Protein AF-0000000081607657 (afdb_homodimer)

Nearest PDB structures (foldseek):
  5c6m-assembly2_C  TM=9.507E-01  e=3.561E-16  Shewanella halifaxensis
  8for-assembly5_E  TM=9.257E-01  e=7.499E-15  Escherichia coli
  3npv-assembly1_B  TM=9.294E-01  e=2.111E-14  Escherichia coli
 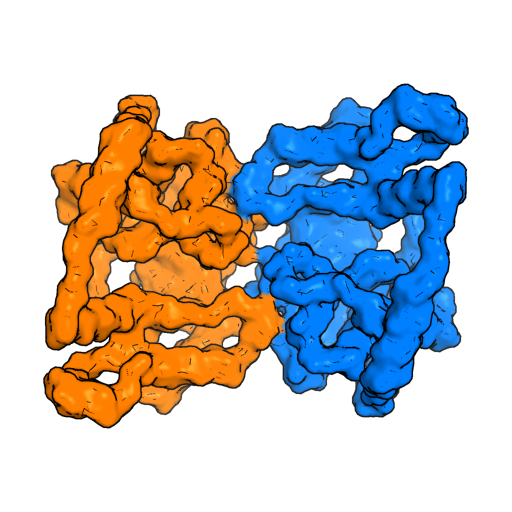 6d33-assembly1_B  TM=7.788E-01  e=5.943E-14  Halalkalibacterium halodurans C-125
  8qps-assembly1_B  TM=7.898E-01  e=3.742E-13  Geobacillus sp.

Solvent-accessible surface area (backbone atoms only — not comparable to full-atom values): 26395 Å² total; per-residue (Å²): 127,81,73,76,39,84,44,51,82,83,54,65,69,63,53,69,66,60,77,60,61,62,66,60,40,48,52,51,31,52,55,62,69,67,52,84,74,69,61,68,71,55,33,52,53,51,52,53,52,50,46,40,66,32,60,46,67,56,84,56,45,58,57,41,64,63,58,41,36,52,48,47,54,38,30,60,48,65,60,60,62,69,59,25,48,75,66,74,43,63,84,67,74,65,26,32,48,21,39,31,28,36,41,60,40,34,51,45,41,51,50,45,30,51,74,67,74,43,82,71,43,35,29,23,50,23,28,44,53,77,37,22,46,46,51,67,70,57,22,46,49,42,37,37,50,29,42,73,48,59,27,45,28,37,36,34,38,51,53,34,39,31,58,62,70,65,36,55,67,61,46,30,52,52,44,34,52,46,46,59,49,38,60,90,32,46,39,30,36,23,59,38,47,60,60,34,87,42,67,43,44,41,30,41,52,48,43,42,44,39,28,30,25,28,32,24,44,24,42,42,76,80,80,56,95,46,57,85,43,61,44,56,49,52,42,46,50,49,34,45,50,52,47,21,75,74,68,70,51,79,55,46,76,87,128,80,76,77,42,84,43,51,81,84,55,64,68,63,53,70,67,60,75,61,62,62,68,59,41,48,52,50,30,54,54,60,69,68,50,84,74,69,60,69,72,56,32,52,53,50,51,52,52,50,45,39,67,32,58,46,68,56,85,57,47,56,57,39,65,65,58,41,38,52,50,46,55,37,29,60,48,66,61,59,62,70,61,26,50,76,66,73,42,63,86,67,74,64,28,32,49,21,40,31,29,35,39,61,40,32,51,45,40,50,50,45,29,51,75,67,75,41,84,70,44,36,28,23,49,22,29,44,54,78,37,22,47,47,51,68,70,57,20,46,49,42,36,37,49,29,42,72,48,58,28,44,29,37,37,36,38,51,54,34,38,32,58,63,69,65,37,55,68,61,47,30,52,51,44,33,52,47,46,58,49,38,58,89,30,45,38,29,37,22,59,38,49,61,60,33,86,44,68,43,43,42,30,43,50,48,43,42,44,40,29,31,24,29,32,23,43,24,42,42,77,80,80,57,96,46,56,84,45,61,44,57,49,51,42,45,50,49,33,44,51,51,47,22,75,74,68,71,51,80,54,47,75,87

Structure (mmCIF, N/CA/C/O backbone):
data_AF-0000000081607657-model_v1
#
loop_
_entity.id
_entity.type
_entity.pdbx_description
1 polymer 'deoxyribose-phosphate aldolase'
#
loop_
_atom_site.group_PDB
_atom_site.id
_atom_site.type_symbol
_atom_site.label_atom_id
_atom_site.label_alt_id
_atom_site.label_comp_id
_atom_site.label_asym_id
_atom_site.label_entity_id
_atom_site.label_seq_id
_atom_site.pdbx_PDB_ins_code
_atom_site.Cartn_x
_atom_site.Cartn_y
_atom_site.Cartn_z
_atom_site.occupancy
_atom_site.B_iso_or_equiv
_atom_site.auth_seq_id
_atom_site.auth_comp_id
_atom_site.auth_asym_id
_atom_site.auth_atom_id
_atom_site.pdbx_PDB_model_num
ATOM 1 N N . MET A 1 1 ? -1.485 29.719 4.969 1 51.22 1 MET A N 1
ATOM 2 C CA . MET A 1 1 ? -0.613 28.578 4.672 1 51.22 1 MET A CA 1
ATOM 3 C C . MET A 1 1 ? 0.811 29.047 4.391 1 51.22 1 MET A C 1
ATOM 5 O O . MET A 1 1 ? 1.017 30.156 3.895 1 51.22 1 MET A O 1
ATOM 9 N N . SER A 1 2 ? 1.729 28.422 5.109 1 63.75 2 SER A N 1
ATOM 10 C CA . SER A 1 2 ? 3.127 28.812 4.918 1 63.75 2 SER A CA 1
ATOM 11 C C . SER A 1 2 ? 3.486 28.859 3.439 1 63.75 2 SER A C 1
ATOM 13 O O . SER A 1 2 ? 2.916 28.141 2.625 1 63.75 2 SER A O 1
ATOM 15 N N . PRO A 1 3 ? 4.234 29.844 3.111 1 79.5 3 PRO A N 1
ATOM 16 C CA . PRO A 1 3 ? 4.656 29.938 1.713 1 79.5 3 PRO A CA 1
ATOM 17 C C . PRO A 1 3 ? 5.27 28.625 1.2 1 79.5 3 PRO A C 1
ATOM 19 O O . PRO A 1 3 ? 5.84 27.859 1.979 1 79.5 3 PRO A O 1
ATOM 22 N N . ARG A 1 4 ? 4.988 28.344 -0.014 1 90.69 4 ARG A N 1
ATOM 23 C CA . ARG A 1 4 ? 5.512 27.156 -0.681 1 90.69 4 ARG A CA 1
ATOM 24 C C . ARG A 1 4 ? 7.027 27.25 -0.83 1 90.69 4 ARG A C 1
ATOM 26 O O . ARG A 1 4 ? 7.574 28.312 -1.077 1 90.69 4 ARG A O 1
ATOM 33 N N . ASN A 1 5 ? 7.707 26.156 -0.563 1 95.69 5 ASN A N 1
ATOM 34 C CA . ASN A 1 5 ? 9.141 26.031 -0.778 1 95.69 5 ASN A CA 1
ATOM 35 C C . ASN A 1 5 ? 9.5 26.094 -2.262 1 95.69 5 ASN A C 1
ATOM 37 O O . ASN A 1 5 ? 9.125 25.219 -3.031 1 95.69 5 ASN A O 1
ATOM 41 N N . PRO A 1 6 ? 10.18 27.156 -2.707 1 95.5 6 PRO A N 1
ATOM 42 C CA . PRO A 1 6 ? 10.492 27.281 -4.129 1 95.5 6 PRO A CA 1
ATOM 43 C C . PRO A 1 6 ? 11.508 26.234 -4.602 1 95.5 6 PRO A C 1
ATOM 45 O O . PRO A 1 6 ? 11.664 26.031 -5.809 1 95.5 6 PRO A O 1
ATOM 48 N N . GLY A 1 7 ? 12.195 25.562 -3.666 1 96.44 7 GLY A N 1
ATOM 49 C CA . GLY A 1 7 ? 13.258 24.641 -4.02 1 96.44 7 GLY A CA 1
ATOM 50 C C . GLY A 1 7 ? 14.555 25.344 -4.395 1 96.44 7 GLY A C 1
ATOM 51 O O . GLY A 1 7 ? 14.625 26.578 -4.391 1 96.44 7 GLY A O 1
ATOM 52 N N . THR A 1 8 ? 15.625 24.609 -4.578 1 97.81 8 THR A N 1
ATOM 53 C CA . THR A 1 8 ? 16.938 25.062 -5.023 1 97.81 8 THR A CA 1
ATOM 54 C C . THR A 1 8 ? 17.516 24.109 -6.059 1 97.81 8 THR A C 1
ATOM 56 O O . THR A 1 8 ? 16.969 23.031 -6.289 1 97.81 8 THR A O 1
ATOM 59 N N . THR A 1 9 ? 18.547 24.609 -6.715 1 97.56 9 THR A N 1
ATOM 60 C CA . THR A 1 9 ? 19.297 23.688 -7.57 1 97.56 9 THR A CA 1
ATOM 61 C C . THR A 1 9 ? 19.922 22.562 -6.742 1 97.56 9 THR A C 1
ATOM 63 O O . THR A 1 9 ? 20.328 22.781 -5.602 1 97.56 9 THR A O 1
ATOM 66 N N . LEU A 1 10 ? 19.938 21.422 -7.359 1 98.06 10 LEU A N 1
ATOM 67 C CA . LEU A 1 10 ? 20.531 20.281 -6.68 1 98.06 10 LEU A CA 1
ATOM 68 C C . LEU A 1 10 ? 22.047 20.469 -6.531 1 98.06 10 LEU A C 1
ATOM 70 O O . LEU A 1 10 ? 22.734 20.797 -7.5 1 98.06 10 LEU A O 1
ATOM 74 N N . ASP A 1 11 ? 22.531 20.328 -5.355 1 97.25 11 ASP A N 1
ATOM 75 C CA . ASP A 1 11 ? 23.953 20.391 -5.055 1 97.25 11 ASP A CA 1
ATOM 76 C C . ASP A 1 11 ? 24.516 19 -4.738 1 97.25 11 ASP A C 1
ATOM 78 O O . ASP A 1 11 ? 24.609 18.625 -3.57 1 97.25 11 ASP A O 1
ATOM 82 N N . LEU A 1 12 ? 24.891 18.312 -5.738 1 97.25 12 LEU A N 1
ATOM 83 C CA . LEU A 1 12 ? 25.344 16.938 -5.582 1 97.25 12 LEU A CA 1
ATOM 84 C C . LEU A 1 12 ? 26.625 16.859 -4.754 1 97.25 12 LEU A C 1
ATOM 86 O O . LEU A 1 12 ? 26.844 15.898 -4.023 1 97.25 12 LEU A O 1
ATOM 90 N N . GLU A 1 13 ? 27.438 17.828 -4.887 1 96.12 13 GLU A N 1
ATOM 91 C CA . GLU A 1 13 ? 28.672 17.859 -4.109 1 96.12 13 GLU A CA 1
ATOM 92 C C . GLU A 1 13 ? 28.391 17.922 -2.613 1 96.12 13 GLU A C 1
ATOM 94 O O . GLU A 1 13 ? 28.984 17.188 -1.826 1 96.12 13 GLU A O 1
ATOM 99 N N . ARG A 1 14 ? 27.547 18.781 -2.309 1 95.06 14 ARG A N 1
ATOM 100 C CA . ARG A 1 14 ? 27.141 18.906 -0.912 1 95.06 14 ARG A CA 1
ATOM 101 C C . ARG A 1 14 ? 26.531 17.594 -0.409 1 95.06 14 ARG A C 1
ATOM 103 O O . ARG A 1 14 ? 26.844 17.141 0.695 1 95.06 14 ARG A O 1
ATOM 110 N N . ILE A 1 15 ? 25.656 16.969 -1.205 1 97.44 15 ILE A N 1
ATOM 111 C CA . ILE A 1 15 ? 24.953 15.742 -0.834 1 97.44 15 ILE A CA 1
ATOM 112 C C . ILE A 1 15 ? 25.969 14.625 -0.64 1 97.44 15 ILE A C 1
ATOM 114 O O . ILE A 1 15 ? 25.859 13.836 0.306 1 97.44 15 ILE A O 1
ATOM 118 N N . SER A 1 16 ? 26.969 14.555 -1.471 1 96.5 16 SER A N 1
ATOM 119 C CA . SER A 1 16 ? 27.938 13.469 -1.431 1 96.5 16 SER A CA 1
ATOM 120 C C . SER A 1 16 ? 28.828 13.57 -0.193 1 96.5 16 SER A C 1
ATOM 122 O O . SER A 1 16 ? 29.375 12.562 0.27 1 96.5 16 SER A O 1
ATOM 124 N N . LYS A 1 17 ? 28.969 14.719 0.386 1 96.31 17 LYS A N 1
ATOM 125 C CA . LYS A 1 17 ? 29.875 14.953 1.5 1 96.31 17 LYS A CA 1
ATOM 126 C C . LYS A 1 17 ? 29.172 14.758 2.84 1 96.31 17 LYS A C 1
ATOM 128 O O . LYS A 1 17 ? 29.812 14.773 3.893 1 96.31 17 LYS A O 1
ATOM 133 N N . VAL A 1 18 ? 27.906 14.57 2.754 1 96.25 18 VAL A N 1
ATOM 134 C CA . VAL A 1 18 ? 27.125 14.445 3.979 1 96.25 18 VAL A CA 1
ATOM 135 C C . VAL A 1 18 ? 27.594 13.219 4.762 1 96.25 18 VAL A C 1
ATOM 137 O O . VAL A 1 18 ? 27.781 12.141 4.188 1 96.25 18 VAL A O 1
ATOM 140 N N . ARG A 1 19 ? 27.828 13.406 6.031 1 93.75 19 ARG A N 1
ATOM 141 C CA . ARG A 1 19 ? 28.094 12.344 6.996 1 93.75 19 ARG A CA 1
ATOM 142 C C . ARG A 1 19 ? 27.328 12.57 8.289 1 93.75 19 ARG A C 1
ATOM 144 O O . ARG A 1 19 ? 27.25 13.703 8.781 1 93.75 19 ARG A O 1
ATOM 151 N N . VAL A 1 20 ? 26.656 11.57 8.734 1 97.75 20 VAL A N 1
ATOM 152 C CA . VAL A 1 20 ? 25.938 11.656 10 1 97.75 20 VAL A CA 1
ATOM 153 C C . VAL A 1 20 ? 26.594 10.758 11.039 1 97.75 20 VAL A C 1
ATOM 155 O O . VAL A 1 20 ? 26.828 9.57 10.789 1 97.75 20 VAL A O 1
ATOM 158 N N . ASN A 1 21 ? 26.984 11.344 12.148 1 97.31 21 ASN A N 1
ATOM 159 C CA . ASN A 1 21 ? 27.562 10.586 13.258 1 97.31 21 ASN A CA 1
ATOM 160 C C . ASN A 1 21 ? 26.484 9.805 14.016 1 97.31 21 ASN A C 1
ATOM 162 O O . ASN A 1 21 ? 25.797 10.367 14.867 1 97.31 21 ASN A O 1
ATOM 166 N N . THR A 1 22 ? 26.484 8.539 13.773 1 96.69 22 THR A N 1
ATOM 167 C CA . THR A 1 22 ? 25.453 7.668 14.312 1 96.69 22 THR A CA 1
ATOM 168 C C . THR A 1 22 ? 25.453 7.707 15.844 1 96.69 22 THR A C 1
ATOM 170 O O . THR A 1 22 ? 24.406 7.844 16.469 1 96.69 22 THR A O 1
ATOM 173 N N . GLN A 1 23 ? 26.562 7.633 16.406 1 97.06 23 GLN A N 1
ATOM 174 C CA . GLN A 1 23 ? 26.688 7.582 17.859 1 97.06 23 GLN A CA 1
ATOM 175 C C . GLN A 1 23 ? 26.203 8.883 18.5 1 97.06 23 GLN A C 1
ATOM 177 O O . GLN A 1 23 ? 25.547 8.867 19.531 1 97.06 23 GLN A O 1
ATOM 182 N N . ALA A 1 24 ? 26.562 9.938 17.875 1 97.5 24 ALA A N 1
ATOM 183 C CA . ALA A 1 24 ? 26.125 11.234 18.391 1 97.5 24 ALA A CA 1
ATOM 184 C C . ALA A 1 24 ? 24.594 11.367 18.312 1 97.5 24 ALA A C 1
ATOM 186 O O . ALA A 1 24 ? 23.969 11.891 19.234 1 97.5 24 ALA A O 1
ATOM 187 N N . VAL A 1 25 ? 24.031 10.914 17.219 1 98 25 VAL A N 1
ATOM 188 C CA . VAL A 1 25 ? 22.578 10.953 17.031 1 98 25 VAL A CA 1
ATOM 189 C C . VAL A 1 25 ? 21.906 10.109 18.109 1 98 25 VAL A C 1
ATOM 191 O O . VAL A 1 25 ? 20.938 10.555 18.734 1 98 25 VAL A O 1
ATOM 194 N N . LEU A 1 26 ? 22.406 8.922 18.344 1 97.69 26 LEU A N 1
ATOM 195 C CA . LEU A 1 26 ? 21.828 8.008 19.328 1 97.69 26 LEU A CA 1
ATOM 196 C C . LEU A 1 26 ? 21.922 8.578 20.734 1 97.69 26 LEU A C 1
ATOM 198 O O . LEU A 1 26 ? 20.984 8.469 21.516 1 97.69 26 LEU A O 1
ATOM 202 N N . LYS A 1 27 ? 23.047 9.148 21.016 1 97.5 27 LYS A N 1
ATOM 203 C CA . LYS A 1 27 ? 23.234 9.766 22.328 1 97.5 27 LYS A CA 1
ATOM 204 C C . LYS A 1 27 ? 22.25 10.906 22.547 1 97.5 27 LYS A C 1
ATOM 206 O O . LYS A 1 27 ? 21.656 11.023 23.625 1 97.5 27 LYS A O 1
ATOM 211 N N . ARG A 1 28 ? 22.109 11.695 21.547 1 96.94 28 ARG A N 1
ATOM 212 C CA . ARG A 1 28 ? 21.156 12.797 21.641 1 96.94 28 ARG A CA 1
ATOM 213 C C . ARG A 1 28 ? 19.734 12.289 21.781 1 96.94 28 ARG A C 1
ATOM 215 O O . ARG A 1 28 ? 18.938 12.844 22.547 1 96.94 28 ARG A O 1
ATOM 222 N N . ALA A 1 29 ? 19.391 11.289 21.016 1 97.06 29 ALA A N 1
ATOM 223 C CA . ALA A 1 29 ? 18.062 10.68 21.109 1 97.06 29 ALA A CA 1
ATOM 224 C C . ALA A 1 29 ? 17.797 10.18 22.531 1 97.06 29 ALA A C 1
ATOM 226 O O . ALA A 1 29 ? 16.703 10.391 23.078 1 97.06 29 ALA A O 1
ATOM 227 N N . GLN A 1 30 ? 18.75 9.531 23.141 1 96.56 30 GLN A N 1
ATOM 228 C CA . GLN A 1 30 ? 18.625 9.031 24.5 1 96.56 30 GLN A CA 1
ATOM 229 C C . GLN A 1 30 ? 18.422 10.18 25.5 1 96.56 30 GLN A C 1
ATOM 231 O O . GLN A 1 30 ? 17.609 10.07 26.422 1 96.56 30 GLN A O 1
ATOM 236 N N . PHE A 1 31 ? 19.172 11.18 25.297 1 96.56 31 PHE A N 1
ATOM 237 C CA . PHE A 1 31 ? 19.062 12.352 26.156 1 96.56 31 PHE A CA 1
ATOM 238 C C . PHE A 1 31 ? 17.656 12.938 26.109 1 96.56 31 PHE A C 1
ATOM 240 O O . PHE A 1 31 ? 17.062 13.234 27.141 1 96.56 31 PHE A O 1
ATOM 247 N N . ILE A 1 32 ? 17.109 13.078 24.906 1 94.56 32 ILE A N 1
ATOM 248 C CA . ILE A 1 32 ? 15.789 13.68 24.719 1 94.56 32 ILE A CA 1
ATOM 249 C C . ILE A 1 32 ? 14.727 12.797 25.359 1 94.56 32 ILE A C 1
ATOM 251 O O . ILE A 1 32 ? 13.805 13.297 26.016 1 94.56 32 ILE A O 1
ATOM 255 N N . GLN A 1 33 ? 14.906 11.508 25.203 1 92.62 33 GLN A N 1
ATOM 256 C CA . GLN A 1 33 ? 13.922 10.555 25.703 1 92.62 33 GLN A CA 1
ATOM 257 C C . GLN A 1 33 ? 13.891 10.547 27.219 1 92.62 33 GLN A C 1
ATOM 259 O O . GLN A 1 33 ? 12.883 10.18 27.828 1 92.62 33 GLN A O 1
ATOM 264 N N . ARG A 1 34 ? 14.914 10.945 27.859 1 92.44 34 ARG A N 1
ATOM 265 C CA . ARG A 1 34 ? 15.016 10.922 29.312 1 92.44 34 ARG A CA 1
ATOM 266 C C . ARG A 1 34 ? 14.438 12.195 29.938 1 92.44 34 ARG A C 1
ATOM 268 O O . ARG A 1 34 ? 14.266 12.273 31.141 1 92.44 34 ARG A O 1
ATOM 275 N N . GLN A 1 35 ? 14.133 13.125 29.094 1 90.94 35 GLN A N 1
ATOM 276 C CA . GLN A 1 35 ? 13.617 14.391 29.625 1 90.94 35 GLN A CA 1
ATOM 277 C C . GLN A 1 35 ? 12.227 14.211 30.219 1 90.94 35 GLN A C 1
ATOM 279 O O . GLN A 1 35 ? 11.461 13.352 29.781 1 90.94 35 GLN A O 1
ATOM 284 N N . LYS A 1 36 ? 11.891 14.969 31.188 1 87.25 36 LYS A N 1
ATOM 285 C CA . LYS A 1 36 ? 10.586 14.891 31.844 1 87.25 36 LYS A CA 1
ATOM 286 C C . LYS A 1 36 ? 9.477 15.414 30.938 1 87.25 36 LYS A C 1
ATOM 288 O O . LYS A 1 36 ? 9.672 16.391 30.203 1 87.25 36 LYS A O 1
ATOM 293 N N . ILE A 1 37 ? 8.391 14.797 30.953 1 85.75 37 ILE A N 1
ATOM 294 C CA . ILE A 1 37 ? 7.211 15.211 30.203 1 85.75 37 ILE A CA 1
ATOM 295 C C . ILE A 1 37 ? 6.367 16.156 31.062 1 85.75 37 ILE A C 1
ATOM 297 O O . ILE A 1 37 ? 6.215 15.945 32.281 1 85.75 37 ILE A O 1
ATOM 301 N N . PRO A 1 38 ? 5.859 17.188 30.391 1 88.19 38 PRO A N 1
ATOM 302 C CA . PRO A 1 38 ? 4.98 18.094 31.125 1 88.19 38 PRO A CA 1
ATOM 303 C C . PRO A 1 38 ? 3.807 17.375 31.781 1 88.19 38 PRO A C 1
ATOM 305 O O . PRO A 1 38 ? 3.32 16.375 31.266 1 88.19 38 PRO A O 1
ATOM 308 N N . LYS A 1 39 ? 3.385 17.984 32.938 1 91.31 39 LYS A N 1
ATOM 309 C CA . LYS A 1 39 ? 2.285 17.359 33.688 1 91.31 39 LYS A CA 1
ATOM 310 C C . LYS A 1 39 ? 1.092 18.297 33.781 1 91.31 39 LYS A C 1
ATOM 312 O O . LYS A 1 39 ? 1.215 19.5 33.531 1 91.31 39 LYS A O 1
ATOM 317 N N . LYS A 1 40 ? -0.003 17.781 34.031 1 89.69 40 LYS A N 1
ATOM 318 C CA . LYS A 1 40 ? -1.25 18.484 34.312 1 89.69 40 LYS A CA 1
ATOM 319 C C . LYS A 1 40 ? -1.629 19.438 33.188 1 89.69 40 LYS A C 1
ATOM 321 O O . LYS A 1 40 ? -1.672 19.031 32.031 1 89.69 40 LYS A O 1
ATOM 326 N N . GLN A 1 41 ? -1.862 20.688 33.5 1 87.81 41 GLN A N 1
ATOM 327 C CA . GLN A 1 41 ? -2.369 21.641 32.531 1 87.81 41 GLN A CA 1
ATOM 328 C C . GLN A 1 41 ? -1.399 21.812 31.375 1 87.81 41 GLN A C 1
ATOM 330 O O . GLN A 1 41 ? -1.818 22.047 30.234 1 87.81 41 GLN A O 1
ATOM 335 N N . TRP A 1 42 ? -0.257 21.734 31.578 1 91.06 42 TRP A N 1
ATOM 336 C CA . TRP A 1 42 ? 0.738 21.859 30.516 1 91.06 42 TRP A CA 1
ATOM 337 C C . TRP A 1 42 ? 0.657 20.656 29.578 1 91.06 42 TRP A C 1
ATOM 339 O O . TRP A 1 42 ? 0.825 20.812 28.359 1 91.06 42 TRP A O 1
ATOM 349 N N . GLN A 1 43 ? 0.422 19.562 30.078 1 93.62 43 GLN A N 1
ATOM 350 C CA . GLN A 1 43 ? 0.214 18.375 29.25 1 93.62 43 GLN A CA 1
ATOM 351 C C . GLN A 1 43 ? -1.007 18.547 28.344 1 93.62 43 GLN A C 1
ATOM 353 O O . GLN A 1 43 ? -0.965 18.203 27.172 1 93.62 43 GLN A O 1
ATOM 358 N N . ALA A 1 44 ? -2.018 19.062 28.922 1 93.25 44 ALA A N 1
ATOM 359 C CA . ALA A 1 44 ? -3.236 19.297 28.141 1 93.25 44 ALA A CA 1
ATOM 360 C C . ALA A 1 44 ? -2.979 20.266 26.984 1 93.25 44 ALA A C 1
ATOM 362 O O . ALA A 1 44 ? -3.451 20.031 25.875 1 93.25 44 ALA A O 1
ATOM 363 N N . ALA A 1 45 ? -2.26 21.281 27.281 1 93.44 45 ALA A N 1
ATOM 364 C CA . ALA A 1 45 ? -1.944 22.266 26.25 1 93.44 45 ALA A CA 1
ATOM 365 C C . ALA A 1 45 ? -1.136 21.656 25.125 1 93.44 45 ALA A C 1
ATOM 367 O O . ALA A 1 45 ? -1.395 21.922 23.953 1 93.44 45 ALA A O 1
ATOM 368 N N . TRP A 1 46 ? -0.224 20.797 25.5 1 93.62 46 TRP A N 1
ATOM 369 C CA . TRP A 1 46 ? 0.618 20.156 24.5 1 93.62 46 TRP A CA 1
ATOM 370 C C . TRP A 1 46 ? -0.19 19.156 23.672 1 93.62 46 TRP A C 1
ATOM 372 O O . TRP A 1 46 ? 0.014 19.047 22.453 1 93.62 46 TRP A O 1
ATOM 382 N N . LEU A 1 47 ? -1.059 18.5 24.297 1 94.44 47 LEU A N 1
ATOM 383 C CA . LEU A 1 47 ? -1.901 17.531 23.594 1 94.44 47 LEU A CA 1
ATOM 384 C C . LEU A 1 47 ? -2.846 18.234 22.625 1 94.44 47 LEU A C 1
ATOM 386 O O . LEU A 1 47 ? -3.061 17.766 21.516 1 94.44 47 LEU A O 1
ATOM 390 N N . LEU A 1 48 ? -3.359 19.359 23.047 1 94.88 48 LEU A N 1
ATOM 391 C CA . LEU A 1 48 ? -4.23 20.141 22.188 1 94.88 48 LEU A CA 1
ATOM 392 C C . LEU A 1 48 ? -3.459 20.672 20.984 1 94.88 48 LEU A C 1
ATOM 394 O O . LEU A 1 48 ? -3.951 20.625 19.844 1 94.88 48 LEU A O 1
ATOM 398 N N . LYS A 1 49 ? -2.309 21.141 21.297 1 94.19 49 LYS A N 1
ATOM 399 C CA . LYS A 1 49 ? -1.472 21.609 20.203 1 94.19 49 LYS A CA 1
ATOM 400 C C . LYS A 1 49 ? -1.157 20.484 19.219 1 94.19 49 LYS A C 1
ATOM 402 O O . LYS A 1 49 ? -1.196 20.688 18.016 1 94.19 49 LYS A O 1
ATOM 407 N N . ALA A 1 50 ? -0.826 19.312 19.75 1 94.38 50 ALA A N 1
ATOM 408 C CA . ALA A 1 50 ? -0.546 18.156 18.906 1 94.38 50 ALA A CA 1
ATOM 409 C C . ALA A 1 50 ? -1.735 17.844 18 1 94.38 50 ALA A C 1
ATOM 411 O O . ALA A 1 50 ? -1.562 17.547 16.812 1 94.38 50 ALA A O 1
ATOM 412 N N . ALA A 1 51 ? -2.908 17.938 18.531 1 95.69 51 ALA A N 1
ATOM 413 C CA . ALA A 1 51 ? -4.121 17.656 17.766 1 95.69 51 ALA A CA 1
ATOM 414 C C . ALA A 1 51 ? -4.258 18.594 16.578 1 95.69 51 ALA A C 1
ATOM 416 O O . ALA A 1 51 ? -4.715 18.203 15.508 1 95.69 51 ALA A O 1
ATOM 417 N N . THR A 1 52 ? -3.812 19.812 16.75 1 95.94 52 THR A N 1
ATOM 418 C CA . THR A 1 52 ? -3.973 20.828 15.719 1 95.94 52 THR A CA 1
ATOM 419 C C . THR A 1 52 ? -2.918 20.656 14.625 1 95.94 52 THR A C 1
ATOM 421 O O . THR A 1 52 ? -2.994 21.281 13.57 1 95.94 52 THR A O 1
ATOM 424 N N . LEU A 1 53 ? -1.944 19.75 14.867 1 94.38 53 LEU A N 1
ATOM 425 C CA . LEU A 1 53 ? -0.85 19.562 13.914 1 94.38 53 LEU A CA 1
ATOM 426 C C . LEU A 1 53 ? -1.01 18.266 13.141 1 94.38 53 LEU A C 1
ATOM 428 O O . LEU A 1 53 ? -0.256 18 12.203 1 94.38 53 LEU A O 1
ATOM 432 N N . ILE A 1 54 ? -2.02 17.531 13.477 1 94.69 54 ILE A N 1
ATOM 433 C CA . ILE A 1 54 ? -2.182 16.188 12.922 1 94.69 54 ILE A CA 1
ATOM 434 C C . ILE A 1 54 ? -3.031 16.266 11.656 1 94.69 54 ILE A C 1
ATOM 436 O O . ILE A 1 54 ? -4.02 16.984 11.602 1 94.69 54 ILE A O 1
ATOM 440 N N . ASP A 1 55 ? -2.576 15.562 10.641 1 96.5 55 ASP A N 1
ATOM 441 C CA . ASP A 1 55 ? -3.5 15.172 9.578 1 96.5 55 ASP A CA 1
ATOM 442 C C . ASP A 1 55 ? -4.312 13.945 9.984 1 96.5 55 ASP A C 1
ATOM 444 O O . ASP A 1 55 ? -3.803 12.82 9.977 1 96.5 55 ASP A O 1
ATOM 448 N N . LEU A 1 56 ? -5.543 14.242 10.391 1 98.12 56 LEU A N 1
ATOM 449 C CA . LEU A 1 56 ? -6.348 13.062 10.695 1 98.12 56 LEU A CA 1
ATOM 450 C C . LEU A 1 56 ? -6.547 12.211 9.453 1 98.12 56 LEU A C 1
ATOM 452 O O . LEU A 1 56 ? -6.91 12.719 8.391 1 98.12 56 LEU A O 1
ATOM 456 N N . THR A 1 57 ? -6.258 10.836 9.562 1 98.06 57 THR A N 1
ATOM 457 C CA . THR A 1 57 ? -6.02 10.047 8.359 1 98.06 57 THR A CA 1
ATOM 458 C C . THR A 1 57 ? -6.844 8.758 8.375 1 98.06 57 THR A C 1
ATOM 460 O O . THR A 1 57 ? -6.973 8.117 9.422 1 98.06 57 THR A O 1
ATOM 463 N N . THR A 1 58 ? -7.496 8.461 7.324 1 97.88 58 THR A N 1
ATOM 464 C CA . THR A 1 58 ? -7.902 7.094 7.023 1 97.88 58 THR A CA 1
ATOM 465 C C . THR A 1 58 ? -7.309 6.629 5.695 1 97.88 58 THR A C 1
ATOM 467 O O . THR A 1 58 ? -7.531 7.258 4.66 1 97.88 58 THR A O 1
ATOM 470 N N . LEU A 1 59 ? -6.547 5.652 5.699 1 97.19 59 LEU A N 1
ATOM 471 C CA . LEU A 1 59 ? -5.922 5.035 4.535 1 97.19 59 LEU A CA 1
ATOM 472 C C . LEU A 1 59 ? -6.117 3.525 4.547 1 97.19 59 LEU A C 1
ATOM 474 O O . LEU A 1 59 ? -5.148 2.768 4.445 1 97.19 59 LEU A O 1
ATOM 478 N N . ALA A 1 60 ? -7.344 3.127 4.586 1 95.62 60 ALA A N 1
ATOM 479 C CA . ALA A 1 60 ? -7.715 1.715 4.582 1 95.62 60 ALA A CA 1
ATOM 480 C C . ALA A 1 60 ? -8.258 1.295 3.219 1 95.62 60 ALA A C 1
ATOM 482 O O . ALA A 1 60 ? -8.852 2.104 2.504 1 95.62 60 ALA A O 1
ATOM 483 N N . GLY A 1 61 ? -8.039 0.054 2.9 1 95.12 61 GLY A N 1
ATOM 484 C CA . GLY A 1 61 ? -8.539 -0.486 1.647 1 95.12 61 GLY A CA 1
ATOM 485 C C . GLY A 1 61 ? -10.055 -0.512 1.575 1 95.12 61 GLY A C 1
ATOM 486 O O . GLY A 1 61 ? -10.633 -0.536 0.484 1 95.12 61 GLY A O 1
ATOM 487 N N . ASP A 1 62 ? -10.711 -0.521 2.699 1 95.81 62 ASP A N 1
ATOM 488 C CA . ASP A 1 62 ? -12.164 -0.604 2.734 1 95.81 62 ASP A CA 1
ATOM 489 C C . ASP A 1 62 ? -12.781 0.756 3.047 1 95.81 62 ASP A C 1
ATOM 491 O O . ASP A 1 62 ? -13.93 0.833 3.492 1 95.81 62 ASP A O 1
ATOM 495 N N . ASP A 1 63 ? -12.07 1.824 2.873 1 97.44 63 ASP A N 1
ATOM 496 C CA . ASP A 1 63 ? -12.625 3.158 3.068 1 97.44 63 ASP A CA 1
ATOM 497 C C . ASP A 1 63 ? -13.828 3.393 2.15 1 97.44 63 ASP A C 1
ATOM 499 O O . ASP A 1 63 ? -13.797 3.023 0.975 1 97.44 63 ASP A O 1
ATOM 503 N N . THR A 1 64 ? -14.859 3.93 2.684 1 97.69 64 THR A N 1
ATOM 504 C CA . THR A 1 64 ? -16.078 4.328 1.979 1 97.69 64 THR A CA 1
ATOM 505 C C . THR A 1 64 ? -16.391 5.797 2.242 1 97.69 64 THR A C 1
ATOM 507 O O . THR A 1 64 ? -15.727 6.449 3.041 1 97.69 64 THR A O 1
ATOM 510 N N . ALA A 1 65 ? -17.422 6.297 1.522 1 97.69 65 ALA A N 1
ATOM 511 C CA . ALA A 1 65 ? -17.875 7.668 1.754 1 97.69 65 ALA A CA 1
ATOM 512 C C . ALA A 1 65 ? -18.281 7.875 3.213 1 97.69 65 ALA A C 1
ATOM 514 O O . ALA A 1 65 ? -18.016 8.93 3.789 1 97.69 65 ALA A O 1
ATOM 515 N N . SER A 1 66 ? -18.781 6.832 3.828 1 97.56 66 SER A N 1
ATOM 516 C CA . SER A 1 66 ? -19.266 6.949 5.199 1 97.56 66 SER A CA 1
ATOM 517 C C . SER A 1 66 ? -18.125 7.129 6.18 1 97.56 66 SER A C 1
ATOM 519 O O . SER A 1 66 ? -18.172 8 7.055 1 97.56 66 SER A O 1
ATOM 521 N N . ASN A 1 67 ? -17.125 6.301 6.078 1 96.56 67 ASN A N 1
ATOM 522 C CA . ASN A 1 67 ? -16 6.434 7.012 1 96.56 67 ASN A CA 1
ATOM 523 C C . ASN A 1 67 ? -15.234 7.727 6.781 1 96.56 67 ASN A C 1
ATOM 525 O O . ASN A 1 67 ? -14.727 8.328 7.73 1 96.56 67 ASN A O 1
ATOM 529 N N . VAL A 1 68 ? -15.156 8.141 5.508 1 98.56 68 VAL A N 1
ATOM 530 C CA . VAL A 1 68 ? -14.492 9.406 5.207 1 98.56 68 VAL A CA 1
ATOM 531 C C . VAL A 1 68 ? -15.305 10.562 5.777 1 98.56 68 VAL A C 1
ATOM 533 O O . VAL A 1 68 ? -14.75 11.523 6.312 1 98.56 68 VAL A O 1
ATOM 536 N N . HIS A 1 69 ? -16.641 10.477 5.711 1 98.62 69 HIS A N 1
ATOM 537 C CA . HIS A 1 69 ? -17.516 11.477 6.324 1 98.62 69 HIS A CA 1
ATOM 538 C C . HIS A 1 69 ? -17.266 11.57 7.824 1 98.62 69 HIS A C 1
ATOM 540 O O . HIS A 1 69 ? -17.109 12.672 8.367 1 98.62 69 HIS A O 1
ATOM 546 N N . ARG A 1 70 ? -17.219 10.469 8.445 1 98.5 70 ARG A N 1
ATOM 547 C CA . ARG A 1 70 ? -16.953 10.43 9.883 1 98.5 70 ARG A CA 1
ATOM 548 C C . ARG A 1 70 ? -15.594 11.023 10.211 1 98.5 70 ARG A C 1
ATOM 550 O O . ARG A 1 70 ? -15.453 11.75 11.195 1 98.5 70 ARG A O 1
ATOM 557 N N . LEU A 1 71 ? -14.625 10.664 9.438 1 98.81 71 LEU A N 1
ATOM 558 C CA . LEU A 1 71 ? -13.289 11.219 9.594 1 98.81 71 LEU A CA 1
ATOM 559 C C . LEU A 1 71 ? -13.32 12.742 9.562 1 98.81 71 LEU A C 1
ATOM 561 O O . LEU A 1 71 ? -12.695 13.398 10.391 1 98.81 71 LEU A O 1
ATOM 565 N N . CYS A 1 72 ? -14.008 13.273 8.562 1 98.81 72 CYS A N 1
ATOM 566 C CA . CYS A 1 72 ? -14.07 14.719 8.375 1 98.81 72 CYS A CA 1
ATOM 567 C C . CYS A 1 72 ? -14.734 15.391 9.57 1 98.81 72 CYS A C 1
ATOM 569 O O . CYS A 1 72 ? -14.25 16.406 10.062 1 98.81 72 CYS A O 1
ATOM 571 N N . LEU A 1 73 ? -15.805 14.828 10.07 1 98.56 73 LEU A N 1
ATOM 572 C CA . LEU A 1 73 ? -16.484 15.398 11.227 1 98.56 73 LEU A CA 1
ATOM 573 C C . LEU A 1 73 ? -15.594 15.375 12.461 1 98.56 73 LEU A C 1
ATOM 575 O O . LEU A 1 73 ? -15.562 16.344 13.227 1 98.56 73 LEU A O 1
ATOM 579 N N . LYS A 1 74 ? -14.914 14.312 12.57 1 98.44 74 LYS A N 1
ATOM 580 C CA . LYS A 1 74 ? -13.977 14.211 13.688 1 98.44 74 LYS A CA 1
ATOM 581 C C . LYS A 1 74 ? -12.852 15.227 13.555 1 98.44 74 LYS A C 1
ATOM 583 O O . LYS A 1 74 ? -12.375 15.773 14.555 1 98.44 74 LYS A O 1
ATOM 588 N N . ALA A 1 75 ? -12.398 15.43 12.359 1 98.69 75 ALA A N 1
ATOM 589 C CA . ALA A 1 75 ? -11.32 16.391 12.094 1 98.69 75 ALA A CA 1
ATOM 590 C C . ALA A 1 75 ? -11.75 17.812 12.453 1 98.69 75 ALA A C 1
ATOM 592 O O . ALA A 1 75 ? -10.945 18.609 12.922 1 98.69 75 ALA A O 1
ATOM 593 N N . ILE A 1 76 ? -12.992 18.125 12.219 1 98.06 76 ILE A N 1
ATOM 594 C CA . ILE A 1 76 ? -13.562 19.422 12.516 1 98.06 76 ILE A CA 1
ATOM 595 C C . ILE A 1 76 ? -13.688 19.609 14.023 1 98.06 76 ILE A C 1
ATOM 597 O O . ILE A 1 76 ? -13.469 20.703 14.547 1 98.06 76 ILE A O 1
ATOM 601 N N . GLN A 1 77 ? -14.016 18.547 14.695 1 96.94 77 GLN A N 1
ATOM 602 C CA . GLN A 1 77 ? -14.148 18.531 16.156 1 96.94 77 GLN A CA 1
ATOM 603 C C . GLN A 1 77 ? -13.383 17.359 16.766 1 96.94 77 GLN A C 1
ATOM 605 O O . GLN A 1 77 ? -13.992 16.438 17.297 1 96.94 77 GLN A O 1
ATOM 610 N N . PRO A 1 78 ? -12.102 17.516 16.875 1 97.81 78 PRO A N 1
ATOM 611 C CA . PRO A 1 78 ? -11.281 16.375 17.297 1 97.81 78 PRO A CA 1
ATOM 612 C C . PRO A 1 78 ? -11.328 16.141 18.797 1 97.81 78 PRO A C 1
ATOM 614 O O . PRO A 1 78 ? -10.891 15.102 19.281 1 97.81 78 PRO A O 1
ATOM 617 N N . VAL A 1 79 ? -11.797 17.141 19.594 1 96.88 79 VAL A N 1
ATOM 618 C CA . VAL A 1 79 ? -11.906 17.016 21.047 1 96.88 79 VAL A CA 1
ATOM 619 C C . VAL A 1 79 ? -13.344 17.297 21.484 1 96.88 79 VAL A C 1
ATOM 621 O O . VAL A 1 79 ? -14 18.188 20.953 1 96.88 79 VAL A O 1
ATOM 624 N N . ARG A 1 80 ? -13.766 16.531 22.406 1 95.81 80 ARG A N 1
ATOM 625 C CA . ARG A 1 80 ? -15.125 16.688 22.906 1 95.81 80 ARG A CA 1
ATOM 626 C C . ARG A 1 80 ? -15.367 18.109 23.391 1 95.81 80 ARG A C 1
ATOM 628 O O . ARG A 1 80 ? -14.5 18.703 24.031 1 95.81 80 ARG A O 1
ATOM 635 N N . TYR A 1 81 ? -16.578 18.562 23.172 1 94.62 81 TYR A N 1
ATOM 636 C CA . TYR A 1 81 ? -16.922 19.953 23.453 1 94.62 81 TYR A CA 1
ATOM 637 C C . TYR A 1 81 ? -16.828 20.234 24.953 1 94.62 81 TYR A C 1
ATOM 639 O O . TYR A 1 81 ? -16.328 21.281 25.359 1 94.62 81 TYR A O 1
ATOM 647 N N . ASP A 1 82 ? -17.312 19.344 25.75 1 95.81 82 ASP A N 1
ATOM 648 C CA . ASP A 1 82 ? -17.328 19.578 27.203 1 95.81 82 ASP A CA 1
ATOM 649 C C . ASP A 1 82 ? -15.914 19.641 27.766 1 95.81 82 ASP A C 1
ATOM 651 O O . ASP A 1 82 ? -15.648 20.391 28.703 1 95.81 82 ASP A O 1
ATOM 655 N N . LEU A 1 83 ? -15.086 18.828 27.156 1 94.56 83 LEU A N 1
ATOM 656 C CA . LEU A 1 83 ? -13.688 18.875 27.578 1 94.56 83 LEU A CA 1
ATOM 657 C C . LEU A 1 83 ? -13.047 20.203 27.172 1 94.56 83 LEU A C 1
ATOM 659 O O . LEU A 1 83 ? -12.297 20.797 27.938 1 94.56 83 LEU A O 1
ATOM 663 N N . LEU A 1 84 ? -13.336 20.734 26.031 1 95.19 84 LEU A N 1
ATOM 664 C CA . LEU A 1 84 ? -12.812 22 25.562 1 95.19 84 LEU A CA 1
ATOM 665 C C . LEU A 1 84 ? -13.312 23.156 26.438 1 95.19 84 LEU A C 1
ATOM 667 O O . LEU A 1 84 ? -12.57 24.094 26.719 1 95.19 84 LEU A O 1
ATOM 671 N N . LYS A 1 85 ? -14.531 23 26.859 1 95.06 85 LYS A N 1
ATOM 672 C CA . LYS A 1 85 ? -15.109 24.016 27.734 1 95.06 85 LYS A CA 1
ATOM 673 C C . LYS A 1 85 ? -14.391 24.047 29.078 1 95.06 85 LYS A C 1
ATOM 675 O O . LYS A 1 85 ? -14.094 25.125 29.594 1 95.06 85 LYS A O 1
ATOM 680 N N . LYS A 1 86 ? -14.156 22.875 29.547 1 93.06 86 LYS A N 1
ATOM 681 C CA . LYS A 1 86 ? -13.453 22.766 30.812 1 93.06 86 LYS A CA 1
ATOM 682 C C . LYS A 1 86 ? -12.055 23.375 30.719 1 93.06 86 LYS A C 1
ATOM 684 O O . LYS A 1 86 ? -11.531 23.906 31.703 1 93.06 86 LYS A O 1
ATOM 689 N N . LEU A 1 87 ? -11.5 23.328 29.562 1 92.56 87 LEU A N 1
ATOM 690 C CA . LEU A 1 87 ? -10.148 23.844 29.328 1 92.56 87 LEU A CA 1
ATOM 691 C C . LEU A 1 87 ? -10.195 25.281 28.828 1 92.56 87 LEU A C 1
ATOM 693 O O . LEU A 1 87 ? -9.156 25.859 28.5 1 92.56 87 LEU A O 1
ATOM 697 N N . ASP A 1 88 ? -11.336 25.875 28.688 1 93.44 88 ASP A N 1
ATOM 698 C CA . ASP A 1 88 ? -11.555 27.219 28.156 1 93.44 88 ASP A CA 1
ATOM 699 C C . ASP A 1 88 ? -10.977 27.344 26.734 1 93.44 88 ASP A C 1
ATOM 701 O O . ASP A 1 88 ? -10.281 28.312 26.438 1 93.44 88 ASP A O 1
ATOM 705 N N . MET A 1 89 ? -11.211 26.297 25.906 1 94 89 MET A N 1
ATOM 706 C CA . MET A 1 89 ? -10.672 26.25 24.547 1 94 89 MET A CA 1
ATOM 707 C C . MET A 1 89 ? -11.789 26.031 23.531 1 94 89 MET A C 1
ATOM 709 O O . MET A 1 89 ? -11.523 25.828 22.344 1 94 89 MET A O 1
ATOM 713 N N . HIS A 1 90 ? -13.094 26.078 23.938 1 92.5 90 HIS A N 1
ATOM 714 C CA . HIS A 1 90 ? -14.234 25.688 23.125 1 92.5 90 HIS A CA 1
ATOM 715 C C . HIS A 1 90 ? -14.469 26.672 21.984 1 92.5 90 HIS A C 1
ATOM 717 O O . HIS A 1 90 ? -15.094 26.328 20.984 1 92.5 90 HIS A O 1
ATOM 723 N N . ASP A 1 91 ? -13.977 27.859 22.109 1 92.94 91 ASP A N 1
ATOM 724 C CA . ASP A 1 91 ? -14.234 28.891 21.125 1 92.94 91 ASP A CA 1
ATOM 725 C C . ASP A 1 91 ? -12.961 29.266 20.375 1 92.94 91 ASP A C 1
ATOM 727 O O . ASP A 1 91 ? -12.875 30.328 19.766 1 92.94 91 ASP A O 1
ATOM 731 N N . LYS A 1 92 ? -11.93 28.391 20.422 1 92.69 92 LYS A N 1
ATOM 732 C CA . LYS A 1 92 ? -10.641 28.719 19.828 1 92.69 92 LYS A CA 1
ATOM 733 C C . LYS A 1 92 ? -10.453 28 18.484 1 92.69 92 LYS A C 1
ATOM 735 O O . LYS A 1 92 ? -9.398 28.109 17.859 1 92.69 92 LYS A O 1
ATOM 740 N N . GLY A 1 93 ? -11.438 27.297 17.984 1 91.88 93 GLY A N 1
ATOM 741 C CA . GLY A 1 93 ? -11.383 26.656 16.672 1 91.88 93 GLY A CA 1
ATOM 742 C C . GLY A 1 93 ? -10.375 25.531 16.609 1 91.88 93 GLY A C 1
ATOM 743 O O . GLY A 1 93 ? -9.57 25.453 15.688 1 91.88 93 GLY A O 1
ATOM 744 N N . VAL A 1 94 ? -10.43 24.688 17.625 1 95.38 94 VAL A N 1
ATOM 745 C CA . VAL A 1 94 ? -9.523 23.547 17.672 1 95.38 94 VAL A CA 1
ATOM 746 C C . VAL A 1 94 ? -9.945 22.5 16.641 1 95.38 94 VAL A C 1
ATOM 748 O O . VAL A 1 94 ? -11.016 21.891 16.766 1 95.38 94 VAL A O 1
ATOM 751 N N . THR A 1 95 ? -9.156 22.344 15.555 1 97.25 95 THR A N 1
ATOM 752 C CA . THR A 1 95 ? -9.328 21.328 14.523 1 97.25 95 THR A CA 1
ATOM 753 C C . THR A 1 95 ? -8 20.609 14.242 1 97.25 95 THR A C 1
ATOM 755 O O . THR A 1 95 ? -6.949 21.047 14.703 1 97.25 95 THR A O 1
ATOM 758 N N . THR A 1 96 ? -8.109 19.531 13.594 1 98.12 96 THR A N 1
ATOM 759 C CA . THR A 1 96 ? -6.871 18.969 13.062 1 98.12 96 THR A CA 1
ATOM 760 C C . THR A 1 96 ? -6.324 19.844 11.938 1 98.12 96 THR A C 1
ATOM 762 O O . THR A 1 96 ? -6.988 20.781 11.5 1 98.12 96 THR A O 1
ATOM 765 N N . ALA A 1 97 ? -5.105 19.562 11.531 1 96.75 97 ALA A N 1
ATOM 766 C CA . ALA A 1 97 ? -4.48 20.359 10.477 1 96.75 97 ALA A CA 1
ATOM 767 C C . ALA A 1 97 ? -5.129 20.094 9.125 1 96.75 97 ALA A C 1
ATOM 769 O O . ALA A 1 97 ? -5.312 21.016 8.32 1 96.75 97 ALA A O 1
ATOM 770 N N . ALA A 1 98 ? -5.473 18.859 8.859 1 97.94 98 ALA A N 1
ATOM 771 C CA . ALA A 1 98 ? -6.055 18.391 7.602 1 97.94 98 ALA A CA 1
ATOM 772 C C . ALA A 1 98 ? -6.695 17.016 7.77 1 97.94 98 ALA A C 1
ATOM 774 O O . ALA A 1 98 ? -6.582 16.391 8.828 1 97.94 98 ALA A O 1
ATOM 775 N N . VAL A 1 99 ? -7.449 16.641 6.812 1 98.69 99 VAL A N 1
ATOM 776 C CA . VAL A 1 99 ? -7.809 15.242 6.641 1 98.69 99 VAL A CA 1
ATOM 777 C C . VAL A 1 99 ? -6.988 14.633 5.508 1 98.69 99 VAL A C 1
ATOM 779 O O . VAL A 1 99 ? -6.738 15.281 4.492 1 98.69 99 VAL A O 1
ATOM 782 N N . CYS A 1 100 ? -6.527 13.414 5.738 1 98.69 100 CYS A N 1
ATOM 783 C CA . CYS A 1 100 ? -5.723 12.742 4.727 1 98.69 100 CYS A CA 1
ATOM 784 C C . CYS A 1 100 ? -6.398 11.445 4.27 1 98.69 100 CYS A C 1
ATOM 786 O O . CYS A 1 100 ? -6.727 10.594 5.094 1 98.69 100 CYS A O 1
ATOM 788 N N . VAL A 1 101 ? -6.621 11.367 2.951 1 98.75 101 VAL A N 1
ATOM 789 C CA . VAL A 1 101 ? -7.336 10.219 2.389 1 98.75 101 VAL A CA 1
ATOM 790 C C . VAL A 1 101 ? -6.637 9.75 1.114 1 98.75 101 VAL A C 1
ATOM 792 O O . VAL A 1 101 ? -5.73 10.422 0.611 1 98.75 101 VAL A O 1
ATOM 795 N N . TYR A 1 102 ? -7.059 8.562 0.619 1 98.25 102 TYR A N 1
ATOM 796 C CA . TYR A 1 102 ? -6.621 8.086 -0.688 1 98.25 102 TYR A CA 1
ATOM 797 C C . TYR A 1 102 ? -7.207 8.938 -1.805 1 98.25 102 TYR A C 1
ATOM 799 O O . TYR A 1 102 ? -8.234 9.602 -1.614 1 98.25 102 TYR A O 1
ATOM 807 N N . PRO A 1 103 ? -6.59 8.875 -3.008 1 98 103 PRO A N 1
ATOM 808 C CA . PRO A 1 103 ? -7.07 9.695 -4.121 1 98 103 PRO A CA 1
ATOM 809 C C . PRO A 1 103 ? -8.539 9.445 -4.449 1 98 103 PRO A C 1
ATOM 811 O O . PRO A 1 103 ? -9.289 10.398 -4.703 1 98 103 PRO A O 1
ATOM 814 N N . SER A 1 104 ? -8.984 8.219 -4.324 1 97.56 104 SER A N 1
ATOM 815 C CA . SER A 1 104 ? -10.352 7.871 -4.691 1 97.56 104 SER A CA 1
ATOM 816 C C . SER A 1 104 ? -11.359 8.438 -3.697 1 97.56 104 SER A C 1
ATOM 818 O O . SER A 1 104 ? -12.562 8.445 -3.955 1 97.56 104 SER A O 1
ATOM 820 N N . ARG A 1 105 ? -10.844 8.977 -2.582 1 98.44 105 ARG A N 1
ATOM 821 C CA . ARG A 1 105 ? -11.727 9.438 -1.521 1 98.44 105 ARG A CA 1
ATOM 822 C C . ARG A 1 105 ? -11.672 10.953 -1.375 1 98.44 105 ARG A C 1
ATOM 824 O O . ARG A 1 105 ? -12.336 11.523 -0.51 1 98.44 105 ARG A O 1
ATOM 831 N N . VAL A 1 106 ? -10.922 11.578 -2.264 1 98.81 106 VAL A N 1
ATOM 832 C CA . VAL A 1 106 ? -10.719 13.016 -2.154 1 98.81 106 VAL A CA 1
ATOM 833 C C . VAL A 1 106 ? -12.055 13.742 -2.334 1 98.81 106 VAL A C 1
ATOM 835 O O . VAL A 1 106 ? -12.406 14.602 -1.53 1 98.81 106 VAL A O 1
ATOM 838 N N . THR A 1 107 ? -12.836 13.359 -3.33 1 98.69 107 THR A N 1
ATOM 839 C CA . THR A 1 107 ? -14.109 14.016 -3.596 1 98.69 107 THR A CA 1
ATOM 840 C C . THR A 1 107 ? -15.062 13.844 -2.418 1 98.69 107 THR A C 1
ATOM 842 O O . THR A 1 107 ? -15.805 14.766 -2.076 1 98.69 107 THR A O 1
ATOM 845 N N . ASP A 1 108 ? -15.023 12.648 -1.78 1 98.69 108 ASP A N 1
ATOM 846 C CA . ASP A 1 108 ? -15.844 12.406 -0.598 1 98.69 108 ASP A CA 1
ATOM 847 C C . ASP A 1 108 ? -15.477 13.367 0.533 1 98.69 108 ASP A C 1
ATOM 849 O O . ASP A 1 108 ? -16.359 13.938 1.181 1 98.69 108 ASP A O 1
ATOM 853 N N . ALA A 1 109 ? -14.18 13.508 0.75 1 98.88 109 ALA A N 1
ATOM 854 C CA . ALA A 1 109 ? -13.695 14.359 1.83 1 98.88 109 ALA A CA 1
ATOM 855 C C . ALA A 1 109 ? -14.047 15.828 1.571 1 98.88 109 ALA A C 1
ATOM 857 O O . ALA A 1 109 ? -14.57 16.516 2.453 1 98.88 109 ALA A O 1
ATOM 858 N N . VAL A 1 110 ? -13.773 16.281 0.343 1 98.88 110 VAL A N 1
ATOM 859 C CA . VAL A 1 110 ? -14.062 17.672 -0.034 1 98.88 110 VAL A CA 1
ATOM 860 C C . VAL A 1 110 ? -15.555 17.938 0.132 1 98.88 110 VAL A C 1
ATOM 862 O O . VAL A 1 110 ? -15.945 18.969 0.708 1 98.88 110 VAL A O 1
ATOM 865 N N . GLY A 1 111 ? -16.344 17.047 -0.35 1 98.75 111 GLY A N 1
ATOM 866 C CA . GLY A 1 111 ? -17.797 17.188 -0.229 1 98.75 111 GLY A CA 1
ATOM 867 C C . GLY A 1 111 ? -18.266 17.234 1.21 1 98.75 111 GLY A C 1
ATOM 868 O O . GLY A 1 111 ? -19.109 18.078 1.565 1 98.75 111 GLY A O 1
ATOM 869 N N . ALA A 1 112 ? -17.781 16.328 2.025 1 98.75 112 ALA A N 1
ATOM 870 C CA . ALA A 1 112 ? -18.172 16.25 3.432 1 98.75 112 ALA A CA 1
ATOM 871 C C . ALA A 1 112 ? -17.797 17.531 4.168 1 98.75 112 ALA A C 1
ATOM 873 O O . ALA A 1 112 ? -18.594 18.062 4.953 1 98.75 112 ALA A O 1
ATOM 874 N N . LEU A 1 113 ? -16.609 18.047 3.93 1 98.81 113 LEU A N 1
ATOM 875 C CA . LEU A 1 113 ? -16.156 19.266 4.59 1 98.81 113 LEU A CA 1
ATOM 876 C C . LEU A 1 113 ? -16.953 20.469 4.129 1 98.81 113 LEU A C 1
ATOM 878 O O . LEU A 1 113 ? -17.328 21.312 4.945 1 98.81 113 LEU A O 1
ATOM 882 N N . LYS A 1 114 ? -17.188 20.531 2.84 1 98.56 114 LYS A N 1
ATOM 883 C CA . LYS A 1 114 ? -18.016 21.625 2.311 1 98.56 114 LYS A CA 1
ATOM 884 C C . LYS A 1 114 ? -19.406 21.609 2.934 1 98.56 114 LYS A C 1
ATOM 886 O O . LYS A 1 114 ? -19.938 22.656 3.322 1 98.56 114 LYS A O 1
ATOM 891 N N . ALA A 1 115 ? -20 20.469 3.008 1 98.44 115 ALA A N 1
ATOM 892 C CA . ALA A 1 115 ? -21.328 20.312 3.588 1 98.44 115 ALA A CA 1
ATOM 893 C C . ALA A 1 115 ? -21.344 20.766 5.047 1 98.44 115 ALA A C 1
ATOM 895 O O . ALA A 1 115 ? -22.359 21.234 5.547 1 98.44 115 ALA A O 1
ATOM 896 N N . ALA A 1 116 ? -20.266 20.625 5.688 1 97.94 116 ALA A N 1
ATOM 897 C CA . ALA A 1 116 ? -20.156 21 7.094 1 97.94 116 ALA A CA 1
ATOM 898 C C . ALA A 1 116 ? -19.656 22.438 7.234 1 97.94 116 ALA A C 1
ATOM 900 O O . ALA A 1 116 ? -19.328 22.891 8.336 1 97.94 116 ALA A O 1
ATOM 901 N N . ASP A 1 117 ? -19.5 23.156 6.16 1 97.62 117 ASP A N 1
ATOM 902 C CA . ASP A 1 117 ? -19.031 24.547 6.117 1 97.62 117 ASP A CA 1
ATOM 903 C C . ASP A 1 117 ? -17.641 24.672 6.723 1 97.62 117 ASP A C 1
ATOM 905 O O . ASP A 1 117 ? -17.391 25.578 7.531 1 97.62 117 ASP A O 1
ATOM 909 N N . SER A 1 118 ? -16.859 23.703 6.422 1 97.81 118 SER A N 1
ATOM 910 C CA . SER A 1 118 ? -15.477 23.719 6.887 1 97.81 118 SER A CA 1
ATOM 911 C C . SER A 1 118 ? -14.508 23.922 5.73 1 97.81 118 SER A C 1
ATOM 913 O O . SER A 1 118 ? -14.727 23.422 4.629 1 97.81 118 SER A O 1
ATOM 915 N N . SER A 1 119 ? -13.414 24.641 6.047 1 96.31 119 SER A N 1
ATOM 916 C CA . SER A 1 119 ? -12.383 24.891 5.051 1 96.31 119 SER A CA 1
ATOM 917 C C . SER A 1 119 ? -11.125 24.078 5.344 1 96.31 119 SER A C 1
ATOM 919 O O . SER A 1 119 ? -10.031 24.422 4.867 1 96.31 119 SER A O 1
ATOM 921 N N . LEU A 1 120 ? -11.297 23.094 6.215 1 97.56 120 LEU A N 1
ATOM 922 C CA . LEU A 1 120 ? -10.164 22.219 6.508 1 97.56 120 LEU A CA 1
ATOM 923 C C . LEU A 1 120 ? -9.555 21.672 5.227 1 97.56 120 LEU A C 1
ATOM 925 O O . LEU A 1 120 ? -10.273 21.25 4.316 1 97.56 120 LEU A O 1
ATOM 929 N N . PRO A 1 121 ? -8.188 21.703 5.109 1 98.19 121 PRO A N 1
ATOM 930 C CA . PRO A 1 121 ? -7.543 21.156 3.914 1 98.19 121 PRO A CA 1
ATOM 931 C C . PRO A 1 121 ? -7.734 19.641 3.773 1 98.19 121 PRO A C 1
ATOM 933 O O . PRO A 1 121 ? -7.824 18.938 4.777 1 98.19 121 PRO A O 1
ATOM 936 N N . VAL A 1 122 ? -7.859 19.234 2.537 1 98.81 122 VAL A N 1
ATOM 937 C CA . VAL A 1 122 ? -7.863 17.812 2.203 1 98.81 122 VAL A CA 1
ATOM 938 C C . VAL A 1 122 ? -6.508 17.422 1.613 1 98.81 122 VAL A C 1
ATOM 940 O O . VAL A 1 122 ? -6.074 18 0.61 1 98.81 122 VAL A O 1
ATOM 943 N N . ALA A 1 123 ? -5.84 16.516 2.299 1 98.62 123 ALA A N 1
ATOM 944 C CA . ALA A 1 123 ? -4.605 15.906 1.811 1 98.62 123 ALA A CA 1
ATOM 945 C C . ALA A 1 123 ? -4.879 14.547 1.176 1 98.62 123 ALA A C 1
ATOM 947 O O . ALA A 1 123 ? -5.789 13.828 1.597 1 98.62 123 ALA A O 1
ATOM 948 N N . SER A 1 124 ? -4.16 14.258 0.172 1 98.75 124 SER A N 1
ATOM 949 C CA . SER A 1 124 ? -4.23 12.945 -0.468 1 98.75 124 SER A CA 1
ATOM 950 C C . SER A 1 124 ? -2.842 12.336 -0.642 1 98.75 124 SER A C 1
ATOM 952 O O . SER A 1 124 ? -1.899 13.031 -1.026 1 98.75 124 SER A O 1
ATOM 954 N N . VAL A 1 125 ? -2.785 11.047 -0.273 1 98.12 125 VAL A N 1
ATOM 955 C CA . VAL A 1 125 ? -1.566 10.336 -0.647 1 98.12 125 VAL A CA 1
ATOM 956 C C . VAL A 1 125 ? -1.553 10.094 -2.154 1 98.12 125 VAL A C 1
ATOM 958 O O . VAL A 1 125 ? -2.607 9.938 -2.773 1 98.12 125 VAL A O 1
ATOM 961 N N . ALA A 1 126 ? -0.354 10.039 -2.711 1 95.38 126 ALA A N 1
ATOM 962 C CA . ALA A 1 126 ? -0.205 9.797 -4.145 1 95.38 126 ALA A CA 1
ATOM 963 C C . ALA A 1 126 ? 1.111 9.094 -4.449 1 95.38 126 ALA A C 1
ATOM 965 O O . ALA A 1 126 ? 1.807 8.641 -3.537 1 95.38 126 ALA A O 1
ATOM 966 N N . THR A 1 127 ? 1.356 8.844 -5.793 1 95.38 127 THR A N 1
ATOM 967 C CA . THR A 1 127 ? 2.588 8.328 -6.375 1 95.38 127 THR A CA 1
ATOM 968 C C . THR A 1 127 ? 2.791 6.863 -6.004 1 95.38 127 THR A C 1
ATOM 970 O O . THR A 1 127 ? 3.875 6.473 -5.57 1 95.38 127 THR A O 1
ATOM 973 N N . GLY A 1 128 ? 1.72 6.086 -6.137 1 95.5 128 GLY A N 1
ATOM 974 C CA . GLY A 1 128 ? 1.824 4.66 -5.867 1 95.5 128 GLY A CA 1
ATOM 975 C C . GLY A 1 128 ? 1.975 4.34 -4.395 1 95.5 128 GLY A C 1
ATOM 976 O O . GLY A 1 128 ? 2.73 3.441 -4.02 1 95.5 128 GLY A O 1
ATOM 977 N N . PHE A 1 129 ? 1.312 5.141 -3.5 1 97 129 PHE A N 1
ATOM 978 C CA . PHE A 1 129 ? 1.361 4.953 -2.055 1 97 129 PHE A CA 1
ATOM 979 C C . PHE A 1 129 ? 0.897 3.553 -1.675 1 97 129 PHE A C 1
ATOM 981 O O . PHE A 1 129 ? -0.114 3.068 -2.188 1 97 129 PHE A O 1
ATOM 988 N N . PRO A 1 130 ? 1.557 2.83 -0.841 1 96 130 PRO A N 1
ATOM 989 C CA . PRO A 1 130 ? 2.686 3.305 -0.035 1 96 130 PRO A CA 1
ATOM 990 C C . PRO A 1 130 ? 4.039 2.924 -0.632 1 96 130 PRO A C 1
ATOM 992 O O . PRO A 1 130 ? 5.074 3.441 -0.204 1 96 130 PRO A O 1
ATOM 995 N N . ALA A 1 131 ? 4.066 2.074 -1.659 1 95.94 131 ALA A N 1
ATOM 996 C CA . ALA A 1 131 ? 5.34 1.474 -2.047 1 95.94 131 ALA A CA 1
ATOM 997 C C . ALA A 1 131 ? 6.121 2.395 -2.98 1 95.94 131 ALA A C 1
ATOM 999 O O . ALA A 1 131 ? 7.352 2.414 -2.959 1 95.94 131 ALA A O 1
ATOM 1000 N N . GLY A 1 132 ? 5.383 3.152 -3.789 1 96 132 GLY A N 1
ATOM 1001 C CA . GLY A 1 132 ? 6.027 3.973 -4.801 1 96 132 GLY A CA 1
ATOM 1002 C C . GLY A 1 132 ? 6.625 3.162 -5.938 1 96 132 GLY A C 1
ATOM 1003 O O . GLY A 1 132 ? 7.48 3.654 -6.676 1 96 132 GLY A O 1
ATOM 1004 N N . GLN A 1 133 ? 6.207 1.921 -6.043 1 96.62 133 GLN A N 1
ATOM 1005 C CA . GLN A 1 133 ? 6.766 0.989 -7.016 1 96.62 133 GLN A CA 1
ATOM 1006 C C . GLN A 1 133 ? 5.867 0.873 -8.242 1 96.62 133 GLN A C 1
ATOM 1008 O O . GLN A 1 133 ? 5.562 -0.233 -8.695 1 96.62 133 GLN A O 1
ATOM 1013 N N . THR A 1 134 ? 5.363 1.983 -8.766 1 96.12 134 THR A N 1
ATOM 1014 C CA . THR A 1 134 ? 4.625 2.115 -10.016 1 96.12 134 THR A CA 1
ATOM 1015 C C . THR A 1 134 ? 5.324 3.1 -10.953 1 96.12 134 THR A C 1
ATOM 1017 O O . THR A 1 134 ? 6.117 3.932 -10.508 1 96.12 134 THR A O 1
ATOM 1020 N N . PRO A 1 135 ? 5.105 2.975 -12.219 1 94.69 135 PRO A N 1
ATOM 1021 C CA . PRO A 1 135 ? 5.789 3.846 -13.172 1 94.69 135 PRO A CA 1
ATOM 1022 C C . PRO A 1 135 ? 5.539 5.328 -12.906 1 94.69 135 PRO A C 1
ATOM 1024 O O . PRO A 1 135 ? 4.457 5.699 -12.438 1 94.69 135 PRO A O 1
ATOM 1027 N N . LEU A 1 136 ? 6.527 6.16 -13.234 1 96.31 136 LEU A N 1
ATOM 1028 C CA . LEU A 1 136 ? 6.492 7.598 -12.969 1 96.31 136 LEU A CA 1
ATOM 1029 C C . LEU A 1 136 ? 5.254 8.234 -13.594 1 96.31 136 LEU A C 1
ATOM 1031 O O . LEU A 1 136 ? 4.594 9.062 -12.961 1 96.31 136 LEU A O 1
ATOM 1035 N N . GLU A 1 137 ? 4.895 7.816 -14.781 1 94.88 137 GLU A N 1
ATOM 1036 C CA . GLU A 1 137 ? 3.76 8.406 -15.484 1 94.88 137 GLU A CA 1
ATOM 1037 C C . GLU A 1 137 ? 2.465 8.203 -14.695 1 94.88 137 GLU A C 1
ATOM 1039 O O . GLU A 1 137 ? 1.664 9.133 -14.562 1 94.88 137 GLU A O 1
ATOM 1044 N N . THR A 1 138 ? 2.264 7.016 -14.195 1 94.56 138 THR A N 1
ATOM 1045 C CA . THR A 1 138 ? 1.071 6.715 -13.414 1 94.56 138 THR A CA 1
ATOM 1046 C C . THR A 1 138 ? 1.062 7.512 -12.109 1 94.56 138 THR A C 1
ATOM 1048 O O . THR A 1 138 ? 0.014 7.996 -11.68 1 94.56 138 THR A O 1
ATOM 1051 N N . ARG A 1 139 ? 2.197 7.676 -11.523 1 96.88 139 ARG A N 1
ATOM 1052 C CA . ARG A 1 139 ? 2.33 8.414 -10.273 1 96.88 139 ARG A CA 1
ATOM 1053 C C . ARG A 1 139 ? 2.008 9.891 -10.469 1 96.88 139 ARG A C 1
ATOM 1055 O O . ARG A 1 139 ? 1.326 10.5 -9.641 1 96.88 139 ARG A O 1
ATOM 1062 N N . LEU A 1 140 ? 2.49 10.43 -11.578 1 97.75 140 LEU A N 1
ATOM 1063 C CA . LEU A 1 140 ? 2.199 11.828 -11.898 1 97.75 140 LEU A CA 1
ATOM 1064 C C . LEU A 1 140 ? 0.707 12.023 -12.141 1 97.75 140 LEU A C 1
ATOM 1066 O O . LEU A 1 140 ? 0.128 13.016 -11.688 1 97.75 140 LEU A O 1
ATOM 1070 N N . GLN A 1 141 ? 0.093 11.078 -12.805 1 96.25 141 GLN A N 1
ATOM 1071 C CA . GLN A 1 141 ? -1.339 11.156 -13.07 1 96.25 141 GLN A CA 1
ATOM 1072 C C . GLN A 1 141 ? -2.146 11.109 -11.773 1 96.25 141 GLN A C 1
ATOM 1074 O O . GLN A 1 141 ? -3.152 11.812 -11.641 1 96.25 141 GLN A O 1
ATOM 1079 N N . GLU A 1 142 ? -1.733 10.297 -10.883 1 96.88 142 GLU A N 1
ATOM 1080 C CA . GLU A 1 142 ? -2.391 10.227 -9.578 1 96.88 142 GLU A CA 1
ATOM 1081 C C . GLU A 1 142 ? -2.391 11.586 -8.891 1 96.88 142 GLU A C 1
ATOM 1083 O O . GLU A 1 142 ? -3.4 11.992 -8.312 1 96.88 142 GLU A O 1
ATOM 1088 N N . VAL A 1 143 ? -1.222 12.281 -8.953 1 98.25 143 VAL A N 1
ATOM 1089 C CA . VAL A 1 143 ? -1.098 13.602 -8.336 1 98.25 143 VAL A CA 1
ATOM 1090 C C . VAL A 1 143 ? -2.072 14.57 -9.008 1 98.25 143 VAL A C 1
ATOM 1092 O O . VAL A 1 143 ? -2.832 15.258 -8.32 1 98.25 143 VAL A O 1
ATOM 1095 N N . ARG A 1 144 ? -2.09 14.586 -10.305 1 98.12 144 ARG A N 1
ATOM 1096 C CA . ARG A 1 144 ? -2.922 15.523 -11.047 1 98.12 144 ARG A CA 1
ATOM 1097 C C . ARG A 1 144 ? -4.402 15.297 -10.758 1 98.12 144 ARG A C 1
ATOM 1099 O O . ARG A 1 144 ? -5.16 16.25 -10.578 1 98.12 144 ARG A O 1
ATOM 1106 N N . ILE A 1 145 ? -4.793 14.055 -10.68 1 97.44 145 ILE A N 1
ATOM 1107 C CA . ILE A 1 145 ? -6.191 13.719 -10.43 1 97.44 145 ILE A CA 1
ATOM 1108 C C . ILE A 1 145 ? -6.582 14.141 -9.016 1 97.44 145 ILE A C 1
ATOM 1110 O O . ILE A 1 145 ? -7.652 14.711 -8.805 1 97.44 145 ILE A O 1
ATOM 1114 N N . ALA A 1 146 ? -5.715 13.844 -8.062 1 98.25 146 ALA A N 1
ATOM 1115 C CA . ALA A 1 146 ? -6 14.227 -6.68 1 98.25 146 ALA A CA 1
ATOM 1116 C C . ALA A 1 146 ? -6.191 15.734 -6.555 1 98.25 146 ALA A C 1
ATOM 1118 O O . ALA A 1 146 ? -7.113 16.188 -5.875 1 98.25 146 ALA A O 1
ATOM 1119 N N . VAL A 1 147 ? -5.324 16.5 -7.215 1 98.62 147 VAL A N 1
ATOM 1120 C CA . VAL A 1 147 ? -5.418 17.953 -7.191 1 98.62 147 VAL A CA 1
ATOM 1121 C C . VAL A 1 147 ? -6.715 18.406 -7.855 1 98.62 147 VAL A C 1
ATOM 1123 O O . VAL A 1 147 ? -7.441 19.25 -7.32 1 98.62 147 VAL A O 1
ATOM 1126 N N . SER A 1 148 ? -7.016 17.844 -8.969 1 98.38 148 SER A N 1
ATOM 1127 C CA . SER A 1 148 ? -8.227 18.188 -9.711 1 98.38 148 SER A CA 1
ATOM 1128 C C . SER A 1 148 ? -9.477 17.875 -8.898 1 98.38 148 SER A C 1
ATOM 1130 O O . SER A 1 148 ? -10.477 18.594 -8.992 1 98.38 148 SER A O 1
ATOM 1132 N N . ASP A 1 149 ? -9.398 16.875 -8.078 1 98.19 149 ASP A N 1
ATOM 1133 C CA . ASP A 1 149 ? -10.539 16.438 -7.281 1 98.19 149 ASP A CA 1
ATOM 1134 C C . ASP A 1 149 ? -10.719 17.312 -6.051 1 98.19 149 ASP A C 1
ATOM 1136 O O . ASP A 1 149 ? -11.711 17.188 -5.328 1 98.19 149 ASP A O 1
ATOM 1140 N N . GLY A 1 150 ? -9.719 18.156 -5.758 1 98.5 150 GLY A N 1
ATOM 1141 C CA . GLY A 1 150 ? -9.922 19.156 -4.723 1 98.5 150 GLY A CA 1
ATOM 1142 C C . GLY A 1 150 ? -8.898 19.078 -3.605 1 98.5 150 GLY A C 1
ATOM 1143 O O . GLY A 1 150 ? -8.938 19.875 -2.662 1 98.5 150 GLY A O 1
ATOM 1144 N N . ALA A 1 151 ? -7.969 18.125 -3.703 1 98.75 151 ALA A N 1
ATOM 1145 C CA . ALA A 1 151 ? -6.918 18.078 -2.691 1 98.75 151 ALA A CA 1
ATOM 1146 C C . ALA A 1 151 ? -6.047 19.328 -2.74 1 98.75 151 ALA A C 1
ATOM 1148 O O . ALA A 1 151 ? -5.625 19.75 -3.816 1 98.75 151 ALA A O 1
ATOM 1149 N N . THR A 1 152 ? -5.762 19.844 -1.553 1 98.38 152 THR A N 1
ATOM 1150 C CA . THR A 1 152 ? -4.926 21.047 -1.485 1 98.38 152 THR A CA 1
ATOM 1151 C C . THR A 1 152 ? -3.537 20.703 -0.949 1 98.38 152 THR A C 1
ATOM 1153 O O . THR A 1 152 ? -2.646 21.547 -0.929 1 98.38 152 THR A O 1
ATOM 1156 N N . GLU A 1 153 ? -3.361 19.531 -0.487 1 98.12 153 GLU A N 1
ATOM 1157 C CA . GLU A 1 153 ? -2.076 18.969 -0.08 1 98.12 153 GLU A CA 1
ATOM 1158 C C . GLU A 1 153 ? -1.873 17.578 -0.667 1 98.12 153 GLU A C 1
ATOM 1160 O O . GLU A 1 153 ? -2.811 16.781 -0.722 1 98.12 153 GLU A O 1
ATOM 1165 N N . ILE A 1 154 ? -0.686 17.344 -1.14 1 98.62 154 ILE A N 1
ATOM 1166 C CA . ILE A 1 154 ? -0.36 16.047 -1.722 1 98.62 154 ILE A CA 1
ATOM 1167 C C . ILE A 1 154 ? 0.804 15.414 -0.96 1 98.62 154 ILE A C 1
ATOM 1169 O O . ILE A 1 154 ? 1.861 16.031 -0.809 1 98.62 154 ILE A O 1
ATOM 1173 N N . ASP A 1 155 ? 0.59 14.242 -0.413 1 98.44 155 ASP A N 1
ATOM 1174 C CA . ASP A 1 155 ? 1.652 13.438 0.184 1 98.44 155 ASP A CA 1
ATOM 1175 C C . ASP A 1 155 ? 2.24 12.461 -0.833 1 98.44 155 ASP A C 1
ATOM 1177 O O . ASP A 1 155 ? 1.628 11.438 -1.142 1 98.44 155 ASP A O 1
ATOM 1181 N N . ILE A 1 156 ? 3.385 12.766 -1.278 1 98.56 156 ILE A N 1
ATOM 1182 C CA . ILE A 1 156 ? 4.039 11.852 -2.207 1 98.56 156 ILE A CA 1
ATOM 1183 C C . ILE A 1 156 ? 4.996 10.938 -1.443 1 98.56 156 ILE A C 1
ATOM 1185 O O . ILE A 1 156 ? 5.41 11.258 -0.325 1 98.56 156 ILE A O 1
ATOM 1189 N N . VAL A 1 157 ? 5.305 9.797 -2.006 1 97.81 157 VAL A N 1
ATOM 1190 C CA . VAL A 1 157 ? 6.328 8.906 -1.468 1 97.81 157 VAL A CA 1
ATOM 1191 C C . VAL A 1 157 ? 7.504 8.828 -2.436 1 97.81 157 VAL A C 1
ATOM 1193 O O . VAL A 1 157 ? 7.316 8.742 -3.65 1 97.81 157 VAL A O 1
ATOM 1196 N N . ILE A 1 158 ? 8.656 8.898 -1.938 1 98 158 ILE A N 1
ATOM 1197 C CA . ILE A 1 158 ? 9.828 8.867 -2.807 1 98 158 ILE A CA 1
ATOM 1198 C C . ILE A 1 158 ? 10.008 7.461 -3.377 1 98 158 ILE A C 1
ATOM 1200 O O . ILE A 1 158 ? 9.438 6.496 -2.863 1 98 158 ILE A O 1
ATOM 1204 N N . ASN A 1 159 ? 10.75 7.418 -4.469 1 97.25 159 ASN A N 1
ATOM 1205 C CA . ASN A 1 159 ? 11.312 6.164 -4.969 1 97.25 159 ASN A CA 1
ATOM 1206 C C . ASN A 1 159 ? 12.492 5.703 -4.121 1 97.25 159 ASN A C 1
ATOM 1208 O O . ASN A 1 159 ? 13.625 6.141 -4.336 1 97.25 159 ASN A O 1
ATOM 1212 N N . ARG A 1 160 ? 12.273 4.809 -3.227 1 96.75 160 ARG A N 1
ATOM 1213 C CA . ARG A 1 160 ? 13.289 4.414 -2.252 1 96.75 160 ARG A CA 1
ATOM 1214 C C . ARG A 1 160 ? 14.477 3.758 -2.938 1 96.75 160 ARG A C 1
ATOM 1216 O O . ARG A 1 160 ? 15.609 3.861 -2.461 1 96.75 160 ARG A O 1
ATOM 1223 N N . MET A 1 161 ? 14.172 3.066 -4.02 1 96.75 161 MET A N 1
ATOM 1224 C CA . MET A 1 161 ? 15.266 2.449 -4.77 1 96.75 161 MET A CA 1
ATOM 1225 C C . MET A 1 161 ? 16.312 3.484 -5.152 1 96.75 161 MET A C 1
ATOM 1227 O O . MET A 1 161 ? 17.516 3.23 -5.035 1 96.75 161 MET A O 1
ATOM 1231 N N . LEU A 1 162 ? 15.859 4.668 -5.543 1 98 162 LEU A N 1
ATOM 1232 C CA . LEU A 1 162 ? 16.797 5.715 -5.945 1 98 162 LEU A CA 1
ATOM 1233 C C . LEU A 1 162 ? 17.625 6.184 -4.762 1 98 162 LEU A C 1
ATOM 1235 O O . LEU A 1 162 ? 18.828 6.383 -4.887 1 98 162 LEU A O 1
ATOM 1239 N N . ALA A 1 163 ? 17.016 6.293 -3.641 1 97.56 163 ALA A N 1
ATOM 1240 C CA . ALA A 1 163 ? 17.719 6.754 -2.441 1 97.56 163 ALA A CA 1
ATOM 1241 C C . ALA A 1 163 ? 18.734 5.723 -1.963 1 97.56 163 ALA A C 1
ATOM 1243 O O . ALA A 1 163 ? 19.891 6.062 -1.683 1 97.56 163 ALA A O 1
ATOM 1244 N N . ILE A 1 164 ? 18.344 4.461 -1.934 1 96.75 164 ILE A N 1
ATOM 1245 C CA . ILE A 1 164 ? 19.203 3.443 -1.331 1 96.75 164 ILE A CA 1
ATOM 1246 C C . ILE A 1 164 ? 20.344 3.098 -2.285 1 96.75 164 ILE A C 1
ATOM 1248 O O . ILE A 1 164 ? 21.359 2.553 -1.867 1 96.75 164 ILE A O 1
ATOM 1252 N N . THR A 1 165 ? 20.141 3.41 -3.59 1 96.56 165 THR A N 1
ATOM 1253 C CA . THR A 1 165 ? 21.203 3.15 -4.551 1 96.56 165 THR A CA 1
ATOM 1254 C C . THR A 1 165 ? 21.984 4.43 -4.859 1 96.56 165 THR A C 1
ATOM 1256 O O . THR A 1 165 ? 22.828 4.453 -5.762 1 96.56 165 THR A O 1
ATOM 1259 N N . GLY A 1 166 ? 21.672 5.531 -4.219 1 96.88 166 GLY A N 1
ATOM 1260 C CA . GLY A 1 166 ? 22.438 6.766 -4.309 1 96.88 166 GLY A CA 1
ATOM 1261 C C . GLY A 1 166 ? 22.172 7.539 -5.586 1 96.88 166 GLY A C 1
ATOM 1262 O O . GLY A 1 166 ? 23.031 8.305 -6.039 1 96.88 166 GLY A O 1
ATOM 1263 N N . GLN A 1 167 ? 21.047 7.301 -6.191 1 98.06 167 GLN A N 1
ATOM 1264 C CA . GLN A 1 167 ? 20.703 8.016 -7.414 1 98.06 167 GLN A CA 1
ATOM 1265 C C . GLN A 1 167 ? 19.938 9.305 -7.102 1 98.06 167 GLN A C 1
ATOM 1267 O O . GLN A 1 167 ? 18.781 9.461 -7.5 1 98.06 167 GLN A O 1
ATOM 1272 N N . TRP A 1 168 ? 20.656 10.258 -6.555 1 98.62 168 TRP A N 1
ATOM 1273 C CA . TRP A 1 168 ? 20.062 11.453 -5.965 1 98.62 168 TRP A CA 1
ATOM 1274 C C . TRP A 1 168 ? 19.562 12.398 -7.047 1 98.62 168 TRP A C 1
ATOM 1276 O O . TRP A 1 168 ? 18.531 13.055 -6.875 1 98.62 168 TRP A O 1
ATOM 1286 N N . GLU A 1 169 ? 20.25 12.484 -8.148 1 98.69 169 GLU A N 1
ATOM 1287 C CA . GLU A 1 169 ? 19.797 13.336 -9.242 1 98.69 169 GLU A CA 1
ATOM 1288 C C . GLU A 1 169 ? 18.469 12.859 -9.797 1 98.69 169 GLU A C 1
ATOM 1290 O O . GLU A 1 169 ? 17.562 13.664 -10.055 1 98.69 169 GLU A O 1
ATOM 1295 N N . ALA A 1 170 ? 18.375 11.586 -9.992 1 98.62 170 ALA A N 1
ATOM 1296 C CA . ALA A 1 170 ? 17.125 11.016 -10.484 1 98.62 170 ALA A CA 1
ATOM 1297 C C . ALA A 1 170 ? 15.992 11.258 -9.492 1 98.62 170 ALA A C 1
ATOM 1299 O O . ALA A 1 170 ? 14.867 11.578 -9.898 1 98.62 170 ALA A O 1
ATOM 1300 N N . MET A 1 171 ? 16.281 11.055 -8.219 1 98.69 171 MET A N 1
ATOM 1301 C CA . MET A 1 171 ? 15.266 11.305 -7.195 1 98.69 171 MET A CA 1
ATOM 1302 C C . MET A 1 171 ? 14.836 12.766 -7.195 1 98.69 171 MET A C 1
ATOM 1304 O O . MET A 1 171 ? 13.641 13.07 -7.125 1 98.69 171 MET A O 1
ATOM 1308 N N . TYR A 1 172 ? 15.805 13.664 -7.273 1 98.88 172 TYR A N 1
ATOM 1309 C CA . TYR A 1 172 ? 15.547 15.094 -7.355 1 98.88 172 TYR A CA 1
ATOM 1310 C C . TYR A 1 172 ? 14.617 15.414 -8.523 1 98.88 172 TYR A C 1
ATOM 1312 O O . TYR A 1 172 ? 13.609 16.109 -8.352 1 98.88 172 TYR A O 1
ATOM 1320 N N . ASP A 1 173 ? 14.914 14.867 -9.641 1 98.81 173 ASP A N 1
ATOM 1321 C CA . ASP A 1 173 ? 14.156 15.133 -10.859 1 98.81 173 ASP A CA 1
ATOM 1322 C C . ASP A 1 173 ? 12.727 14.609 -10.734 1 98.81 173 ASP A C 1
ATOM 1324 O O . ASP A 1 173 ? 11.773 15.273 -11.156 1 98.81 173 ASP A O 1
ATOM 1328 N N . GLU A 1 174 ? 12.586 13.438 -10.18 1 98.62 174 GLU A N 1
ATOM 1329 C CA . GLU A 1 174 ? 11.25 12.883 -9.969 1 98.62 174 GLU A CA 1
ATOM 1330 C C . GLU A 1 174 ? 10.414 13.781 -9.062 1 98.62 174 GLU A C 1
ATOM 1332 O O . GLU A 1 174 ? 9.258 14.078 -9.367 1 98.62 174 GLU A O 1
ATOM 1337 N N . ILE A 1 175 ? 11.008 14.211 -7.965 1 98.75 175 ILE A N 1
ATOM 1338 C CA . ILE A 1 175 ? 10.273 15.016 -6.996 1 98.75 175 ILE A CA 1
ATOM 1339 C C . ILE A 1 175 ? 9.914 16.359 -7.609 1 98.75 175 ILE A C 1
ATOM 1341 O O . ILE A 1 175 ? 8.836 16.906 -7.367 1 98.75 175 ILE A O 1
ATOM 1345 N N . ARG A 1 176 ? 10.797 16.906 -8.43 1 98.75 176 ARG A N 1
ATOM 1346 C CA . ARG A 1 176 ? 10.508 18.156 -9.125 1 98.75 176 ARG A CA 1
ATOM 1347 C C . ARG A 1 176 ? 9.297 18 -10.031 1 98.75 176 ARG A C 1
ATOM 1349 O O . ARG A 1 176 ? 8.484 18.922 -10.148 1 98.75 176 ARG A O 1
ATOM 1356 N N . GLN A 1 177 ? 9.211 16.906 -10.695 1 98.75 177 GLN A N 1
ATOM 1357 C CA . GLN A 1 177 ? 8.055 16.656 -11.555 1 98.75 177 GLN A CA 1
ATOM 1358 C C . GLN A 1 177 ? 6.77 16.578 -10.742 1 98.75 177 GLN A C 1
ATOM 1360 O O . GLN A 1 177 ? 5.723 17.062 -11.172 1 98.75 177 GLN A O 1
ATOM 1365 N N . PHE A 1 178 ? 6.84 15.906 -9.578 1 98.81 178 PHE A N 1
ATOM 1366 C CA . PHE A 1 178 ? 5.68 15.883 -8.695 1 98.81 178 PHE A CA 1
ATOM 1367 C C . PHE A 1 178 ? 5.305 17.297 -8.25 1 98.81 178 PHE A C 1
ATOM 1369 O O . PHE A 1 178 ? 4.125 17.641 -8.195 1 98.81 178 PHE A O 1
ATOM 1376 N N . ARG A 1 179 ? 6.32 18.078 -7.906 1 98.38 179 ARG A N 1
ATOM 1377 C CA . ARG A 1 179 ? 6.098 19.469 -7.5 1 98.38 179 ARG A CA 1
ATOM 1378 C C . ARG A 1 179 ? 5.348 20.234 -8.578 1 98.38 179 ARG A C 1
ATOM 1380 O O . ARG A 1 179 ? 4.43 21 -8.273 1 98.38 179 ARG A O 1
ATOM 1387 N N . GLU A 1 180 ? 5.75 20.062 -9.75 1 98.38 180 GLU A N 1
ATOM 1388 C CA . GLU A 1 180 ? 5.09 20.719 -10.875 1 98.38 180 GLU A CA 1
ATOM 1389 C C . GLU A 1 180 ? 3.646 20.234 -11.023 1 98.38 180 GLU A C 1
ATOM 1391 O O . GLU A 1 180 ? 2.738 21.031 -11.234 1 98.38 180 GLU A O 1
ATOM 1396 N N . ALA A 1 181 ? 3.441 18.969 -10.906 1 98.56 181 ALA A N 1
ATOM 1397 C CA . ALA A 1 181 ? 2.113 18.375 -11.047 1 98.56 181 ALA A CA 1
ATOM 1398 C C . ALA A 1 181 ? 1.175 18.859 -9.953 1 98.56 181 ALA A C 1
ATOM 1400 O O . ALA A 1 181 ? -0.04 18.938 -10.148 1 98.56 181 ALA A O 1
ATOM 1401 N N . CYS A 1 182 ? 1.729 19.188 -8.797 1 98.31 182 CYS A N 1
ATOM 1402 C CA . CYS A 1 182 ? 0.934 19.625 -7.66 1 98.31 182 CYS A CA 1
ATOM 1403 C C . CYS A 1 182 ? 0.325 21 -7.914 1 98.31 182 CYS A C 1
ATOM 1405 O O . CYS A 1 182 ? -0.652 21.375 -7.266 1 98.31 182 CYS A O 1
ATOM 1407 N N . GLY A 1 183 ? 0.913 21.828 -8.844 1 96.94 183 GLY A N 1
ATOM 1408 C CA . GLY A 1 183 ? 0.437 23.203 -9.016 1 96.94 183 GLY A CA 1
ATOM 1409 C C . GLY A 1 183 ? 0.458 24 -7.734 1 96.94 183 GLY A C 1
ATOM 1410 O O . GLY A 1 183 ? 1.495 24.109 -7.074 1 96.94 183 GLY A O 1
ATOM 1411 N N . PRO A 1 184 ? -0.636 24.547 -7.348 1 95.88 184 PRO A N 1
ATOM 1412 C CA . PRO A 1 184 ? -0.671 25.375 -6.148 1 95.88 184 PRO A CA 1
ATOM 1413 C C . PRO A 1 184 ? -0.744 24.562 -4.859 1 95.88 184 PRO A C 1
ATOM 1415 O O . PRO A 1 184 ? -0.563 25.109 -3.768 1 95.88 184 PRO A O 1
ATOM 1418 N N . ALA A 1 185 ? -1.102 23.266 -4.996 1 97.75 185 ALA A N 1
ATOM 1419 C CA . ALA A 1 185 ? -1.227 22.422 -3.801 1 97.75 185 ALA A CA 1
ATOM 1420 C C . ALA A 1 185 ? 0.121 22.266 -3.102 1 97.75 185 ALA A C 1
ATOM 1422 O O . ALA A 1 185 ? 1.159 22.156 -3.76 1 97.75 185 ALA A O 1
ATOM 1423 N N . HIS A 1 186 ? 0.094 22.25 -1.771 1 97.56 186 HIS A N 1
ATOM 1424 C CA . HIS A 1 186 ? 1.305 21.953 -1.015 1 97.56 186 HIS A CA 1
ATOM 1425 C C . HIS A 1 186 ? 1.742 20.5 -1.22 1 97.56 186 HIS A C 1
ATOM 1427 O O . HIS A 1 186 ? 0.903 19.609 -1.316 1 97.56 186 HIS A O 1
ATOM 1433 N N . MET A 1 187 ? 3.018 20.297 -1.25 1 98.25 187 MET A N 1
ATOM 1434 C CA . MET A 1 187 ? 3.561 18.953 -1.432 1 98.25 187 MET A CA 1
ATOM 1435 C C . MET A 1 187 ? 4.328 18.5 -0.193 1 98.25 187 MET A C 1
ATOM 1437 O O . MET A 1 187 ? 5.23 19.203 0.271 1 98.25 187 MET A O 1
ATOM 1441 N N . LYS A 1 188 ? 3.941 17.375 0.303 1 98 188 LYS A N 1
ATOM 1442 C CA . LYS A 1 188 ? 4.617 16.703 1.412 1 98 188 LYS A CA 1
ATOM 1443 C C . LYS A 1 188 ? 5.305 15.422 0.946 1 98 188 LYS A C 1
ATOM 1445 O O . LYS A 1 188 ? 4.691 14.594 0.274 1 98 188 LYS A O 1
ATOM 1450 N N . THR A 1 189 ? 6.57 15.297 1.271 1 98.5 189 THR A N 1
ATOM 1451 C CA . THR A 1 189 ? 7.32 14.148 0.771 1 98.5 189 THR A CA 1
ATOM 1452 C C . THR A 1 189 ? 7.578 13.141 1.889 1 98.5 189 THR A C 1
ATOM 1454 O O . THR A 1 189 ? 8.273 13.445 2.859 1 98.5 189 THR A O 1
ATOM 1457 N N . ILE A 1 190 ? 7.02 11.969 1.722 1 98.06 190 ILE A N 1
ATOM 1458 C CA . ILE A 1 190 ? 7.266 10.852 2.629 1 98.06 190 ILE A CA 1
ATOM 1459 C C . ILE A 1 190 ? 8.562 10.148 2.24 1 98.06 190 ILE A C 1
ATOM 1461 O O . ILE A 1 190 ? 8.695 9.656 1.116 1 98.06 190 ILE A O 1
ATOM 1465 N N . LEU A 1 191 ? 9.438 10.039 3.145 1 97.81 191 LEU A N 1
ATOM 1466 C CA . LEU A 1 191 ? 10.758 9.508 2.846 1 97.81 191 LEU A CA 1
ATOM 1467 C C . LEU A 1 191 ? 10.805 7.996 3.061 1 97.81 191 LEU A C 1
ATOM 1469 O O . LEU A 1 191 ? 11.664 7.312 2.502 1 97.81 191 LEU A O 1
ATOM 1473 N N . ALA A 1 192 ? 9.812 7.512 3.857 1 96.62 192 ALA A N 1
ATOM 1474 C CA . ALA A 1 192 ? 9.844 6.098 4.23 1 96.62 192 ALA A CA 1
ATOM 1475 C C . ALA A 1 192 ? 11.188 5.727 4.848 1 96.62 192 ALA A C 1
ATOM 1477 O O . ALA A 1 192 ? 11.836 4.766 4.41 1 96.62 192 ALA A O 1
ATOM 1478 N N . VAL A 1 193 ? 11.555 6.328 5.898 1 95.94 193 VAL A N 1
ATOM 1479 C CA . VAL A 1 193 ? 12.906 6.367 6.457 1 95.94 193 VAL A CA 1
ATOM 1480 C C . VAL A 1 193 ? 13.312 4.973 6.934 1 95.94 193 VAL A C 1
ATOM 1482 O O . VAL A 1 193 ? 14.492 4.633 6.938 1 95.94 193 VAL A O 1
ATOM 1485 N N . GLY A 1 194 ? 12.367 4.188 7.336 1 93.75 194 GLY A N 1
ATOM 1486 C CA . GLY A 1 194 ? 12.672 2.846 7.809 1 93.75 194 GLY A CA 1
ATOM 1487 C C . GLY A 1 194 ? 13.328 1.979 6.754 1 93.75 194 GLY A C 1
ATOM 1488 O O . GLY A 1 194 ? 13.922 0.947 7.07 1 93.75 194 GLY A O 1
ATOM 1489 N N . GLU A 1 195 ? 13.297 2.434 5.547 1 94.81 195 GLU A N 1
ATOM 1490 C CA . GLU A 1 195 ? 13.789 1.623 4.434 1 94.81 195 GLU A CA 1
ATOM 1491 C C . GLU A 1 195 ? 14.961 2.303 3.732 1 94.81 195 GLU A C 1
ATOM 1493 O O . GLU A 1 195 ? 15.32 1.936 2.611 1 94.81 195 GLU A O 1
ATOM 1498 N N . LEU A 1 196 ? 15.547 3.303 4.395 1 96.06 196 LEU A N 1
ATOM 1499 C CA . LEU A 1 196 ? 16.625 4.051 3.76 1 96.06 196 LEU A CA 1
ATOM 1500 C C . LEU A 1 196 ? 17.984 3.553 4.234 1 96.06 196 LEU A C 1
ATOM 1502 O O . LEU A 1 196 ? 19.016 3.973 3.711 1 96.06 196 LEU A O 1
ATOM 1506 N N . GLY A 1 197 ? 18.094 2.711 5.211 1 92.5 197 GLY A N 1
ATOM 1507 C CA . GLY A 1 197 ? 19.25 1.909 5.551 1 92.5 197 GLY A CA 1
ATOM 1508 C C . GLY A 1 197 ? 20.203 2.611 6.508 1 92.5 197 GLY A C 1
ATOM 1509 O O . GLY A 1 197 ? 20.859 1.962 7.316 1 92.5 197 GLY A O 1
ATOM 1510 N N . SER A 1 198 ? 20.328 3.975 6.41 1 95.81 198 SER A N 1
ATOM 1511 C CA . SER A 1 198 ? 21.266 4.688 7.27 1 95.81 198 SER A CA 1
ATOM 1512 C C . SER A 1 198 ? 20.781 6.105 7.559 1 95.81 198 SER A C 1
ATOM 1514 O O . SER A 1 198 ? 20.016 6.672 6.789 1 95.81 198 SER A O 1
ATOM 1516 N N . PHE A 1 199 ? 21.344 6.652 8.633 1 97.69 199 PHE A N 1
ATOM 1517 C CA . PHE A 1 199 ? 21.047 8.039 8.961 1 97.69 199 PHE A CA 1
ATOM 1518 C C . PHE A 1 199 ? 21.547 8.977 7.871 1 97.69 199 PHE A C 1
ATOM 1520 O O . PHE A 1 199 ? 20.922 10 7.59 1 97.69 199 PHE A O 1
ATOM 1527 N N . THR A 1 200 ? 22.641 8.617 7.293 1 98.31 200 THR A N 1
ATOM 1528 C CA . THR A 1 200 ? 23.203 9.422 6.207 1 98.31 200 THR A CA 1
ATOM 1529 C C . THR A 1 200 ? 22.234 9.484 5.031 1 98.31 200 THR A C 1
ATOM 1531 O O . THR A 1 200 ? 21.984 10.555 4.48 1 98.31 200 THR A O 1
ATOM 1534 N N . ASN A 1 201 ? 21.641 8.367 4.66 1 98 201 ASN A N 1
ATOM 1535 C CA . ASN A 1 201 ? 20.641 8.344 3.592 1 98 201 ASN A CA 1
ATOM 1536 C C . ASN A 1 201 ? 19.406 9.156 3.957 1 98 201 ASN A C 1
ATOM 1538 O O . ASN A 1 201 ? 18.812 9.812 3.102 1 98 201 ASN A O 1
ATOM 1542 N N . VAL A 1 202 ? 19.031 9.055 5.23 1 97.81 202 VAL A N 1
ATOM 1543 C CA . VAL A 1 202 ? 17.891 9.82 5.695 1 97.81 202 VAL A CA 1
ATOM 1544 C C . VAL A 1 202 ? 18.156 11.312 5.535 1 97.81 202 VAL A C 1
ATOM 1546 O O . VAL A 1 202 ? 17.297 12.047 5.031 1 97.81 202 VAL A O 1
ATOM 1549 N N . TYR A 1 203 ? 19.312 11.75 5.945 1 98.56 203 TYR A N 1
ATOM 1550 C CA . TYR A 1 203 ? 19.703 13.156 5.824 1 98.56 203 TYR A CA 1
ATOM 1551 C C . TYR A 1 203 ? 19.734 13.586 4.363 1 98.56 203 TYR A C 1
ATOM 1553 O O . TYR A 1 203 ? 19.172 14.617 4 1 98.56 203 TYR A O 1
ATOM 1561 N N . ARG A 1 204 ? 20.359 12.781 3.557 1 98.75 204 ARG A N 1
ATOM 1562 C CA . ARG A 1 204 ? 20.5 13.094 2.139 1 98.75 204 ARG A CA 1
ATOM 1563 C C . ARG A 1 204 ? 19.125 13.172 1.47 1 98.75 204 ARG A C 1
ATOM 1565 O O . ARG A 1 204 ? 18.844 14.109 0.719 1 98.75 204 ARG A O 1
ATOM 1572 N N . ALA A 1 205 ? 18.281 12.172 1.76 1 98.62 205 ALA A N 1
ATOM 1573 C CA . ALA A 1 205 ? 16.938 12.156 1.192 1 98.62 205 ALA A CA 1
ATOM 1574 C C . ALA A 1 205 ? 16.141 13.391 1.629 1 98.62 205 ALA A C 1
ATOM 1576 O O . ALA A 1 205 ? 15.406 13.969 0.833 1 98.62 205 ALA A O 1
ATOM 1577 N N . SER A 1 206 ? 16.297 13.781 2.875 1 98.56 206 SER A N 1
ATOM 1578 C CA . SER A 1 206 ? 15.641 14.984 3.393 1 98.56 206 SER A CA 1
ATOM 1579 C C . SER A 1 206 ? 16.078 16.219 2.621 1 98.56 206 SER A C 1
ATOM 1581 O O . SER A 1 206 ? 15.227 16.984 2.146 1 98.56 206 SER A O 1
ATOM 1583 N N . MET A 1 207 ? 17.344 16.359 2.475 1 98.5 207 MET A N 1
ATOM 1584 C CA . MET A 1 207 ? 17.891 17.516 1.794 1 98.5 207 MET A CA 1
ATOM 1585 C C . MET A 1 207 ? 17.453 17.562 0.335 1 98.5 207 MET A C 1
ATOM 1587 O O . MET A 1 207 ? 17 18.594 -0.147 1 98.5 207 MET A O 1
ATOM 1591 N N . VAL A 1 208 ? 17.562 16.406 -0.316 1 98.81 208 VAL A N 1
ATOM 1592 C CA . VAL A 1 208 ? 17.219 16.344 -1.733 1 98.81 208 VAL A CA 1
ATOM 1593 C C . VAL A 1 208 ? 15.742 16.656 -1.929 1 98.81 208 VAL A C 1
ATOM 1595 O O . VAL A 1 208 ? 15.375 17.391 -2.852 1 98.81 208 VAL A O 1
ATOM 1598 N N . ALA A 1 209 ? 14.906 16.109 -1.049 1 98.75 209 ALA A N 1
ATOM 1599 C CA . ALA A 1 209 ? 13.469 16.359 -1.134 1 98.75 209 ALA A CA 1
ATOM 1600 C C . ALA A 1 209 ? 13.172 17.859 -0.964 1 98.75 209 ALA A C 1
ATOM 1602 O O . ALA A 1 209 ? 12.367 18.422 -1.706 1 98.75 209 ALA A O 1
ATOM 1603 N N . MET A 1 210 ? 13.789 18.5 0.002 1 98.5 210 MET A N 1
ATOM 1604 C CA . MET A 1 210 ? 13.57 19.922 0.236 1 98.5 210 MET A CA 1
ATOM 1605 C C . MET A 1 210 ? 14.125 20.766 -0.915 1 98.5 210 MET A C 1
ATOM 1607 O O . MET A 1 210 ? 13.484 21.703 -1.375 1 98.5 210 MET A O 1
ATOM 1611 N N . MET A 1 211 ? 15.297 20.375 -1.408 1 98.5 211 MET A N 1
ATOM 1612 C CA . MET A 1 211 ? 15.859 21.078 -2.555 1 98.5 211 MET A CA 1
ATOM 1613 C C . MET A 1 211 ? 14.93 21 -3.762 1 98.5 211 MET A C 1
ATOM 1615 O O . MET A 1 211 ? 14.844 21.938 -4.551 1 98.5 211 MET A O 1
ATOM 1619 N N . ALA A 1 212 ? 14.234 19.844 -3.914 1 98.69 212 ALA A N 1
ATOM 1620 C CA . ALA A 1 212 ? 13.359 19.609 -5.059 1 98.69 212 ALA A CA 1
ATOM 1621 C C . ALA A 1 212 ? 12.031 20.344 -4.887 1 98.69 212 ALA A C 1
ATOM 1623 O O . ALA A 1 212 ? 11.172 20.297 -5.773 1 98.69 212 ALA A O 1
ATOM 1624 N N . GLY A 1 213 ? 11.812 20.953 -3.721 1 97.88 213 GLY A N 1
ATOM 1625 C CA . GLY A 1 213 ? 10.672 21.844 -3.59 1 97.88 213 GLY A CA 1
ATOM 1626 C C . GLY A 1 213 ? 9.609 21.312 -2.652 1 97.88 213 GLY A C 1
ATOM 1627 O O . GLY A 1 213 ? 8.484 21.828 -2.637 1 97.88 213 GLY A O 1
ATOM 1628 N N . SER A 1 214 ? 9.906 20.297 -1.85 1 98.19 214 SER A N 1
ATOM 1629 C CA . SER A 1 214 ? 8.938 19.797 -0.876 1 98.19 214 SER A CA 1
ATOM 1630 C C . SER A 1 214 ? 8.633 20.859 0.187 1 98.19 214 SER A C 1
ATOM 1632 O O . SER A 1 214 ? 9.547 21.453 0.751 1 98.19 214 SER A O 1
ATOM 1634 N N . ASP A 1 215 ? 7.371 21.047 0.446 1 97.19 215 ASP A N 1
ATOM 1635 C CA . ASP A 1 215 ? 6.969 21.984 1.49 1 97.19 215 ASP A CA 1
ATOM 1636 C C . ASP A 1 215 ? 7.086 21.344 2.873 1 97.19 215 ASP A C 1
ATOM 1638 O O . ASP A 1 215 ? 7.27 22.047 3.871 1 97.19 215 ASP A O 1
ATOM 1642 N N . PHE A 1 216 ? 6.898 20.062 2.916 1 96.69 216 PHE A N 1
ATOM 1643 C CA . PHE A 1 216 ? 7.004 19.219 4.105 1 96.69 216 PHE A CA 1
ATOM 1644 C C . PHE A 1 216 ? 7.766 17.938 3.799 1 96.69 216 PHE A C 1
ATOM 1646 O O . PHE A 1 216 ? 7.691 17.406 2.686 1 96.69 216 PHE A O 1
ATOM 1653 N N . ILE A 1 217 ? 8.5 17.469 4.75 1 97.44 217 ILE A N 1
ATOM 1654 C CA . ILE A 1 217 ? 9 16.109 4.652 1 97.44 217 ILE A CA 1
ATOM 1655 C C . ILE A 1 217 ? 8.43 15.266 5.793 1 97.44 217 ILE A C 1
ATOM 1657 O O . ILE A 1 217 ? 8.266 15.75 6.91 1 97.44 217 ILE A O 1
ATOM 1661 N N . LYS A 1 218 ? 8.062 14.047 5.441 1 96.44 218 LYS A N 1
ATOM 1662 C CA . LYS A 1 218 ? 7.449 13.109 6.371 1 96.44 218 LYS A CA 1
ATOM 1663 C C . LYS A 1 218 ? 8.312 11.859 6.543 1 96.44 218 LYS A C 1
ATOM 1665 O O . LYS A 1 218 ? 8.992 11.438 5.605 1 96.44 218 LYS A O 1
ATOM 1670 N N . THR A 1 219 ? 8.25 11.25 7.68 1 94.75 219 THR A N 1
ATOM 1671 C CA . THR A 1 219 ? 9.109 10.117 8.008 1 94.75 219 THR A CA 1
ATOM 1672 C C . THR A 1 219 ? 8.664 8.859 7.27 1 94.75 219 THR A C 1
ATOM 1674 O O . THR A 1 219 ? 9.438 8.273 6.512 1 94.75 219 THR A O 1
ATOM 1677 N N . SER A 1 220 ? 7.363 8.547 7.508 1 93.75 220 SER A N 1
ATOM 1678 C CA . SER A 1 220 ? 6.965 7.223 7.051 1 93.75 220 SER A CA 1
ATOM 1679 C C . SER A 1 220 ? 5.543 7.23 6.496 1 93.75 220 SER A C 1
ATOM 1681 O O . SER A 1 220 ? 4.824 8.227 6.637 1 93.75 220 SER A O 1
ATOM 1683 N N . THR A 1 221 ? 5.211 6.176 5.816 1 92.75 221 THR A N 1
ATOM 1684 C CA . THR A 1 221 ? 3.873 5.996 5.262 1 92.75 221 THR A CA 1
ATOM 1685 C C . THR A 1 221 ? 2.918 5.457 6.324 1 92.75 221 THR A C 1
ATOM 1687 O O . THR A 1 221 ? 1.697 5.516 6.156 1 92.75 221 THR A O 1
ATOM 1690 N N . GLY A 1 222 ? 3.41 4.98 7.332 1 89.75 222 GLY A N 1
ATOM 1691 C CA . GLY A 1 222 ? 2.604 4.27 8.305 1 89.75 222 GLY A CA 1
ATOM 1692 C C . GLY A 1 222 ? 2.373 2.814 7.949 1 89.75 222 GLY A C 1
ATOM 1693 O O . GLY A 1 222 ? 1.735 2.074 8.703 1 89.75 222 GLY A O 1
ATOM 1694 N N . LYS A 1 223 ? 2.93 2.396 6.82 1 88.5 223 LYS A N 1
ATOM 1695 C CA . LYS A 1 223 ? 2.709 1.041 6.328 1 88.5 223 LYS A CA 1
ATOM 1696 C C . LYS A 1 223 ? 4 0.227 6.363 1 88.5 223 LYS A C 1
ATOM 1698 O O . LYS A 1 223 ? 4.02 -0.931 5.941 1 88.5 223 LYS A O 1
ATOM 1703 N N . GLU A 1 224 ? 5.141 0.865 6.91 1 83.81 224 GLU A N 1
ATOM 1704 C CA . GLU A 1 224 ? 6.406 0.154 7.07 1 83.81 224 GLU A CA 1
ATOM 1705 C C . GLU A 1 224 ? 6.496 -0.511 8.438 1 83.81 224 GLU A C 1
ATOM 1707 O O . GLU A 1 224 ? 5.766 -0.146 9.367 1 83.81 224 GLU A O 1
ATOM 1712 N N . ALA A 1 225 ? 7.461 -1.392 8.5 1 82.88 225 ALA A N 1
ATOM 1713 C CA . ALA A 1 225 ? 7.719 -2.053 9.781 1 82.88 225 ALA A CA 1
ATOM 1714 C C . ALA A 1 225 ? 8.25 -1.063 10.812 1 82.88 225 ALA A C 1
ATOM 1716 O O . ALA A 1 225 ? 7.895 -1.132 11.984 1 82.88 225 ALA A O 1
ATOM 1717 N N . VAL A 1 226 ? 9.141 -0.179 10.344 1 82.19 226 VAL A N 1
ATOM 1718 C CA . VAL A 1 226 ? 9.711 0.856 11.195 1 82.19 226 VAL A CA 1
ATOM 1719 C C . VAL A 1 226 ? 9.281 2.234 10.695 1 82.19 226 VAL A C 1
ATOM 1721 O O . VAL A 1 226 ? 9.438 2.549 9.516 1 82.19 226 VAL A O 1
ATOM 1724 N N . ASN A 1 227 ? 8.766 2.936 11.633 1 88.25 227 ASN A N 1
ATOM 1725 C CA . ASN A 1 227 ? 8.312 4.281 11.297 1 88.25 227 ASN A CA 1
ATOM 1726 C C . ASN A 1 227 ? 9.109 5.344 12.047 1 88.25 227 ASN A C 1
ATOM 1728 O O . ASN A 1 227 ? 10.344 5.316 12.039 1 88.25 227 ASN A O 1
ATOM 1732 N N . ALA A 1 228 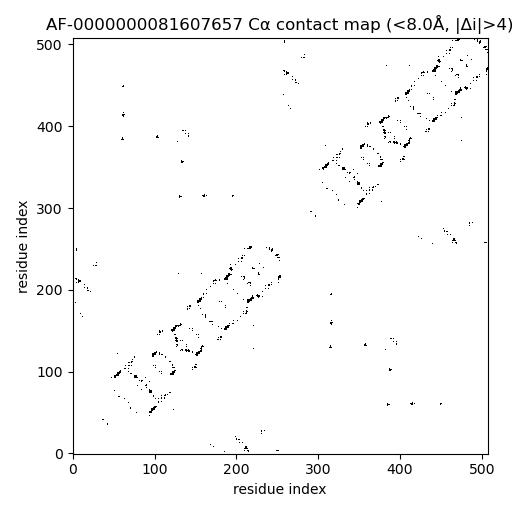? 8.492 6.316 12.648 1 89.31 228 ALA A N 1
ATOM 1733 C CA . ALA A 1 228 ? 9.18 7.438 13.281 1 89.31 228 ALA A CA 1
ATOM 1734 C C . ALA A 1 228 ? 9.906 6.988 14.547 1 89.31 228 ALA A C 1
ATOM 1736 O O . ALA A 1 228 ? 9.328 6.285 15.383 1 89.31 228 ALA A O 1
ATOM 1737 N N . THR A 1 229 ? 11.18 7.32 14.695 1 94.06 229 THR A N 1
ATOM 1738 C CA . THR A 1 229 ? 11.984 7.137 15.898 1 94.06 229 THR A CA 1
ATOM 1739 C C . THR A 1 229 ? 12.68 8.438 16.281 1 94.06 229 THR A C 1
ATOM 1741 O O . THR A 1 229 ? 12.844 9.336 15.453 1 94.06 229 THR A O 1
ATOM 1744 N N . TYR A 1 230 ? 13.102 8.492 17.516 1 95.75 230 TYR A N 1
ATOM 1745 C CA . TYR A 1 230 ? 13.781 9.695 17.984 1 95.75 230 TYR A CA 1
ATOM 1746 C C . TYR A 1 230 ? 15.039 9.953 17.172 1 95.75 230 TYR A C 1
ATOM 1748 O O . TYR A 1 230 ? 15.281 11.078 16.719 1 95.75 230 TYR A O 1
ATOM 1756 N N . PRO A 1 231 ? 15.859 8.953 16.938 1 96.81 231 PRO A N 1
ATOM 1757 C CA . PRO A 1 231 ? 17.078 9.227 16.172 1 96.81 231 PRO A CA 1
ATOM 1758 C C . PRO A 1 231 ? 16.781 9.758 14.773 1 96.81 231 PRO A C 1
ATOM 1760 O O . PRO A 1 231 ? 17.422 10.727 14.336 1 96.81 231 PRO A O 1
ATOM 1763 N N . VAL A 1 232 ? 15.844 9.172 14.125 1 96.5 232 VAL A N 1
ATOM 1764 C CA . VAL A 1 232 ? 15.516 9.602 12.766 1 96.5 232 VAL A CA 1
ATOM 1765 C C . VAL A 1 232 ? 14.961 11.023 12.797 1 96.5 232 VAL A C 1
ATOM 1767 O O . VAL A 1 232 ? 15.289 11.836 11.922 1 96.5 232 VAL A O 1
ATOM 1770 N N . ALA A 1 233 ? 14.117 11.258 13.773 1 95.94 233 ALA A N 1
ATOM 1771 C CA . ALA A 1 233 ? 13.57 12.602 13.914 1 95.94 233 ALA A CA 1
ATOM 1772 C C . ALA A 1 233 ? 14.688 13.633 14.078 1 95.94 233 ALA A C 1
ATOM 1774 O O . ALA A 1 233 ? 14.625 14.719 13.492 1 95.94 233 ALA A O 1
ATOM 1775 N N . ILE A 1 234 ? 15.641 13.32 14.844 1 96.94 234 ILE A N 1
ATOM 1776 C CA . ILE A 1 234 ? 16.766 14.211 15.086 1 96.94 234 ILE A CA 1
ATOM 1777 C C . ILE A 1 234 ? 17.5 14.492 13.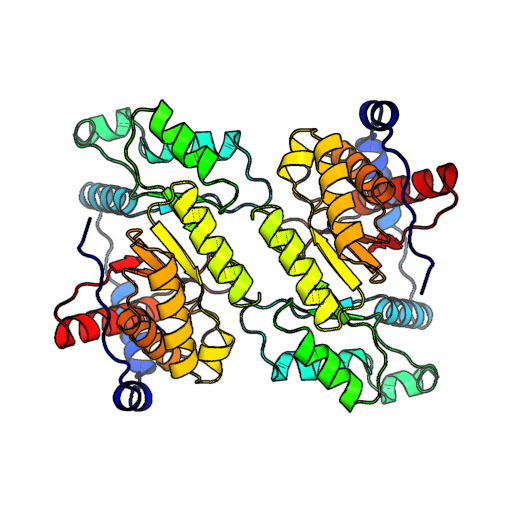773 1 96.94 234 ILE A C 1
ATOM 1779 O O . ILE A 1 234 ? 17.812 15.648 13.469 1 96.94 234 ILE A O 1
ATOM 1783 N N . VAL A 1 235 ? 17.719 13.438 12.992 1 97.88 235 VAL A N 1
ATOM 1784 C CA . VAL A 1 235 ? 18.422 13.562 11.727 1 97.88 235 VAL A CA 1
ATOM 1785 C C . VAL A 1 235 ? 17.625 14.453 10.773 1 97.88 235 VAL A C 1
ATOM 1787 O O . VAL A 1 235 ? 18.172 15.352 10.141 1 97.88 235 VAL A O 1
ATOM 1790 N N . MET A 1 236 ? 16.359 14.234 10.719 1 97.81 236 MET A N 1
ATOM 1791 C CA . MET A 1 236 ? 15.516 14.992 9.812 1 97.81 236 MET A CA 1
ATOM 1792 C C . MET A 1 236 ? 15.414 16.453 10.242 1 97.81 236 MET A C 1
ATOM 1794 O O . MET A 1 236 ? 15.469 17.359 9.414 1 97.81 236 MET A O 1
ATOM 1798 N N . VAL A 1 237 ? 15.281 16.703 11.523 1 96.75 237 VAL A N 1
ATOM 1799 C CA . VAL A 1 237 ? 15.203 18.062 12.039 1 96.75 237 VAL A CA 1
ATOM 1800 C C . VAL A 1 237 ? 16.5 18.812 11.75 1 96.75 237 VAL A C 1
ATOM 1802 O O . VAL A 1 237 ? 16.5 20 11.438 1 96.75 237 VAL A O 1
ATOM 1805 N N . ARG A 1 238 ? 17.594 18.109 11.898 1 97.06 238 ARG A N 1
ATOM 1806 C CA . ARG A 1 238 ? 18.875 18.719 11.578 1 97.06 238 ARG A CA 1
ATOM 1807 C C . ARG A 1 238 ? 18.953 19.094 10.102 1 97.06 238 ARG A C 1
ATOM 1809 O O . ARG A 1 238 ? 19.453 20.156 9.758 1 97.06 238 ARG A O 1
ATOM 1816 N N . ALA A 1 239 ? 18.484 18.188 9.219 1 97.94 239 ALA A N 1
ATOM 1817 C CA . ALA A 1 239 ? 18.453 18.5 7.789 1 97.94 239 ALA A CA 1
ATOM 1818 C C . ALA A 1 239 ? 17.594 19.734 7.52 1 97.94 239 ALA A C 1
ATOM 1820 O O . ALA A 1 239 ? 17.984 20.609 6.738 1 97.94 239 ALA A O 1
ATOM 1821 N N . ILE A 1 240 ? 16.438 19.812 8.18 1 97.81 240 ILE A N 1
ATOM 1822 C CA . ILE A 1 240 ? 15.531 20.938 8.016 1 97.81 240 ILE A CA 1
ATOM 1823 C C . ILE A 1 240 ? 16.219 22.234 8.469 1 97.81 240 ILE A C 1
ATOM 1825 O O . ILE A 1 240 ? 16.125 23.25 7.789 1 97.81 240 ILE A O 1
ATOM 1829 N N . ARG A 1 241 ? 16.844 22.156 9.609 1 97.25 241 ARG A N 1
ATOM 1830 C CA . ARG A 1 241 ? 17.578 23.312 10.125 1 97.25 241 ARG A CA 1
ATOM 1831 C C . ARG A 1 241 ? 18.641 23.75 9.141 1 97.25 241 ARG A C 1
ATOM 1833 O O . ARG A 1 241 ? 18.766 24.953 8.836 1 97.25 241 ARG A O 1
ATOM 1840 N N . ASP A 1 242 ? 19.422 22.844 8.664 1 97 242 ASP A N 1
ATOM 1841 C CA . ASP A 1 242 ? 20.5 23.172 7.723 1 97 242 ASP A CA 1
ATOM 1842 C C . ASP A 1 242 ? 19.938 23.781 6.438 1 97 242 ASP A C 1
ATOM 1844 O O . ASP A 1 242 ? 20.516 24.719 5.887 1 97 242 ASP A O 1
ATOM 1848 N N . TYR A 1 243 ? 18.875 23.234 5.953 1 97.75 243 TYR A N 1
ATOM 1849 C CA . TYR A 1 243 ? 18.219 23.766 4.762 1 97.75 243 TYR A CA 1
ATOM 1850 C C . TYR A 1 243 ? 17.766 25.203 4.988 1 97.75 243 TYR A C 1
ATOM 1852 O O . TYR A 1 243 ? 17.984 26.078 4.141 1 97.75 243 TYR A O 1
ATOM 1860 N N . PHE A 1 244 ? 17.188 25.438 6.125 1 96.88 244 PHE A N 1
ATOM 1861 C CA . PHE A 1 244 ? 16.734 26.766 6.48 1 96.88 244 PHE A CA 1
ATOM 1862 C C . PHE A 1 244 ? 17.906 27.734 6.539 1 96.88 244 PHE A C 1
ATOM 1864 O O . PHE A 1 244 ? 17.828 28.859 6.043 1 96.88 244 PHE A O 1
ATOM 1871 N N . MET A 1 245 ? 18.938 27.359 7.137 1 96.5 245 MET A N 1
ATOM 1872 C CA . MET A 1 245 ? 20.109 28.203 7.301 1 96.5 245 MET A CA 1
ATOM 1873 C C . MET A 1 245 ? 20.719 28.578 5.945 1 96.5 245 MET A C 1
ATOM 1875 O O . MET A 1 245 ? 21.25 29.672 5.773 1 96.5 245 MET A O 1
ATOM 1879 N N . SER A 1 246 ? 20.578 27.641 5.039 1 95.25 246 SER A N 1
ATOM 1880 C CA . SER A 1 246 ? 21.203 27.844 3.74 1 95.25 246 SER A CA 1
ATOM 1881 C C . SER A 1 246 ? 20.281 28.594 2.791 1 95.25 246 SER A C 1
ATOM 1883 O O . SER A 1 246 ? 20.734 29.297 1.888 1 95.25 246 SER A O 1
ATOM 1885 N N . THR A 1 247 ? 18.953 28.469 2.965 1 95.06 247 THR A N 1
ATOM 1886 C CA . THR A 1 247 ? 18.047 28.969 1.947 1 95.06 247 THR A CA 1
ATOM 1887 C C . THR A 1 247 ? 17.125 30.047 2.529 1 95.06 247 THR A C 1
ATOM 1889 O O . THR A 1 247 ? 16.531 30.828 1.787 1 95.06 247 THR A O 1
ATOM 1892 N N . GLY A 1 248 ? 16.906 30.016 3.848 1 93.5 248 GLY A N 1
ATOM 1893 C CA . GLY A 1 248 ? 15.969 30.906 4.5 1 93.5 248 GLY A CA 1
ATOM 1894 C C . GLY A 1 248 ? 14.539 30.406 4.461 1 93.5 248 GLY A C 1
ATOM 1895 O O . GLY A 1 248 ? 13.633 31.047 4.996 1 93.5 248 GLY A O 1
ATOM 1896 N N . HIS A 1 249 ? 14.32 29.297 3.826 1 92.56 249 HIS A N 1
ATOM 1897 C CA . HIS A 1 249 ? 12.977 28.766 3.699 1 92.56 249 HIS A CA 1
ATOM 1898 C C . HIS A 1 249 ? 12.688 27.734 4.781 1 92.56 249 HIS A C 1
ATOM 1900 O O . HIS A 1 249 ? 13.492 26.812 4.996 1 92.56 249 HIS A O 1
ATOM 1906 N N . LYS A 1 250 ? 11.578 27.891 5.371 1 90.62 250 LYS A N 1
ATOM 1907 C CA . LYS A 1 250 ? 11.156 26.969 6.422 1 90.62 250 LYS A CA 1
ATOM 1908 C C . LYS A 1 250 ? 10.352 25.812 5.844 1 90.62 250 LYS A C 1
ATOM 1910 O O . LYS A 1 250 ? 9.336 26.016 5.18 1 90.62 250 LYS A O 1
ATOM 1915 N N . VAL A 1 251 ? 10.836 24.625 5.977 1 88.56 251 VAL A N 1
ATOM 1916 C CA . VAL A 1 251 ? 10.141 23.391 5.617 1 88.56 251 VAL A CA 1
ATOM 1917 C C . VAL A 1 251 ? 9.602 22.719 6.879 1 88.56 251 VAL A C 1
ATOM 1919 O O . VAL A 1 251 ? 10.273 22.672 7.906 1 88.56 251 VAL A O 1
ATOM 1922 N N . GLN A 1 252 ? 8.391 22.266 6.75 1 83.5 252 GLN A N 1
ATOM 1923 C CA . GLN A 1 252 ? 7.762 21.625 7.902 1 83.5 252 GLN A CA 1
ATOM 1924 C C . GLN A 1 252 ? 8.008 20.125 7.895 1 83.5 252 GLN A C 1
ATOM 1926 O O . GLN A 1 252 ? 8.477 19.562 6.898 1 83.5 252 GLN A O 1
ATOM 1931 N N . TRP A 1 253 ? 7.918 19.672 9.102 1 78.5 253 TRP A N 1
ATOM 1932 C CA . TRP A 1 253 ? 8.109 18.234 9.25 1 78.5 253 TRP A CA 1
ATOM 1933 C C . TRP A 1 253 ? 6.863 17.578 9.828 1 78.5 253 TRP A C 1
ATOM 1935 O O . TRP A 1 253 ? 6.156 18.188 10.641 1 78.5 253 TRP A O 1
ATOM 1945 N N . ALA A 1 254 ? 6.496 16.5 9.172 1 68.69 254 ALA A N 1
ATOM 1946 C CA . ALA A 1 254 ? 5.477 15.633 9.758 1 68.69 254 ALA A CA 1
ATOM 1947 C C . ALA A 1 254 ? 5.984 14.195 9.883 1 68.69 254 ALA A C 1
ATOM 1949 O O . ALA A 1 254 ? 6.691 13.703 9 1 68.69 254 ALA A O 1
ATOM 1950 N N . MET B 1 1 ? -0.522 -23.531 -19.688 1 51.69 1 MET B N 1
ATOM 1951 C CA . MET B 1 1 ? -1.316 -22.672 -18.812 1 51.69 1 MET B CA 1
ATOM 1952 C C . MET B 1 1 ? -2.807 -22.953 -18.984 1 51.69 1 MET B C 1
ATOM 1954 O O . MET B 1 1 ? -3.248 -23.328 -20.078 1 51.69 1 MET B O 1
ATOM 1958 N N . SER B 1 2 ? -3.443 -23.188 -17.844 1 63.94 2 SER B N 1
ATOM 1959 C CA . SER B 1 2 ? -4.875 -23.469 -17.891 1 63.94 2 SER B CA 1
ATOM 1960 C C . SER B 1 2 ? -5.602 -22.438 -18.766 1 63.94 2 SER B C 1
ATOM 1962 O O . SER B 1 2 ? -5.176 -21.297 -18.859 1 63.94 2 SER B O 1
ATOM 1964 N N . PRO B 1 3 ? -6.512 -22.938 -19.516 1 79.94 3 PRO B N 1
ATOM 1965 C CA . PRO B 1 3 ? -7.285 -22 -20.328 1 79.94 3 PRO B CA 1
ATOM 1966 C C . PRO B 1 3 ? -7.859 -20.844 -19.516 1 79.94 3 PRO B C 1
ATOM 1968 O O . PRO B 1 3 ? -8.133 -20.984 -18.328 1 79.94 3 PRO B O 1
ATOM 1971 N N . ARG B 1 4 ? -7.859 -19.719 -20.125 1 90.69 4 ARG B N 1
ATOM 1972 C CA . ARG B 1 4 ? -8.398 -18.516 -19.516 1 90.69 4 ARG B CA 1
ATOM 1973 C C . ARG B 1 4 ? -9.906 -18.641 -19.281 1 90.69 4 ARG B C 1
ATOM 1975 O O . ARG B 1 4 ? -10.617 -19.219 -20.109 1 90.69 4 ARG B O 1
ATOM 1982 N N . ASN B 1 5 ? -10.359 -18.203 -18.141 1 95.62 5 ASN B N 1
ATOM 1983 C CA . ASN B 1 5 ? -11.781 -18.141 -17.812 1 95.62 5 ASN B CA 1
ATOM 1984 C C . ASN B 1 5 ? -12.508 -17.125 -18.688 1 95.62 5 ASN B C 1
ATOM 1986 O O . ASN B 1 5 ? -12.25 -15.922 -18.609 1 95.62 5 ASN B O 1
ATOM 1990 N N . PRO B 1 6 ? -13.391 -17.562 -19.562 1 95.5 6 PRO B N 1
ATOM 1991 C CA . PRO B 1 6 ? -14.078 -16.641 -20.453 1 95.5 6 PRO B CA 1
ATOM 1992 C C . PRO B 1 6 ? -15.047 -15.711 -19.719 1 95.5 6 PRO B C 1
ATOM 1994 O O . PRO B 1 6 ? -15.484 -14.703 -20.266 1 95.5 6 PRO B O 1
ATOM 1997 N N . GLY B 1 7 ? -15.398 -16.047 -18.469 1 96.44 7 GLY B N 1
ATOM 1998 C CA . GLY B 1 7 ? -16.406 -15.305 -17.719 1 96.44 7 GLY B CA 1
ATOM 1999 C C . GLY B 1 7 ? -17.828 -15.633 -18.141 1 96.44 7 GLY B C 1
ATOM 2000 O O . GLY B 1 7 ? -18.031 -16.453 -19.031 1 96.44 7 GLY B O 1
ATOM 2001 N N . THR B 1 8 ? -18.812 -15.133 -17.438 1 97.75 8 THR B N 1
ATOM 2002 C CA . THR B 1 8 ? -20.234 -15.258 -17.719 1 97.75 8 THR B CA 1
ATOM 2003 C C . THR B 1 8 ? -20.953 -13.922 -17.5 1 97.75 8 THR B C 1
ATOM 2005 O O . THR B 1 8 ? -20.359 -12.977 -16.984 1 97.75 8 THR B O 1
ATOM 2008 N N . THR B 1 9 ? -22.172 -13.883 -18.016 1 97.56 9 THR B N 1
ATOM 2009 C CA . THR B 1 9 ? -22.984 -12.727 -17.672 1 97.56 9 THR B CA 1
ATOM 2010 C C . THR B 1 9 ? -23.25 -12.68 -16.172 1 97.56 9 THR B C 1
ATOM 2012 O O . THR B 1 9 ? -23.359 -13.719 -15.516 1 97.56 9 THR B O 1
ATOM 2015 N N . LEU B 1 10 ? -23.281 -11.461 -15.688 1 98.06 10 LEU B N 1
ATOM 2016 C CA . LEU B 1 10 ? -23.547 -11.281 -14.266 1 98.06 10 LEU B CA 1
ATOM 2017 C C . LEU B 1 10 ? -24.984 -11.695 -13.93 1 98.06 10 LEU B C 1
ATOM 2019 O O . LEU B 1 10 ? -25.922 -11.266 -14.594 1 98.06 10 LEU B O 1
ATOM 2023 N N . ASP B 1 11 ? -25.125 -12.531 -12.977 1 97.25 11 ASP B N 1
ATOM 2024 C CA . ASP B 1 11 ? -26.422 -12.961 -12.477 1 97.25 11 ASP B CA 1
ATOM 2025 C C . ASP B 1 11 ? -26.719 -12.352 -11.102 1 97.25 11 ASP B C 1
ATOM 2027 O O . ASP B 1 11 ? -26.469 -12.977 -10.07 1 97.25 11 ASP B O 1
ATOM 2031 N N . LEU B 1 12 ? -27.25 -11.195 -11.109 1 97.25 12 LEU B N 1
ATOM 2032 C CA . LEU B 1 12 ? -27.484 -10.461 -9.875 1 97.25 12 LEU B CA 1
ATOM 2033 C C . LEU B 1 12 ? -28.484 -11.172 -8.984 1 97.25 12 LEU B C 1
ATOM 2035 O O . LEU B 1 12 ? -28.406 -11.109 -7.758 1 97.25 12 LEU B O 1
ATOM 2039 N N . GLU B 1 13 ? -29.422 -11.805 -9.578 1 96.19 13 GLU B N 1
ATOM 2040 C CA . GLU B 1 13 ? -30.422 -12.547 -8.805 1 96.19 13 GLU B CA 1
ATOM 2041 C C . GLU B 1 13 ? -29.766 -13.664 -7.996 1 96.19 13 GLU B C 1
ATOM 2043 O O . GLU B 1 13 ? -30.062 -13.836 -6.812 1 96.19 13 GLU B O 1
ATOM 2048 N N . ARG B 1 14 ? -28.984 -14.359 -8.664 1 95.06 14 ARG B N 1
ATOM 2049 C CA . ARG B 1 14 ? -28.266 -15.43 -7.988 1 95.06 14 ARG B CA 1
ATOM 2050 C C . ARG B 1 14 ? -27.406 -14.883 -6.855 1 95.06 14 ARG B C 1
ATOM 2052 O O . ARG B 1 14 ? -27.359 -15.445 -5.762 1 95.06 14 ARG B O 1
ATOM 2059 N N . ILE B 1 15 ? -26.672 -13.773 -7.113 1 97.44 15 ILE B N 1
ATOM 2060 C CA . ILE B 1 15 ? -25.766 -13.164 -6.145 1 97.44 15 ILE B CA 1
ATOM 2061 C C . ILE B 1 15 ? -26.562 -12.68 -4.93 1 97.44 15 ILE B C 1
ATOM 2063 O O . ILE B 1 15 ? -26.125 -12.859 -3.791 1 97.44 15 ILE B O 1
ATOM 2067 N N . SER B 1 16 ? -27.719 -12.141 -5.145 1 96.44 16 SER B N 1
ATOM 2068 C CA . SER B 1 16 ? -28.516 -11.57 -4.066 1 96.44 16 SER B CA 1
ATOM 2069 C C . SER B 1 16 ? -29.062 -12.664 -3.152 1 96.44 16 SER B C 1
ATOM 2071 O O . SER B 1 16 ? -29.344 -12.406 -1.979 1 96.44 16 SER B O 1
ATOM 2073 N N . LYS B 1 17 ? -29.18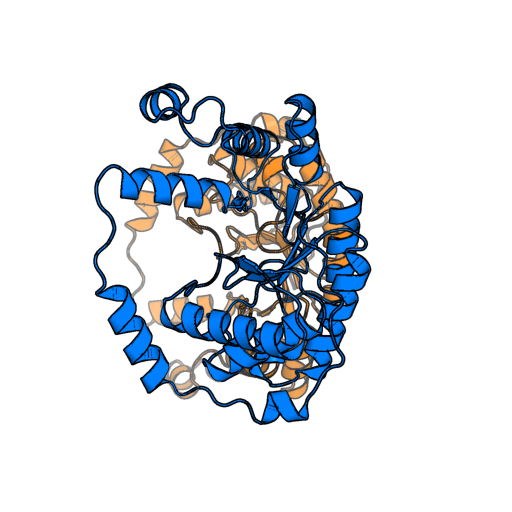8 -13.859 -3.609 1 96.31 17 LYS B N 1
ATOM 2074 C CA . LYS B 1 17 ? -29.812 -14.945 -2.867 1 96.31 17 LYS B CA 1
ATOM 2075 C C . LYS B 1 17 ? -28.781 -15.742 -2.074 1 96.31 17 LYS B C 1
ATOM 2077 O O . LYS B 1 17 ? -29.125 -16.609 -1.276 1 96.31 17 LYS B O 1
ATOM 2082 N N . VAL B 1 18 ? -27.562 -15.406 -2.301 1 96.31 18 VAL B N 1
ATOM 2083 C CA . VAL B 1 18 ? -26.484 -16.141 -1.649 1 96.31 18 VAL B CA 1
ATOM 2084 C C . VAL B 1 18 ? -26.578 -15.969 -0.135 1 96.31 18 VAL B C 1
ATOM 2086 O O . VAL B 1 18 ? -26.797 -14.859 0.357 1 96.31 18 VAL B O 1
ATOM 2089 N N . ARG B 1 19 ? -26.516 -17.062 0.575 1 93.94 19 ARG B N 1
ATOM 2090 C CA . ARG B 1 19 ? -26.406 -17.094 2.029 1 93.94 19 ARG B CA 1
ATOM 2091 C C . ARG B 1 19 ? -25.359 -18.125 2.465 1 93.94 19 ARG B C 1
ATOM 2093 O O . ARG B 1 19 ? -25.312 -19.234 1.928 1 93.94 19 ARG B O 1
ATOM 2100 N N . VAL B 1 20 ? -24.484 -17.734 3.301 1 97.81 20 VAL B N 1
ATOM 2101 C CA . VAL B 1 20 ? -23.484 -18.641 3.838 1 97.81 20 VAL B CA 1
ATOM 2102 C C . VAL B 1 20 ? -23.75 -18.891 5.32 1 97.81 20 VAL B C 1
ATOM 2104 O O . VAL B 1 20 ? -23.891 -17.938 6.102 1 97.81 20 VAL B O 1
ATOM 2107 N N . ASN B 1 21 ? -23.906 -20.141 5.684 1 97.44 21 ASN B N 1
ATOM 2108 C CA . ASN B 1 21 ? -24.078 -20.516 7.078 1 97.44 21 ASN B CA 1
ATOM 2109 C C . ASN B 1 21 ? -22.766 -20.453 7.852 1 97.44 21 ASN B C 1
ATOM 2111 O O . ASN B 1 21 ? -21.953 -21.375 7.793 1 97.44 21 ASN B O 1
ATOM 2115 N N . THR B 1 22 ? -22.688 -19.422 8.641 1 96.88 22 THR B N 1
ATOM 2116 C CA . THR B 1 22 ? -21.438 -19.141 9.352 1 96.88 22 THR B CA 1
ATOM 2117 C C . THR B 1 22 ? -21.062 -20.297 10.273 1 96.88 22 THR B C 1
ATOM 2119 O O . THR B 1 22 ? -19.922 -20.734 10.289 1 96.88 22 THR B O 1
ATOM 2122 N N . GLN B 1 23 ? -21.984 -20.781 10.969 1 97.19 23 GLN B N 1
ATOM 2123 C CA . GLN B 1 23 ? -21.719 -21.844 11.938 1 97.19 23 GLN B CA 1
ATOM 2124 C C . GLN B 1 23 ? -21.266 -23.125 11.25 1 97.19 23 GLN B C 1
ATOM 2126 O O . GLN B 1 23 ? -20.359 -23.812 11.734 1 97.19 23 GLN B O 1
ATOM 2131 N N . ALA B 1 24 ? -21.875 -23.406 10.172 1 97.56 24 ALA B N 1
ATOM 2132 C CA . ALA B 1 24 ? -21.484 -24.594 9.414 1 97.56 24 ALA B CA 1
ATOM 2133 C C . ALA B 1 24 ? -20.062 -24.453 8.883 1 97.56 24 ALA B C 1
ATOM 2135 O O . ALA B 1 24 ? -19.297 -25.422 8.914 1 97.56 24 ALA B O 1
ATOM 2136 N N . VAL B 1 25 ? -19.75 -23.281 8.398 1 98.06 25 VAL B N 1
ATOM 2137 C CA . VAL B 1 25 ? -18.406 -23.016 7.879 1 98.06 25 VAL B CA 1
ATOM 2138 C C . VAL B 1 25 ? -17.375 -23.172 9 1 98.06 25 VAL B C 1
ATOM 2140 O O . VAL B 1 25 ? -16.344 -23.828 8.812 1 98.06 25 VAL B O 1
ATOM 2143 N N . LEU B 1 26 ? -17.641 -22.625 10.148 1 97.75 26 LEU B N 1
ATOM 2144 C CA . LEU B 1 26 ? -16.734 -22.672 11.281 1 97.75 26 LEU B CA 1
ATOM 2145 C C . LEU B 1 26 ? -16.547 -24.109 11.766 1 97.75 26 LEU B C 1
ATOM 2147 O O . LEU B 1 26 ? -15.422 -24.516 12.086 1 97.75 26 LEU B O 1
ATOM 2151 N N . LYS B 1 27 ? -17.625 -24.812 11.805 1 97.56 27 LYS B N 1
ATOM 2152 C CA . LYS B 1 27 ? -17.547 -26.219 12.211 1 97.56 27 LYS B CA 1
ATOM 2153 C C . LYS B 1 27 ? -16.688 -27.016 11.242 1 97.56 27 LYS B C 1
ATOM 2155 O O . LYS B 1 27 ? -15.859 -27.828 11.672 1 97.56 27 LYS B O 1
ATOM 2160 N N . ARG B 1 28 ? -16.891 -26.797 10.008 1 97 28 ARG B N 1
ATOM 2161 C CA . ARG B 1 28 ? -16.094 -27.484 9 1 97 28 ARG B CA 1
ATOM 2162 C C . ARG B 1 28 ? -14.625 -27.094 9.102 1 97 28 ARG B C 1
ATOM 2164 O O . ARG B 1 28 ? -13.742 -27.953 8.961 1 97 28 ARG B O 1
ATOM 2171 N N . ALA B 1 29 ? -14.367 -25.844 9.281 1 97.12 29 ALA B N 1
ATOM 2172 C CA . ALA B 1 29 ? -13 -25.359 9.445 1 97.12 29 ALA B CA 1
ATOM 2173 C C . ALA B 1 29 ? -12.32 -26.047 10.625 1 97.12 29 ALA B C 1
ATOM 2175 O O . ALA B 1 29 ? -11.164 -26.469 10.531 1 97.12 29 ALA B O 1
ATOM 2176 N N . GLN B 1 30 ? -13.008 -26.172 11.727 1 96.62 30 GLN B N 1
ATOM 2177 C CA . GLN B 1 30 ? -12.484 -26.844 12.914 1 96.62 30 GLN B CA 1
ATOM 2178 C C . GLN B 1 30 ? -12.172 -28.312 12.617 1 96.62 30 GLN B C 1
ATOM 2180 O O . GLN B 1 30 ? -11.148 -28.844 13.07 1 96.62 30 GLN B O 1
ATOM 2185 N N . PHE B 1 31 ? -13.055 -28.906 11.953 1 96.56 31 PHE B N 1
ATOM 2186 C CA . PHE B 1 31 ? -12.875 -30.312 11.586 1 96.56 31 PHE B CA 1
ATOM 2187 C C . PHE B 1 31 ? -11.609 -30.5 10.758 1 96.56 31 PHE B C 1
ATOM 2189 O O . PHE B 1 31 ? -10.812 -31.406 11.023 1 96.56 31 PHE B O 1
ATOM 2196 N N . ILE B 1 32 ? -11.422 -29.641 9.758 1 94.62 32 ILE B N 1
ATOM 2197 C CA . ILE B 1 32 ? -10.273 -29.734 8.859 1 94.62 32 ILE B CA 1
ATOM 2198 C C . ILE B 1 32 ? -8.984 -29.516 9.648 1 94.62 32 ILE B C 1
ATOM 2200 O O . ILE B 1 32 ? -7.996 -30.234 9.438 1 94.62 32 ILE B O 1
ATOM 2204 N N . GLN B 1 33 ? -9.031 -28.562 10.531 1 92.75 33 GLN B N 1
ATOM 2205 C CA . GLN B 1 33 ? -7.848 -28.188 11.297 1 92.75 33 GLN B CA 1
ATOM 2206 C C . GLN B 1 33 ? -7.426 -29.312 12.242 1 92.75 33 GLN B C 1
ATOM 2208 O O . GLN B 1 33 ? -6.258 -29.406 12.625 1 92.75 33 GLN B O 1
ATOM 2213 N N . ARG B 1 34 ? -8.297 -30.172 12.602 1 92.56 34 ARG B N 1
ATOM 2214 C CA . ARG B 1 34 ? -8.023 -31.25 13.547 1 92.56 34 ARG B CA 1
ATOM 2215 C C . ARG B 1 34 ? -7.473 -32.469 12.836 1 92.56 34 ARG B C 1
ATOM 2217 O O . ARG B 1 34 ? -7.008 -33.438 13.484 1 92.56 34 ARG B O 1
ATOM 2224 N N . GLN B 1 35 ? -7.5 -32.438 11.547 1 91.06 35 GLN B N 1
ATOM 2225 C CA . GLN B 1 35 ? -7.027 -33.594 10.805 1 91.06 35 GLN B CA 1
ATOM 2226 C C . GLN B 1 35 ? -5.52 -33.781 10.945 1 91.06 35 GLN B C 1
ATOM 2228 O O . GLN B 1 35 ? -4.789 -32.812 11.125 1 91.06 35 GLN B O 1
ATOM 2233 N N . LYS B 1 36 ? -5.039 -34.969 10.891 1 87.31 36 LYS B N 1
ATOM 2234 C CA . LYS B 1 36 ? -3.615 -35.25 11.016 1 87.31 36 LYS B CA 1
ATOM 2235 C C . LYS B 1 36 ? -2.842 -34.781 9.789 1 87.31 36 LYS B C 1
ATOM 2237 O O . LYS B 1 36 ? -3.326 -34.906 8.664 1 87.31 36 LYS B O 1
ATOM 2242 N N . ILE B 1 37 ? -1.708 -34.281 9.984 1 85.75 37 ILE B N 1
ATOM 2243 C CA . ILE B 1 37 ? -0.813 -33.844 8.906 1 85.75 37 ILE B CA 1
ATOM 2244 C C . ILE B 1 37 ? 0.112 -35 8.523 1 85.75 37 ILE B C 1
ATOM 2246 O O . ILE B 1 37 ? 0.587 -35.75 9.391 1 85.75 37 ILE B O 1
ATOM 2250 N N . PRO B 1 38 ? 0.321 -35.125 7.207 1 88.12 38 PRO B N 1
ATOM 2251 C CA . PRO B 1 38 ? 1.248 -36.156 6.766 1 88.12 38 PRO B CA 1
ATOM 2252 C C . PRO B 1 38 ? 2.625 -36.031 7.414 1 88.12 38 PRO B C 1
ATOM 2254 O O . PRO B 1 38 ? 3.074 -34.938 7.723 1 88.12 38 PRO B O 1
ATOM 2257 N N . LYS B 1 39 ? 3.246 -37.25 7.582 1 91.38 39 LYS B N 1
ATOM 2258 C CA . LYS B 1 39 ? 4.559 -37.25 8.227 1 91.38 39 LYS B CA 1
ATOM 2259 C C . LYS B 1 39 ? 5.625 -37.812 7.285 1 91.38 39 LYS B C 1
ATOM 2261 O O . LYS B 1 39 ? 5.305 -38.406 6.258 1 91.38 39 LYS B O 1
ATOM 2266 N N . LYS B 1 40 ? 6.793 -37.5 7.543 1 89.62 40 LYS B N 1
ATOM 2267 C CA . LYS B 1 40 ? 7.988 -38.031 6.895 1 89.62 40 LYS B CA 1
ATOM 2268 C C . LYS B 1 40 ? 7.957 -37.781 5.391 1 89.62 40 LYS B C 1
ATOM 2270 O O . LYS B 1 40 ? 7.754 -36.656 4.953 1 89.62 40 LYS B O 1
ATOM 2275 N N . GLN B 1 41 ? 8.109 -38.844 4.617 1 87.56 41 GLN B N 1
ATOM 2276 C CA . GLN B 1 41 ? 8.242 -38.688 3.17 1 87.56 41 GLN B CA 1
ATOM 2277 C C . GLN B 1 41 ? 7 -38.062 2.568 1 87.56 41 GLN B C 1
ATOM 2279 O O . GLN B 1 41 ? 7.09 -37.312 1.58 1 87.56 41 GLN B O 1
ATOM 2284 N N . TRP B 1 42 ? 5.953 -38.312 3.033 1 90.94 42 TRP B N 1
ATOM 2285 C CA . TRP B 1 42 ? 4.719 -37.688 2.543 1 90.94 42 TRP B CA 1
ATOM 2286 C C . TRP B 1 42 ? 4.695 -36.188 2.818 1 90.94 42 TRP B C 1
ATOM 2288 O O . TRP B 1 42 ? 4.215 -35.406 1.995 1 90.94 42 TRP B O 1
ATOM 2298 N N . GLN B 1 43 ? 5.188 -35.812 3.885 1 93.44 43 GLN B N 1
ATOM 2299 C CA . GLN B 1 43 ? 5.312 -34.406 4.195 1 93.44 43 GLN B CA 1
ATOM 2300 C C . GLN B 1 43 ? 6.242 -33.688 3.209 1 93.44 43 GLN B C 1
ATOM 2302 O O . GLN B 1 43 ? 5.949 -32.594 2.744 1 93.44 43 GLN B O 1
ATOM 2307 N N . ALA B 1 44 ? 7.293 -34.344 2.928 1 93.12 44 ALA B N 1
ATOM 2308 C CA . ALA B 1 44 ? 8.25 -33.781 1.976 1 93.12 44 ALA B CA 1
ATOM 2309 C C . ALA B 1 44 ? 7.605 -33.594 0.607 1 93.12 44 ALA B C 1
ATOM 2311 O O . ALA B 1 44 ? 7.805 -32.562 -0.035 1 93.12 44 ALA B O 1
ATOM 2312 N N . ALA B 1 45 ? 6.871 -34.562 0.205 1 93.25 45 ALA B N 1
ATOM 2313 C CA . ALA B 1 45 ? 6.203 -34.5 -1.091 1 93.25 45 ALA B CA 1
ATOM 2314 C C . ALA B 1 45 ? 5.207 -33.344 -1.127 1 93.25 45 ALA B C 1
ATOM 2316 O O . ALA B 1 45 ? 5.129 -32.594 -2.121 1 93.25 45 ALA B O 1
ATOM 2317 N N . TRP B 1 46 ? 4.52 -33.156 -0.034 1 93.56 46 TRP B N 1
ATOM 2318 C CA . TRP B 1 46 ? 3.533 -32.094 0.045 1 93.56 46 TRP B CA 1
ATOM 2319 C C . TRP B 1 46 ? 4.211 -30.734 0.058 1 93.56 46 TRP B C 1
ATOM 2321 O O . TRP B 1 46 ? 3.721 -29.781 -0.561 1 93.56 46 TRP B O 1
ATOM 2331 N N . LEU B 1 47 ? 5.281 -30.656 0.725 1 94.38 47 LEU B N 1
ATOM 2332 C CA . LEU B 1 47 ? 6.02 -29.391 0.793 1 94.38 47 LEU B CA 1
ATOM 2333 C C . LEU B 1 47 ? 6.602 -29.031 -0.568 1 94.38 47 LEU B C 1
ATOM 2335 O O . LEU B 1 47 ? 6.582 -27.859 -0.968 1 94.38 47 LEU B O 1
ATOM 2339 N N . LEU B 1 48 ? 7.074 -30.016 -1.264 1 94.75 48 LEU B N 1
ATOM 2340 C CA . LEU B 1 48 ? 7.605 -29.781 -2.602 1 94.75 48 LEU B CA 1
ATOM 2341 C C . LEU B 1 48 ? 6.504 -29.328 -3.555 1 94.75 48 LEU B C 1
ATOM 2343 O O . LEU B 1 48 ? 6.699 -28.406 -4.34 1 94.75 48 LEU B O 1
ATOM 2347 N N . LYS B 1 49 ? 5.43 -30.016 -3.414 1 94.12 49 LYS B N 1
ATOM 2348 C CA . LYS B 1 49 ? 4.297 -29.609 -4.242 1 94.12 49 LYS B CA 1
ATOM 2349 C C . LYS B 1 49 ? 3.869 -28.172 -3.932 1 94.12 49 LYS B C 1
ATOM 2351 O O . LYS B 1 49 ? 3.578 -27.406 -4.844 1 94.12 49 LYS B O 1
ATOM 2356 N N . ALA B 1 50 ? 3.816 -27.844 -2.652 1 94.38 50 ALA B N 1
ATOM 2357 C CA . ALA B 1 50 ? 3.461 -26.484 -2.244 1 94.38 50 ALA B CA 1
ATOM 2358 C C . ALA B 1 50 ? 4.41 -25.453 -2.861 1 94.38 50 ALA B C 1
ATOM 2360 O O . ALA B 1 50 ? 3.975 -24.406 -3.334 1 94.38 50 ALA B O 1
ATOM 2361 N N . ALA B 1 51 ? 5.664 -25.781 -2.904 1 95.62 51 ALA B N 1
ATOM 2362 C CA . ALA B 1 51 ? 6.668 -24.875 -3.471 1 95.62 51 ALA B CA 1
ATOM 2363 C C . ALA B 1 51 ? 6.391 -24.609 -4.945 1 95.62 51 ALA B C 1
ATOM 2365 O O . ALA B 1 51 ? 6.602 -23.484 -5.426 1 95.62 51 ALA B O 1
ATOM 2366 N N . THR B 1 52 ? 5.867 -25.594 -5.621 1 95.94 52 THR B N 1
ATOM 2367 C CA . THR B 1 52 ? 5.645 -25.469 -7.059 1 95.94 52 THR B CA 1
ATOM 2368 C C . THR B 1 52 ? 4.375 -24.656 -7.34 1 95.94 52 THR B C 1
ATOM 2370 O O . THR B 1 52 ? 4.113 -24.281 -8.484 1 95.94 52 THR B O 1
ATOM 2373 N N . LEU B 1 53 ? 3.602 -24.375 -6.281 1 94.44 53 LEU B N 1
ATOM 2374 C CA . LEU B 1 53 ? 2.332 -23.672 -6.461 1 94.44 53 LEU B CA 1
ATOM 2375 C C . LEU B 1 53 ? 2.439 -22.219 -6.012 1 94.44 53 LEU B C 1
ATOM 2377 O O . LEU B 1 53 ? 1.509 -21.438 -6.199 1 94.44 53 LEU B O 1
ATOM 2381 N N . ILE B 1 54 ? 3.576 -21.875 -5.516 1 94.69 54 ILE B N 1
ATOM 2382 C CA . ILE B 1 54 ? 3.746 -20.562 -4.898 1 94.69 54 ILE B CA 1
ATOM 2383 C C . ILE B 1 54 ? 4.234 -19.562 -5.941 1 94.69 54 ILE B C 1
ATOM 2385 O O . ILE B 1 54 ? 5.09 -19.875 -6.77 1 94.69 54 ILE B O 1
ATOM 2389 N N . ASP B 1 55 ? 3.615 -18.391 -5.934 1 96.5 55 ASP B N 1
ATOM 2390 C CA . ASP B 1 55 ? 4.273 -17.234 -6.531 1 96.5 55 ASP B CA 1
ATOM 2391 C C . ASP B 1 55 ? 5.301 -16.641 -5.578 1 96.5 55 ASP B C 1
ATOM 2393 O O . ASP B 1 55 ? 4.938 -15.953 -4.617 1 96.5 55 ASP B O 1
ATOM 2397 N N . LEU B 1 56 ? 6.551 -16.984 -5.863 1 98.12 56 LEU B N 1
ATOM 2398 C CA . LEU B 1 56 ? 7.535 -16.344 -5 1 98.12 56 LEU B CA 1
ATOM 2399 C C . LEU B 1 56 ? 7.512 -14.828 -5.184 1 98.12 56 LEU B C 1
ATOM 2401 O O . LEU B 1 56 ? 7.527 -14.336 -6.312 1 98.12 56 LEU B O 1
ATOM 2405 N N . THR B 1 57 ? 7.418 -14.039 -4.023 1 98.06 57 THR B N 1
ATOM 2406 C CA . THR B 1 57 ? 6.977 -12.648 -4.125 1 98.06 57 THR B CA 1
ATOM 2407 C C . THR B 1 57 ? 7.918 -11.727 -3.363 1 98.06 57 THR B C 1
ATOM 2409 O O . THR B 1 57 ? 8.383 -12.062 -2.271 1 98.06 57 THR B O 1
ATOM 2412 N N . THR B 1 58 ? 8.32 -10.664 -3.953 1 97.88 58 THR B N 1
ATOM 2413 C CA . THR B 1 58 ? 8.797 -9.5 -3.223 1 97.88 58 THR B CA 1
ATOM 2414 C C . THR B 1 58 ? 7.949 -8.273 -3.547 1 97.88 58 THR B C 1
ATOM 2416 O O . THR B 1 58 ? 7.824 -7.887 -4.711 1 97.88 58 THR B O 1
ATOM 2419 N N . LEU B 1 59 ? 7.332 -7.723 -2.621 1 97.12 59 LEU B N 1
ATOM 2420 C CA . LEU B 1 59 ? 6.508 -6.523 -2.723 1 97.12 59 LEU B CA 1
ATOM 2421 C C . LEU B 1 59 ? 6.879 -5.516 -1.64 1 97.12 59 LEU B C 1
ATOM 2423 O O . LEU B 1 59 ? 6.012 -5.051 -0.895 1 97.12 59 LEU B O 1
ATOM 2427 N N . ALA B 1 60 ? 8.117 -5.141 -1.633 1 95.56 60 ALA B N 1
ATOM 2428 C CA . ALA B 1 60 ? 8.641 -4.168 -0.676 1 95.56 60 ALA B CA 1
ATOM 2429 C C . ALA B 1 60 ? 8.859 -2.811 -1.339 1 95.56 60 ALA B C 1
ATOM 2431 O O . ALA B 1 60 ? 9.156 -2.738 -2.533 1 95.56 60 ALA B O 1
ATOM 2432 N N . GLY B 1 61 ? 8.711 -1.785 -0.547 1 95.06 61 GLY B N 1
ATOM 2433 C CA . GLY B 1 61 ? 8.938 -0.437 -1.042 1 95.06 61 GLY B CA 1
ATOM 2434 C C . GLY B 1 61 ? 10.383 -0.191 -1.452 1 95.06 61 GLY B C 1
ATOM 2435 O O . GLY B 1 61 ? 10.656 0.7 -2.258 1 95.06 61 GLY B O 1
ATOM 2436 N N . ASP B 1 62 ? 11.289 -0.943 -0.932 1 95.81 62 ASP B N 1
ATOM 2437 C CA . ASP B 1 62 ? 12.711 -0.749 -1.219 1 95.81 62 ASP B CA 1
ATOM 2438 C C . ASP B 1 62 ? 13.219 -1.804 -2.197 1 95.81 62 ASP B C 1
ATOM 2440 O O . ASP B 1 62 ? 14.422 -2.059 -2.27 1 95.81 62 ASP B O 1
ATOM 2444 N N . ASP B 1 63 ? 12.359 -2.455 -2.916 1 97.38 63 ASP B N 1
ATOM 2445 C CA . ASP B 1 63 ? 12.789 -3.41 -3.934 1 97.38 63 ASP B CA 1
ATOM 2446 C C . ASP B 1 63 ? 13.672 -2.74 -4.98 1 97.38 63 ASP B C 1
ATOM 2448 O O . ASP B 1 63 ? 13.391 -1.623 -5.418 1 97.38 63 ASP B O 1
ATOM 2452 N N . THR B 1 64 ? 14.742 -3.365 -5.324 1 97.69 64 THR B N 1
ATOM 2453 C CA . THR B 1 64 ? 15.68 -2.965 -6.367 1 97.69 64 THR B CA 1
ATOM 2454 C C . THR B 1 64 ? 15.875 -4.09 -7.375 1 97.69 64 THR B C 1
ATOM 2456 O O . THR B 1 64 ? 15.352 -5.191 -7.199 1 97.69 64 THR B O 1
ATOM 2459 N N . ALA B 1 65 ? 16.609 -3.773 -8.461 1 97.62 65 ALA B N 1
ATOM 2460 C CA . ALA B 1 65 ? 16.953 -4.793 -9.445 1 97.62 65 ALA B CA 1
ATOM 2461 C C . ALA B 1 65 ? 17.672 -5.973 -8.797 1 97.62 65 ALA B C 1
ATOM 2463 O O . ALA B 1 65 ? 17.438 -7.125 -9.164 1 97.62 65 ALA B O 1
ATOM 2464 N N . SER B 1 66 ? 18.453 -5.68 -7.766 1 97.5 66 SER B N 1
ATOM 2465 C CA . SER B 1 66 ? 19.25 -6.719 -7.121 1 97.5 66 SER B CA 1
ATOM 2466 C C . SER B 1 66 ? 18.359 -7.695 -6.355 1 97.5 66 SER B C 1
ATOM 2468 O O . SER B 1 66 ? 18.531 -8.914 -6.465 1 97.5 66 SER B O 1
ATOM 2470 N N . ASN B 1 67 ? 17.469 -7.168 -5.559 1 96.56 67 ASN B N 1
ATOM 2471 C CA . ASN B 1 67 ? 16.578 -8.047 -4.801 1 96.56 67 ASN B CA 1
ATOM 2472 C C . ASN B 1 67 ? 15.664 -8.852 -5.719 1 96.56 67 ASN B C 1
ATOM 2474 O O . ASN B 1 67 ? 15.367 -10.016 -5.445 1 96.56 67 ASN B O 1
ATOM 2478 N N . VAL B 1 68 ? 15.227 -8.211 -6.789 1 98.56 68 VAL B N 1
ATOM 2479 C CA . VAL B 1 68 ? 14.375 -8.898 -7.746 1 98.56 68 VAL B CA 1
ATOM 2480 C C . VAL B 1 68 ? 15.172 -9.992 -8.461 1 98.56 68 VAL B C 1
ATOM 2482 O O . VAL B 1 68 ? 14.664 -11.086 -8.703 1 98.56 68 VAL B O 1
ATOM 2485 N N . HIS B 1 69 ? 16.438 -9.727 -8.773 1 98.62 69 HIS B N 1
ATOM 2486 C CA . HIS B 1 69 ? 17.328 -10.734 -9.359 1 98.62 69 HIS B CA 1
ATOM 2487 C C . HIS B 1 69 ? 17.453 -11.945 -8.438 1 98.62 69 HIS B C 1
ATOM 2489 O O . HIS B 1 69 ? 17.328 -13.086 -8.883 1 98.62 69 HIS B O 1
ATOM 2495 N N . ARG B 1 70 ? 17.703 -11.68 -7.215 1 98.5 70 ARG B N 1
ATOM 2496 C CA . ARG B 1 70 ? 17.812 -12.758 -6.234 1 98.5 70 ARG B CA 1
ATOM 2497 C C . ARG B 1 70 ? 16.531 -13.555 -6.133 1 98.5 70 ARG B C 1
ATOM 2499 O O . ARG B 1 70 ? 16.547 -14.781 -6.023 1 98.5 70 ARG B O 1
ATOM 2506 N N . LEU B 1 71 ? 15.438 -12.859 -6.098 1 98.81 71 LEU B N 1
ATOM 2507 C CA . LEU B 1 71 ? 14.125 -13.5 -6.074 1 98.81 71 LEU B CA 1
ATOM 2508 C C . LEU B 1 71 ? 13.977 -14.469 -7.238 1 98.81 71 LEU B C 1
ATOM 2510 O O . LEU B 1 71 ? 13.508 -15.602 -7.055 1 98.81 71 LEU B O 1
ATOM 2514 N N . CYS B 1 72 ? 14.32 -13.992 -8.422 1 98.81 72 CYS B N 1
ATOM 2515 C CA . CYS B 1 72 ? 14.172 -14.797 -9.633 1 98.81 72 CYS B CA 1
ATOM 2516 C C . CYS B 1 72 ? 15.031 -16.047 -9.562 1 98.81 72 CYS B C 1
ATOM 2518 O O . CYS B 1 72 ? 14.57 -17.141 -9.891 1 98.81 72 CYS B O 1
ATOM 2520 N N . LEU B 1 73 ? 16.266 -15.93 -9.109 1 98.56 73 LEU B N 1
ATOM 2521 C CA . LEU B 1 73 ? 17.141 -17.078 -9 1 98.56 73 LEU B CA 1
ATOM 2522 C C . LEU B 1 73 ? 16.594 -18.094 -7.992 1 98.56 73 LEU B C 1
ATOM 2524 O O . LEU B 1 73 ? 16.656 -19.297 -8.227 1 98.56 73 LEU B O 1
ATOM 2528 N N . LYS B 1 74 ? 16.094 -17.562 -6.961 1 98.44 74 LYS B N 1
ATOM 2529 C CA . LYS B 1 74 ? 15.5 -18.438 -5.957 1 98.44 74 LYS B CA 1
ATOM 2530 C C . LYS B 1 74 ? 14.266 -19.141 -6.512 1 98.44 74 LYS B C 1
ATOM 2532 O O . LYS B 1 74 ? 14 -20.297 -6.18 1 98.44 74 LYS B O 1
ATOM 2537 N N . ALA B 1 75 ? 13.5 -18.438 -7.277 1 98.75 75 ALA B N 1
ATOM 2538 C CA . ALA B 1 75 ? 12.289 -19 -7.875 1 98.75 75 ALA B CA 1
ATOM 2539 C C . ALA B 1 75 ? 12.625 -20.141 -8.828 1 98.75 75 ALA B C 1
ATOM 2541 O O . ALA B 1 75 ? 11.875 -21.109 -8.93 1 98.75 75 ALA B O 1
ATOM 2542 N N . ILE B 1 76 ? 13.727 -20.031 -9.516 1 98.06 76 ILE B N 1
ATOM 2543 C CA . ILE B 1 76 ? 14.195 -21.047 -10.453 1 98.06 76 ILE B CA 1
ATOM 2544 C C . ILE B 1 76 ? 14.68 -22.266 -9.68 1 98.06 76 ILE B C 1
ATOM 2546 O O . ILE B 1 76 ? 14.492 -23.406 -10.125 1 98.06 76 ILE B O 1
ATOM 2550 N N . GLN B 1 77 ? 15.289 -22.031 -8.555 1 96.88 77 GLN B N 1
ATOM 2551 C CA . GLN B 1 77 ? 15.781 -23.078 -7.684 1 96.88 77 GLN B CA 1
ATOM 2552 C C . GLN B 1 77 ? 15.344 -22.859 -6.238 1 96.88 77 GLN B C 1
ATOM 2554 O O . GLN B 1 77 ? 16.172 -22.578 -5.367 1 96.88 77 GLN B O 1
ATOM 2559 N N . PRO B 1 78 ? 14.117 -23.188 -5.961 1 97.75 78 PRO B N 1
ATOM 2560 C CA . PRO B 1 78 ? 13.57 -22.859 -4.645 1 97.75 78 PRO B CA 1
ATOM 2561 C C . PRO B 1 78 ? 14.031 -23.828 -3.555 1 97.75 78 PRO B C 1
ATOM 2563 O O . PRO B 1 78 ? 13.852 -23.547 -2.365 1 97.75 78 PRO B O 1
ATOM 2566 N N . VAL B 1 79 ? 14.562 -25 -3.916 1 96.81 79 VAL B N 1
ATOM 2567 C CA . VAL B 1 79 ? 15.047 -26 -2.963 1 96.81 79 VAL B CA 1
ATOM 2568 C C . VAL B 1 79 ? 16.5 -26.328 -3.256 1 96.81 79 VAL B C 1
ATOM 2570 O O . VAL B 1 79 ? 16.906 -26.453 -4.418 1 96.81 79 VAL B O 1
ATOM 2573 N N . ARG B 1 80 ? 17.219 -26.469 -2.238 1 95.75 80 ARG B N 1
ATOM 2574 C CA . ARG B 1 80 ? 18.641 -26.781 -2.395 1 95.75 80 ARG B CA 1
ATOM 2575 C C . ARG B 1 80 ? 18.828 -28.062 -3.211 1 95.75 80 ARG B C 1
ATOM 2577 O O . ARG B 1 80 ? 18.094 -29.031 -3.033 1 95.75 80 ARG B O 1
ATOM 2584 N N . TYR B 1 81 ? 19.891 -28.062 -3.98 1 94.5 81 TYR B N 1
ATOM 2585 C CA . TYR B 1 81 ? 20.125 -29.141 -4.926 1 94.5 81 TYR B CA 1
ATOM 2586 C C . TYR B 1 81 ? 20.391 -30.453 -4.191 1 94.5 81 TYR B C 1
ATOM 2588 O O . TYR B 1 81 ? 19.891 -31.5 -4.598 1 94.5 81 TYR B O 1
ATOM 2596 N N . ASP B 1 82 ? 21.156 -30.406 -3.152 1 95.69 82 ASP B N 1
ATOM 2597 C CA . ASP B 1 82 ? 21.5 -31.625 -2.438 1 95.69 82 ASP B CA 1
ATOM 2598 C C . ASP B 1 82 ? 20.281 -32.25 -1.781 1 95.69 82 ASP B C 1
ATOM 2600 O O . ASP B 1 82 ? 20.156 -33.469 -1.706 1 95.69 82 ASP B O 1
ATOM 2604 N N . LEU B 1 83 ? 19.422 -31.375 -1.337 1 94.31 83 LEU B N 1
ATOM 2605 C CA . LEU B 1 83 ? 18.172 -31.875 -0.763 1 94.31 83 LEU B CA 1
ATOM 2606 C C . LEU B 1 83 ? 17.297 -32.5 -1.837 1 94.31 83 LEU B C 1
ATOM 2608 O O . LEU B 1 83 ? 16.703 -33.562 -1.615 1 94.31 83 LEU B O 1
ATOM 2612 N N . LEU B 1 84 ? 17.234 -31.969 -3.016 1 95.12 84 LEU B N 1
ATOM 2613 C CA . LEU B 1 84 ? 16.469 -32.5 -4.125 1 95.12 84 LEU B CA 1
ATOM 2614 C C . LEU B 1 84 ? 17.031 -33.875 -4.566 1 95.12 84 LEU B C 1
ATOM 2616 O O . LEU B 1 84 ? 16.281 -34.781 -4.91 1 95.12 84 LEU B O 1
ATOM 2620 N N . LYS B 1 85 ? 18.328 -33.938 -4.488 1 94.88 85 LYS B N 1
ATOM 2621 C CA . LYS B 1 85 ? 18.984 -35.188 -4.852 1 94.88 85 LYS B CA 1
ATOM 2622 C C . LYS B 1 85 ? 18.625 -36.312 -3.869 1 94.88 85 LYS B C 1
ATOM 2624 O O . LYS B 1 85 ? 18.344 -37.438 -4.273 1 94.88 85 LYS B O 1
ATOM 2629 N N . LYS B 1 86 ? 18.656 -35.906 -2.631 1 92.75 86 LYS B N 1
ATOM 2630 C CA . LYS B 1 86 ? 18.312 -36.875 -1.596 1 92.75 86 LYS B CA 1
ATOM 2631 C C . LYS B 1 86 ? 16.875 -37.344 -1.75 1 92.75 86 LYS B C 1
ATOM 2633 O O . LYS B 1 86 ? 16.562 -38.5 -1.411 1 92.75 86 LYS B O 1
ATOM 2638 N N . LEU B 1 87 ? 16.047 -36.5 -2.309 1 92.38 87 LEU B N 1
ATOM 2639 C CA . LEU B 1 87 ? 14.641 -36.844 -2.49 1 92.38 87 LEU B CA 1
ATOM 2640 C C . LEU B 1 87 ? 14.391 -37.406 -3.887 1 92.38 87 LEU B C 1
ATOM 2642 O O . LEU B 1 87 ? 13.242 -37.656 -4.258 1 92.38 87 LEU B O 1
ATOM 2646 N N . ASP B 1 88 ? 15.383 -37.562 -4.707 1 93.31 88 ASP B N 1
ATOM 2647 C CA . ASP B 1 88 ? 15.297 -38 -6.09 1 93.31 88 ASP B CA 1
ATOM 2648 C C . ASP B 1 88 ? 14.375 -37.125 -6.91 1 93.31 88 ASP B C 1
ATOM 2650 O O . ASP B 1 88 ? 13.516 -37.594 -7.645 1 93.31 88 ASP B O 1
ATOM 2654 N N . MET B 1 89 ? 14.516 -35.781 -6.711 1 93.94 89 MET B N 1
ATOM 2655 C CA . MET B 1 89 ? 13.664 -34.812 -7.379 1 93.94 89 MET B CA 1
ATOM 2656 C C . MET B 1 89 ? 14.5 -33.781 -8.125 1 93.94 89 MET B C 1
ATOM 2658 O O . MET B 1 89 ? 13.969 -32.781 -8.641 1 93.94 89 MET B O 1
ATOM 2662 N N . HIS B 1 90 ? 15.852 -33.938 -8.234 1 92.5 90 HIS B N 1
ATOM 2663 C CA . HIS B 1 90 ? 16.781 -32.938 -8.727 1 92.5 90 HIS B CA 1
ATOM 2664 C C . HIS B 1 90 ? 16.609 -32.719 -10.227 1 92.5 90 HIS B C 1
ATOM 2666 O O . HIS B 1 90 ? 17 -31.688 -10.758 1 92.5 90 HIS B O 1
ATOM 2672 N N . ASP B 1 91 ? 16.047 -33.656 -10.898 1 92.88 91 ASP B N 1
ATOM 2673 C CA . ASP B 1 91 ? 15.93 -33.562 -12.352 1 92.88 91 ASP B CA 1
ATOM 2674 C C . ASP B 1 91 ? 14.469 -33.406 -12.773 1 92.88 91 ASP B C 1
ATOM 2676 O O . ASP B 1 91 ? 14.117 -33.688 -13.922 1 92.88 91 ASP B O 1
ATOM 2680 N N . LYS B 1 92 ? 13.602 -33 -11.828 1 92.56 92 LYS B N 1
ATOM 2681 C CA . LYS B 1 92 ? 12.172 -32.906 -12.117 1 92.56 92 LYS B CA 1
ATOM 2682 C C . LYS B 1 92 ? 11.742 -31.469 -12.367 1 92.56 92 LYS B C 1
ATOM 2684 O O . LYS B 1 92 ? 10.562 -31.188 -12.555 1 92.56 92 LYS B O 1
ATOM 2689 N N . GLY B 1 93 ? 12.648 -30.516 -12.398 1 91.88 93 GLY B N 1
ATOM 2690 C CA . GLY B 1 93 ? 12.336 -29.125 -12.711 1 91.88 93 GLY B CA 1
ATOM 2691 C C . GLY B 1 93 ? 11.484 -28.453 -11.656 1 91.88 93 GLY B C 1
ATOM 2692 O O . GLY B 1 93 ? 10.484 -27.812 -11.977 1 91.88 93 GLY B O 1
ATOM 2693 N N . VAL B 1 94 ? 11.883 -28.656 -10.422 1 95.31 94 VAL B N 1
ATOM 2694 C CA . VAL B 1 94 ? 11.156 -28.047 -9.312 1 95.31 94 VAL B CA 1
ATOM 2695 C C . VAL B 1 94 ? 11.422 -26.547 -9.273 1 95.31 94 VAL B C 1
ATOM 2697 O O . VAL B 1 94 ? 12.547 -26.109 -9.031 1 95.31 94 VAL B O 1
ATOM 2700 N N . THR B 1 95 ? 10.406 -25.734 -9.625 1 97.19 95 THR B N 1
ATOM 2701 C CA . THR B 1 95 ? 10.422 -24.266 -9.547 1 97.19 95 THR B CA 1
ATOM 2702 C C . THR B 1 95 ? 9.156 -23.75 -8.859 1 97.19 95 THR B C 1
ATOM 2704 O O . THR B 1 95 ? 8.219 -24.516 -8.625 1 97.19 95 THR B O 1
ATOM 2707 N N . THR B 1 96 ? 9.219 -22.547 -8.477 1 98.12 96 THR B N 1
ATOM 2708 C CA . THR B 1 96 ? 7.961 -21.922 -8.07 1 98.12 96 THR B CA 1
ATOM 2709 C C . THR B 1 96 ? 7.047 -21.734 -9.281 1 98.12 96 THR B C 1
ATOM 2711 O O . THR B 1 96 ? 7.461 -21.953 -10.422 1 98.12 96 THR B O 1
ATOM 2714 N N . ALA B 1 97 ? 5.809 -21.391 -9.016 1 96.81 97 ALA B N 1
ATOM 2715 C CA . ALA B 1 97 ? 4.848 -21.203 -10.094 1 96.81 97 ALA B CA 1
ATOM 2716 C C . ALA B 1 97 ? 5.156 -19.938 -10.898 1 96.81 97 ALA B C 1
ATOM 2718 O O . ALA B 1 97 ? 5.027 -19.938 -12.125 1 96.81 97 ALA B O 1
ATOM 2719 N N . ALA B 1 98 ? 5.562 -18.891 -10.227 1 97.94 98 ALA B N 1
ATOM 2720 C CA . ALA B 1 98 ? 5.855 -17.578 -10.805 1 97.94 98 ALA B CA 1
ATOM 2721 C C . ALA B 1 98 ? 6.668 -16.719 -9.844 1 97.94 98 ALA B C 1
ATOM 2723 O O . ALA B 1 98 ? 6.902 -17.125 -8.695 1 97.94 98 ALA B O 1
ATOM 2724 N N . VAL B 1 99 ? 7.188 -15.68 -10.344 1 98.69 99 VAL B N 1
ATOM 2725 C CA . VAL B 1 99 ? 7.648 -14.586 -9.492 1 98.69 99 VAL B CA 1
ATOM 2726 C C . VAL B 1 99 ? 6.641 -13.438 -9.531 1 98.69 99 VAL B C 1
ATOM 2728 O O . VAL B 1 99 ? 6.07 -13.141 -10.586 1 98.69 99 VAL B O 1
ATOM 2731 N N . CYS B 1 100 ? 6.406 -12.867 -8.375 1 98.69 100 CYS B N 1
ATOM 2732 C CA . CYS B 1 100 ? 5.457 -11.758 -8.289 1 98.69 100 CYS B CA 1
ATOM 2733 C C . CYS B 1 100 ? 6.137 -10.5 -7.777 1 98.69 100 CYS B C 1
ATOM 2735 O O . CYS B 1 100 ? 6.758 -10.508 -6.715 1 98.69 100 CYS B O 1
ATOM 2737 N N . VAL B 1 101 ? 6.02 -9.422 -8.594 1 98.75 101 VAL B N 1
ATOM 2738 C CA . VAL B 1 101 ? 6.695 -8.172 -8.266 1 98.75 101 VAL B CA 1
ATOM 2739 C C . VAL B 1 101 ? 5.758 -6.996 -8.531 1 98.75 101 VAL B C 1
ATOM 2741 O O . VAL B 1 101 ? 4.68 -7.168 -9.109 1 98.75 101 VAL B O 1
ATOM 2744 N N . TYR B 1 102 ? 6.176 -5.797 -8.055 1 98.25 102 TYR B N 1
ATOM 2745 C CA . TYR B 1 102 ? 5.48 -4.559 -8.391 1 98.25 102 TYR B CA 1
ATOM 2746 C C . TYR B 1 102 ? 5.66 -4.223 -9.867 1 98.25 102 TYR B C 1
ATOM 2748 O O . TYR B 1 102 ? 6.613 -4.68 -10.508 1 98.25 102 TYR B O 1
ATOM 2756 N N . PRO B 1 103 ? 4.773 -3.354 -10.406 1 97.94 103 PRO B N 1
ATOM 2757 C CA . PRO B 1 103 ? 4.855 -3.008 -11.828 1 97.94 103 PRO B CA 1
ATOM 2758 C C . PRO B 1 103 ? 6.215 -2.432 -12.219 1 97.94 103 PRO B C 1
ATOM 2760 O O . PRO B 1 103 ? 6.754 -2.779 -13.266 1 97.94 103 PRO B O 1
ATOM 2763 N N . SER B 1 104 ? 6.824 -1.666 -11.352 1 97.56 104 SER B N 1
ATOM 2764 C CA . SER B 1 104 ? 8.086 -1.004 -11.672 1 97.56 104 SER B CA 1
ATOM 2765 C C . SER B 1 104 ? 9.234 -2.006 -11.734 1 97.56 104 SER B C 1
ATOM 2767 O O . SER B 1 104 ? 10.328 -1.677 -12.203 1 97.56 104 SER B O 1
ATOM 2769 N N . ARG B 1 105 ? 8.961 -3.25 -11.305 1 98.44 105 ARG B N 1
ATOM 2770 C CA . ARG B 1 105 ? 10.031 -4.238 -11.219 1 98.44 105 ARG B CA 1
ATOM 2771 C C . ARG B 1 105 ? 9.836 -5.352 -12.242 1 98.44 105 ARG B C 1
ATOM 2773 O O . ARG B 1 105 ? 10.633 -6.289 -12.312 1 98.44 105 ARG B O 1
ATOM 2780 N N . VAL B 1 106 ? 8.812 -5.191 -13.062 1 98.75 106 VAL B N 1
ATOM 2781 C CA . VAL B 1 106 ? 8.477 -6.242 -14.016 1 98.75 106 VAL B CA 1
ATOM 2782 C C . VAL B 1 106 ? 9.625 -6.434 -15 1 98.75 106 VAL B C 1
ATOM 2784 O O . VAL B 1 106 ? 10.078 -7.559 -15.234 1 98.75 106 VAL B O 1
ATOM 2787 N N . THR B 1 107 ? 10.164 -5.352 -15.531 1 98.69 107 THR B N 1
ATOM 2788 C CA . THR B 1 107 ? 11.242 -5.441 -16.516 1 98.69 107 THR B CA 1
ATOM 2789 C C . THR B 1 107 ? 12.477 -6.09 -15.898 1 98.69 107 THR B C 1
ATOM 2791 O O . THR B 1 107 ? 13.18 -6.863 -16.562 1 98.69 107 THR B O 1
ATOM 2794 N N . ASP B 1 108 ? 12.742 -5.781 -14.602 1 98.69 108 ASP B N 1
ATOM 2795 C CA . ASP B 1 108 ? 13.859 -6.406 -13.898 1 98.69 108 ASP B CA 1
ATOM 2796 C C . ASP B 1 108 ? 13.68 -7.918 -13.82 1 98.69 108 ASP B C 1
ATOM 2798 O O . ASP B 1 108 ? 14.617 -8.68 -14.07 1 98.69 108 ASP B O 1
ATOM 2802 N N . ALA B 1 109 ? 12.477 -8.328 -13.461 1 98.88 109 ALA B N 1
ATOM 2803 C CA . ALA B 1 109 ? 12.188 -9.75 -13.312 1 98.88 109 ALA B CA 1
ATOM 2804 C C . ALA B 1 109 ? 12.297 -10.477 -14.648 1 98.88 109 ALA B C 1
ATOM 2806 O O . ALA B 1 109 ? 12.945 -11.523 -14.742 1 98.88 109 ALA B O 1
ATOM 2807 N N . VAL B 1 110 ? 11.656 -9.898 -15.68 1 98.88 110 VAL B N 1
ATOM 2808 C CA . VAL B 1 110 ? 11.68 -10.492 -17.016 1 98.88 110 VAL B CA 1
ATOM 2809 C C . VAL B 1 110 ? 13.125 -10.617 -17.5 1 98.88 110 VAL B C 1
ATOM 2811 O O . VAL B 1 110 ? 13.523 -11.672 -18 1 98.88 110 VAL B O 1
ATOM 2814 N N . GLY B 1 111 ? 13.859 -9.578 -17.328 1 98.75 111 GLY B N 1
ATOM 2815 C CA . GLY B 1 111 ? 15.258 -9.594 -17.734 1 98.75 111 GLY B CA 1
ATOM 2816 C C . GLY B 1 111 ? 16.078 -10.641 -17 1 98.75 111 GLY B C 1
ATOM 2817 O O . GLY B 1 111 ? 16.875 -11.352 -17.609 1 98.75 111 GLY B O 1
ATOM 2818 N N . ALA B 1 112 ? 15.922 -10.703 -15.688 1 98.75 112 ALA B N 1
ATOM 2819 C CA . ALA B 1 112 ? 16.656 -11.656 -14.867 1 98.75 112 ALA B CA 1
ATOM 2820 C C . ALA B 1 112 ? 16.344 -13.094 -15.273 1 98.75 112 ALA B C 1
ATOM 2822 O O . ALA B 1 112 ? 17.25 -13.93 -15.375 1 98.75 112 ALA B O 1
ATOM 2823 N N . LEU B 1 113 ? 15.102 -13.383 -15.5 1 98.81 113 LEU B N 1
ATOM 2824 C CA . LEU B 1 113 ? 14.68 -14.734 -15.875 1 98.81 113 LEU B CA 1
ATOM 2825 C C . LEU B 1 113 ? 15.188 -15.094 -17.266 1 98.81 113 LEU B C 1
ATOM 2827 O O . LEU B 1 113 ? 15.664 -16.203 -17.484 1 98.81 113 LEU B O 1
ATOM 2831 N N . LYS B 1 114 ? 15.086 -14.156 -18.172 1 98.56 114 LYS B N 1
ATOM 2832 C CA . LYS B 1 114 ? 15.617 -14.375 -19.516 1 98.56 114 LYS B CA 1
ATOM 2833 C C . LYS B 1 114 ? 17.109 -14.664 -19.469 1 98.56 114 LYS B C 1
ATOM 2835 O O . LYS B 1 114 ? 17.594 -15.586 -20.141 1 98.56 114 LYS B O 1
ATOM 2840 N N . ALA B 1 115 ? 17.828 -13.906 -18.719 1 98.44 115 ALA B N 1
ATOM 2841 C CA . ALA B 1 115 ? 19.266 -14.078 -18.594 1 98.44 115 ALA B CA 1
ATOM 2842 C C . ALA B 1 115 ? 19.609 -15.453 -18.016 1 98.44 115 ALA B C 1
ATOM 2844 O O . ALA B 1 115 ? 20.656 -16.016 -18.328 1 98.44 115 ALA B O 1
ATOM 2845 N N . ALA B 1 116 ? 18.75 -15.961 -17.25 1 97.94 116 ALA B N 1
ATOM 2846 C CA . ALA B 1 116 ? 18.953 -17.266 -16.641 1 97.94 116 ALA B CA 1
ATOM 2847 C C . ALA B 1 116 ? 18.344 -18.375 -17.5 1 97.94 116 ALA B C 1
ATOM 2849 O O . ALA B 1 116 ? 18.234 -19.531 -17.062 1 97.94 116 ALA B O 1
ATOM 2850 N N . ASP B 1 117 ? 17.812 -18.078 -18.656 1 97.62 117 ASP B N 1
ATOM 2851 C CA . ASP B 1 117 ? 17.203 -19.016 -19.594 1 97.62 117 ASP B CA 1
ATOM 2852 C C . ASP B 1 117 ? 16 -19.703 -18.953 1 97.62 117 ASP B C 1
ATOM 2854 O O . ASP B 1 117 ? 15.859 -20.922 -19.062 1 97.62 117 ASP B O 1
ATOM 2858 N N . SER B 1 118 ? 15.297 -18.938 -18.234 1 97.81 118 SER B N 1
ATOM 2859 C CA . SER B 1 118 ? 14.086 -19.438 -17.594 1 97.81 118 SER B CA 1
ATOM 2860 C C . SER B 1 118 ? 12.836 -18.828 -18.219 1 97.81 118 SER B C 1
ATOM 2862 O O . SER B 1 118 ? 12.828 -17.656 -18.578 1 97.81 118 SER B O 1
ATOM 2864 N N . SER B 1 119 ? 11.781 -19.672 -18.266 1 96.31 119 SER B N 1
ATOM 2865 C CA . SER B 1 119 ? 10.508 -19.203 -18.812 1 96.31 119 SER B CA 1
ATOM 2866 C C . SER B 1 119 ? 9.469 -19.047 -17.703 1 96.31 119 SER B C 1
ATOM 2868 O O . SER B 1 119 ? 8.266 -19.031 -17.984 1 96.31 119 SER B O 1
ATOM 2870 N N . LEU B 1 120 ? 9.977 -19.016 -16.469 1 97.56 120 LEU B N 1
ATOM 2871 C CA . LEU B 1 120 ? 9.062 -18.797 -15.359 1 97.56 120 LEU B CA 1
ATOM 2872 C C . LEU B 1 120 ? 8.211 -17.547 -15.586 1 97.56 120 LEU B C 1
ATOM 2874 O O . LEU B 1 120 ? 8.727 -16.516 -16.031 1 97.56 120 LEU B O 1
ATOM 2878 N N . PRO B 1 121 ? 6.875 -17.641 -15.344 1 98.19 121 PRO B N 1
ATOM 2879 C CA . PRO B 1 121 ? 6.016 -16.469 -15.516 1 98.19 121 PRO B CA 1
ATOM 2880 C C . PRO B 1 121 ? 6.344 -15.352 -14.523 1 98.19 121 PRO B C 1
ATOM 2882 O O . PRO B 1 121 ? 6.77 -15.625 -13.398 1 98.19 121 PRO B O 1
ATOM 2885 N N . VAL B 1 122 ? 6.195 -14.148 -15.023 1 98.81 122 VAL B N 1
ATOM 2886 C CA . VAL B 1 122 ? 6.277 -12.969 -14.172 1 98.81 122 VAL B CA 1
ATOM 2887 C C . VAL B 1 122 ? 4.875 -12.43 -13.898 1 98.81 122 VAL B C 1
ATOM 2889 O O . VAL B 1 122 ? 4.137 -12.109 -14.828 1 98.81 122 VAL B O 1
ATOM 2892 N N . ALA B 1 123 ? 4.516 -12.43 -12.625 1 98.69 123 ALA B N 1
ATOM 2893 C CA . ALA B 1 123 ? 3.277 -11.812 -12.164 1 98.69 123 ALA B CA 1
ATOM 2894 C C . ALA B 1 123 ? 3.537 -10.414 -11.609 1 98.69 123 ALA B C 1
ATOM 2896 O O . ALA B 1 123 ? 4.605 -10.148 -11.055 1 98.69 123 ALA B O 1
ATOM 2897 N N . SER B 1 124 ? 2.627 -9.555 -11.836 1 98.75 124 SER B N 1
ATOM 2898 C CA . SER B 1 124 ? 2.686 -8.211 -11.273 1 98.75 124 SER B CA 1
ATOM 2899 C C . SER B 1 124 ? 1.379 -7.848 -10.578 1 98.75 124 SER B C 1
ATOM 2901 O O . SER B 1 124 ? 0.295 -8.133 -11.086 1 98.75 124 SER B O 1
ATOM 2903 N N . VAL B 1 125 ? 1.567 -7.277 -9.375 1 98.12 125 VAL B N 1
ATOM 2904 C CA . VAL B 1 125 ? 0.384 -6.672 -8.773 1 98.12 125 VAL B CA 1
ATOM 2905 C C . VAL B 1 125 ? 0.018 -5.391 -9.523 1 98.12 125 VAL B C 1
ATOM 2907 O O . VAL B 1 125 ? 0.892 -4.711 -10.062 1 98.12 125 VAL B O 1
ATOM 2910 N N . ALA B 1 126 ? -1.261 -5.078 -9.508 1 95.25 126 ALA B N 1
ATOM 2911 C CA . ALA B 1 126 ? -1.735 -3.873 -10.18 1 95.25 126 ALA B CA 1
ATOM 2912 C C . ALA B 1 126 ? -2.994 -3.328 -9.516 1 95.25 126 ALA B C 1
ATOM 2914 O O . ALA B 1 126 ? -3.393 -3.805 -8.445 1 95.25 126 ALA B O 1
ATOM 2915 N N . THR B 1 127 ? -3.533 -2.191 -10.094 1 95.19 127 THR B N 1
ATOM 2916 C CA . THR B 1 127 ? -4.805 -1.557 -9.766 1 95.19 127 THR B CA 1
ATOM 2917 C C . THR B 1 127 ? -4.734 -0.891 -8.391 1 95.19 127 THR B C 1
ATOM 2919 O O . THR B 1 127 ? -5.617 -1.087 -7.555 1 95.19 127 THR B O 1
ATOM 2922 N N . GLY B 1 128 ? -3.648 -0.16 -8.164 1 95.44 128 GLY B N 1
ATOM 2923 C CA . GLY B 1 128 ? -3.516 0.566 -6.914 1 95.44 128 GLY B CA 1
ATOM 2924 C C . GLY B 1 128 ? -3.25 -0.338 -5.723 1 95.44 128 GLY B C 1
ATOM 2925 O O . GLY B 1 128 ? -3.783 -0.113 -4.633 1 95.44 128 GLY B O 1
ATOM 2926 N N . PHE B 1 129 ? -2.467 -1.445 -5.922 1 96.94 129 PHE B N 1
ATOM 2927 C CA . PHE B 1 129 ? -2.137 -2.408 -4.879 1 96.94 129 PHE B CA 1
ATOM 2928 C C . PHE B 1 129 ? -1.435 -1.724 -3.713 1 96.94 129 PHE B C 1
ATOM 2930 O O . PHE B 1 129 ? -0.535 -0.906 -3.914 1 96.94 129 PHE B O 1
ATOM 2937 N N . PRO B 1 130 ? -1.775 -1.947 -2.498 1 96 130 PRO B N 1
ATOM 2938 C CA . PRO B 1 130 ? -2.717 -2.988 -2.076 1 96 130 PRO B CA 1
ATOM 2939 C C . PRO B 1 130 ? -4.121 -2.445 -1.826 1 96 130 PRO B C 1
ATOM 2941 O O . PRO B 1 130 ? -5.074 -3.223 -1.694 1 96 130 PRO B O 1
ATOM 2944 N N . ALA B 1 131 ? -4.309 -1.129 -1.812 1 95.88 131 ALA B N 1
ATOM 2945 C CA . ALA B 1 131 ? -5.559 -0.589 -1.283 1 95.88 131 ALA B CA 1
ATOM 2946 C C . ALA B 1 131 ? -6.648 -0.588 -2.35 1 95.88 131 ALA B C 1
ATOM 2948 O O . ALA B 1 131 ? -7.828 -0.756 -2.039 1 95.88 131 ALA B O 1
ATOM 2949 N N . GLY B 1 132 ? -6.242 -0.4 -3.602 1 95.94 132 GLY B N 1
ATOM 2950 C CA . GLY B 1 132 ? -7.211 -0.263 -4.676 1 95.94 132 GLY B CA 1
ATOM 2951 C C . GLY B 1 132 ? -7.98 1.045 -4.621 1 95.94 132 GLY B C 1
ATOM 2952 O O . GLY B 1 132 ? -9.047 1.167 -5.219 1 95.94 132 GLY B O 1
ATOM 2953 N N . GLN B 1 133 ? -7.449 1.987 -3.881 1 96.69 133 GLN B N 1
ATOM 2954 C CA . GLN B 1 133 ? -8.125 3.258 -3.646 1 96.69 133 GLN B CA 1
ATOM 2955 C C . GLN B 1 133 ? -7.562 4.355 -4.547 1 96.69 133 GLN B C 1
ATOM 2957 O O . GLN B 1 133 ? -7.27 5.457 -4.078 1 96.69 133 GLN B O 1
ATOM 2962 N N . THR B 1 134 ? -7.32 4.074 -5.812 1 96.12 134 THR B N 1
ATOM 2963 C CA . THR B 1 134 ? -6.953 5.008 -6.867 1 96.12 134 THR B CA 1
ATOM 2964 C C . THR B 1 134 ? -7.973 4.973 -8 1 96.12 134 THR B C 1
ATOM 2966 O O . THR B 1 134 ? -8.719 4.004 -8.141 1 96.12 134 THR B O 1
ATOM 2969 N N . PRO B 1 135 ? -8.086 6.02 -8.75 1 94.69 135 PRO B N 1
ATOM 2970 C CA . PRO B 1 135 ? -9.086 6.074 -9.812 1 94.69 135 PRO B CA 1
ATOM 2971 C C . PRO B 1 135 ? -8.953 4.926 -10.812 1 94.69 135 PRO B C 1
ATOM 2973 O O . PRO B 1 135 ? -7.84 4.457 -11.07 1 94.69 135 PRO B O 1
ATOM 2976 N N . LEU B 1 136 ? -10.086 4.5 -11.383 1 96.31 136 LEU B N 1
ATOM 2977 C CA . LEU B 1 136 ? -10.148 3.359 -12.289 1 96.31 136 LEU B CA 1
ATOM 2978 C C . LEU B 1 136 ? -9.195 3.549 -13.469 1 96.31 136 LEU B C 1
ATOM 2980 O O . LEU B 1 136 ? -8.5 2.611 -13.867 1 96.31 136 LEU B O 1
ATOM 2984 N N . GLU B 1 137 ? -9.102 4.75 -13.977 1 94.88 137 GLU B N 1
ATOM 2985 C CA . GLU B 1 137 ? -8.258 5.02 -15.133 1 94.88 137 GLU B CA 1
ATOM 2986 C C . GLU B 1 137 ? -6.793 4.719 -14.836 1 94.88 137 GLU B C 1
ATOM 2988 O O . GLU B 1 137 ? -6.102 4.102 -15.648 1 94.88 137 GLU B O 1
ATOM 2993 N N . THR B 1 138 ? -6.34 5.152 -13.695 1 94.56 138 THR B N 1
ATOM 2994 C CA . THR B 1 138 ? -4.961 4.906 -13.289 1 94.56 138 THR B CA 1
ATOM 2995 C C . THR B 1 138 ? -4.715 3.414 -13.078 1 94.56 138 THR B C 1
ATOM 2997 O O . THR B 1 138 ? -3.656 2.898 -13.445 1 94.56 138 THR B O 1
ATOM 3000 N N . ARG B 1 139 ? -5.668 2.736 -12.547 1 96.88 139 ARG B N 1
ATOM 3001 C CA . ARG B 1 139 ? -5.559 1.304 -12.281 1 96.88 139 ARG B CA 1
ATOM 3002 C C . ARG B 1 139 ? -5.473 0.514 -13.586 1 96.88 139 ARG B C 1
ATOM 3004 O O . ARG B 1 139 ? -4.68 -0.422 -13.695 1 96.88 139 ARG B O 1
ATOM 3011 N N . LEU B 1 140 ? -6.289 0.923 -14.555 1 97.75 140 LEU B N 1
ATOM 3012 C CA . LEU B 1 140 ? -6.258 0.281 -15.859 1 97.75 140 LEU B CA 1
ATOM 3013 C C . LEU B 1 140 ? -4.91 0.504 -16.547 1 97.75 140 LEU B C 1
ATOM 3015 O O . LEU B 1 140 ? -4.359 -0.415 -17.156 1 97.75 140 LEU B O 1
ATOM 3019 N N . GLN B 1 141 ? -4.375 1.687 -16.406 1 96.25 141 GLN B N 1
ATOM 3020 C CA . GLN B 1 141 ? -3.078 2.002 -17 1 96.25 141 GLN B CA 1
ATOM 3021 C C . GLN B 1 141 ? -1.97 1.16 -16.375 1 96.25 141 GLN B C 1
ATOM 3023 O O . GLN B 1 141 ? -1.054 0.716 -17.062 1 96.25 141 GLN B O 1
ATOM 3028 N N . GLU B 1 142 ? -2.045 0.984 -15.102 1 96.81 142 GLU B N 1
ATOM 3029 C CA . GLU B 1 142 ? -1.073 0.137 -14.414 1 96.81 142 GLU B CA 1
ATOM 3030 C C . GLU B 1 142 ? -1.059 -1.271 -15 1 96.81 142 GLU B C 1
ATOM 3032 O O . GLU B 1 142 ? 0.008 -1.855 -15.203 1 96.81 142 GLU B O 1
ATOM 3037 N N . VAL B 1 143 ? -2.275 -1.812 -15.258 1 98.25 143 VAL B N 1
ATOM 3038 C CA . VAL B 1 143 ? -2.395 -3.148 -15.828 1 98.25 143 VAL B CA 1
ATOM 3039 C C . VAL B 1 143 ? -1.744 -3.182 -17.203 1 98.25 143 VAL B C 1
ATOM 3041 O O . VAL B 1 143 ? -0.923 -4.059 -17.5 1 98.25 143 VAL B O 1
ATOM 3044 N N . ARG B 1 144 ? -2.059 -2.223 -18.031 1 98.06 144 ARG B N 1
ATOM 3045 C CA . ARG B 1 144 ? -1.558 -2.195 -19.406 1 98.06 144 ARG B CA 1
ATOM 3046 C C . ARG B 1 144 ? -0.037 -2.084 -19.438 1 98.06 144 ARG B C 1
ATOM 3048 O O . ARG B 1 144 ? 0.626 -2.754 -20.219 1 98.06 144 ARG B O 1
ATOM 3055 N N . ILE B 1 145 ? 0.507 -1.288 -18.562 1 97.38 145 ILE B N 1
ATOM 3056 C CA . ILE B 1 145 ? 1.951 -1.086 -18.516 1 97.38 145 ILE B CA 1
ATOM 3057 C C . ILE B 1 145 ? 2.637 -2.369 -18.047 1 97.38 145 ILE B C 1
ATOM 3059 O O . ILE B 1 145 ? 3.648 -2.781 -18.625 1 97.38 145 ILE B O 1
ATOM 3063 N N . ALA B 1 146 ? 2.08 -2.99 -17.016 1 98.25 146 ALA B N 1
ATOM 3064 C CA . ALA B 1 146 ? 2.66 -4.234 -16.516 1 98.25 146 ALA B CA 1
ATOM 3065 C C . ALA B 1 146 ? 2.699 -5.297 -17.609 1 98.25 146 ALA B C 1
ATOM 3067 O O . ALA B 1 146 ? 3.701 -6 -17.766 1 98.25 146 ALA B O 1
ATOM 3068 N N . VAL B 1 147 ? 1.604 -5.41 -18.375 1 98.62 147 VAL B N 1
ATOM 3069 C CA . VAL B 1 147 ? 1.528 -6.375 -19.469 1 98.62 147 VAL B CA 1
ATOM 3070 C C . VAL B 1 147 ? 2.555 -6.023 -20.531 1 98.62 147 VAL B C 1
ATOM 3072 O O . VAL B 1 147 ? 3.287 -6.891 -21.016 1 98.62 147 VAL B O 1
ATOM 3075 N N . SER B 1 148 ? 2.627 -4.789 -20.875 1 98.38 148 SER B N 1
ATOM 3076 C CA . SER B 1 148 ? 3.561 -4.324 -21.891 1 98.38 148 SER B CA 1
ATOM 3077 C C . SER B 1 148 ? 5.004 -4.582 -21.484 1 98.38 148 SER B C 1
ATOM 3079 O O . SER B 1 148 ? 5.855 -4.871 -22.328 1 98.38 148 SER B O 1
ATOM 3081 N N . ASP B 1 149 ? 5.258 -4.535 -20.203 1 98.19 149 ASP B N 1
ATOM 3082 C CA . ASP B 1 149 ? 6.605 -4.707 -19.672 1 98.19 149 ASP B CA 1
ATOM 3083 C C . ASP B 1 149 ? 6.988 -6.184 -19.625 1 98.19 149 ASP B C 1
ATOM 3085 O O . ASP B 1 149 ? 8.141 -6.523 -19.328 1 98.19 149 ASP B O 1
ATOM 3089 N N . GLY B 1 150 ? 6.004 -7.074 -19.812 1 98.5 150 GLY B N 1
ATOM 3090 C CA . GLY B 1 150 ? 6.344 -8.477 -19.969 1 98.5 150 GLY B CA 1
ATOM 3091 C C . GLY B 1 150 ? 5.652 -9.375 -18.953 1 98.5 150 GLY B C 1
ATOM 3092 O O . GLY B 1 150 ? 5.836 -10.594 -18.969 1 98.5 150 GLY B O 1
ATOM 3093 N N . ALA B 1 151 ? 4.844 -8.781 -18.078 1 98.75 151 ALA B N 1
ATOM 3094 C CA . ALA B 1 151 ? 4.094 -9.617 -17.141 1 98.75 151 ALA B CA 1
ATOM 3095 C C . ALA B 1 151 ? 3.1 -10.508 -17.891 1 98.75 151 ALA B C 1
ATOM 3097 O O . ALA B 1 151 ? 2.377 -10.047 -18.766 1 98.75 151 ALA B O 1
ATOM 3098 N N . THR B 1 152 ? 3.064 -11.766 -17.469 1 98.38 152 THR B N 1
ATOM 3099 C CA . THR B 1 152 ? 2.137 -12.695 -18.109 1 98.38 152 THR B CA 1
ATOM 3100 C C . THR B 1 152 ? 0.985 -13.039 -17.172 1 98.38 152 THR B C 1
ATOM 3102 O O . THR B 1 152 ? 0.036 -13.719 -17.562 1 98.38 152 THR B O 1
ATOM 3105 N N . GLU B 1 153 ? 1.071 -12.633 -15.961 1 98.12 153 GLU B N 1
ATOM 3106 C CA . GLU B 1 153 ? 0.008 -12.719 -14.969 1 98.12 153 GLU B CA 1
ATOM 3107 C C . GLU B 1 153 ? -0.173 -1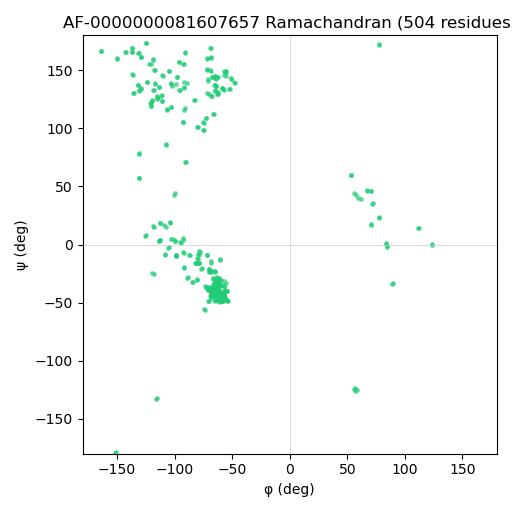1.391 -14.242 1 98.12 153 GLU B C 1
ATOM 3109 O O . GLU B 1 153 ? 0.806 -10.711 -13.922 1 98.12 153 GLU B O 1
ATOM 3114 N N . ILE B 1 154 ? -1.405 -11.023 -14.047 1 98.62 154 ILE B N 1
ATOM 3115 C CA . ILE B 1 154 ? -1.712 -9.773 -13.359 1 98.62 154 ILE B CA 1
ATOM 3116 C C . ILE B 1 154 ? -2.561 -10.062 -12.125 1 98.62 154 ILE B C 1
ATOM 3118 O O . ILE B 1 154 ? -3.607 -10.711 -12.219 1 98.62 154 ILE B O 1
ATOM 3122 N N . ASP B 1 155 ? -2.082 -9.672 -10.969 1 98.44 155 ASP B N 1
ATOM 3123 C CA . ASP B 1 155 ? -2.855 -9.711 -9.734 1 98.44 155 ASP B CA 1
ATOM 3124 C C . ASP B 1 155 ? -3.562 -8.375 -9.484 1 98.44 155 ASP B C 1
ATOM 3126 O O . ASP B 1 155 ? -2.936 -7.402 -9.062 1 98.44 155 ASP B O 1
ATOM 3130 N N . ILE B 1 156 ? -4.816 -8.367 -9.695 1 98.5 156 ILE B N 1
ATOM 3131 C CA . ILE B 1 156 ? -5.57 -7.152 -9.422 1 98.5 156 ILE B CA 1
ATOM 3132 C C . ILE B 1 156 ? -6.191 -7.234 -8.031 1 98.5 156 ILE B C 1
ATOM 3134 O O . ILE B 1 156 ? -6.348 -8.328 -7.477 1 98.5 156 ILE B O 1
ATOM 3138 N N . VAL B 1 157 ? -6.496 -6.105 -7.453 1 97.75 157 VAL B N 1
ATOM 3139 C CA . VAL B 1 157 ? -7.234 -6.039 -6.199 1 97.75 157 VAL B CA 1
ATOM 3140 C C . VAL B 1 157 ? -8.602 -5.402 -6.438 1 97.75 157 VAL B C 1
ATOM 3142 O O . VAL B 1 157 ? -8.719 -4.418 -7.172 1 97.75 157 VAL B O 1
ATOM 3145 N N . ILE B 1 158 ? -9.586 -5.953 -5.891 1 98 158 ILE B N 1
ATOM 3146 C CA . ILE B 1 158 ? -10.93 -5.422 -6.109 1 98 158 ILE B CA 1
ATOM 3147 C C . ILE B 1 158 ? -11.086 -4.098 -5.371 1 98 158 ILE B C 1
ATOM 3149 O O . ILE B 1 158 ? -10.297 -3.773 -4.484 1 98 158 ILE B O 1
ATOM 3153 N N . ASN B 1 159 ? -12.078 -3.357 -5.824 1 97.31 159 ASN B N 1
ATOM 3154 C CA . ASN B 1 159 ? -12.594 -2.227 -5.059 1 97.31 159 ASN B CA 1
ATOM 3155 C C . ASN B 1 159 ? -13.461 -2.688 -3.891 1 97.31 159 ASN B C 1
ATOM 3157 O O . ASN B 1 159 ? -14.648 -2.953 -4.062 1 97.31 159 ASN B O 1
ATOM 3161 N N . ARG B 1 160 ? -12.914 -2.734 -2.725 1 96.81 160 ARG B N 1
ATOM 3162 C CA . ARG B 1 160 ? -13.594 -3.316 -1.571 1 96.81 160 ARG B CA 1
ATOM 3163 C C . ARG B 1 160 ? -14.836 -2.51 -1.203 1 96.81 160 ARG B C 1
ATOM 3165 O O . ARG B 1 160 ? -15.812 -3.064 -0.701 1 96.81 160 ARG B O 1
ATOM 3172 N N . MET B 1 161 ? -14.734 -1.212 -1.439 1 96.81 161 MET B N 1
ATOM 3173 C CA . MET B 1 161 ? -15.898 -0.373 -1.168 1 96.81 161 MET B CA 1
ATOM 3174 C C . MET B 1 161 ? -17.125 -0.89 -1.908 1 96.81 161 MET B C 1
ATOM 3176 O O . MET B 1 161 ? -18.219 -0.952 -1.34 1 96.81 161 MET B O 1
ATOM 3180 N N . LEU B 1 162 ? -16.906 -1.323 -3.152 1 98 162 LEU B N 1
ATOM 3181 C CA . LEU B 1 162 ? -18.031 -1.819 -3.943 1 98 162 LEU B CA 1
ATOM 3182 C C . LEU B 1 162 ? -18.594 -3.107 -3.348 1 98 162 LEU B C 1
ATOM 3184 O O . LEU B 1 162 ? -19.812 -3.281 -3.266 1 98 162 LEU B O 1
ATOM 3188 N N . ALA B 1 163 ? -17.75 -3.947 -2.883 1 97.62 163 ALA B N 1
ATOM 3189 C CA . ALA B 1 163 ? -18.156 -5.223 -2.311 1 97.62 163 ALA B CA 1
ATOM 3190 C C . ALA B 1 163 ? -18.906 -5.02 -0.989 1 97.62 163 ALA B C 1
ATOM 3192 O O . ALA B 1 163 ? -19.969 -5.582 -0.776 1 97.62 163 ALA B O 1
ATOM 3193 N N . ILE B 1 164 ? -18.375 -4.164 -0.122 1 96.81 164 ILE B N 1
ATOM 3194 C CA . ILE B 1 164 ? -18.922 -4.043 1.225 1 96.81 164 ILE B CA 1
ATOM 3195 C C . ILE B 1 164 ? -20.219 -3.236 1.184 1 96.81 164 ILE B C 1
ATOM 3197 O O . ILE B 1 164 ? -21.031 -3.309 2.109 1 96.81 164 ILE B O 1
ATOM 3201 N N . THR B 1 165 ? -20.391 -2.445 0.101 1 96.62 165 THR B N 1
ATOM 3202 C CA . THR B 1 165 ? -21.625 -1.68 -0.028 1 96.62 165 THR B CA 1
ATOM 3203 C C . THR B 1 165 ? -22.594 -2.381 -0.97 1 96.62 165 THR B C 1
ATOM 3205 O O . THR B 1 165 ? -23.641 -1.818 -1.332 1 96.62 165 THR B O 1
ATOM 3208 N N . GLY B 1 166 ? -22.281 -3.547 -1.482 1 96.94 166 GLY B N 1
ATOM 3209 C CA . GLY B 1 166 ? -23.172 -4.379 -2.262 1 96.94 166 GLY B CA 1
ATOM 3210 C C . GLY B 1 166 ? -23.344 -3.906 -3.693 1 96.94 166 GLY B C 1
ATOM 3211 O O . GLY B 1 166 ? -24.359 -4.172 -4.328 1 96.94 166 GLY B O 1
ATOM 3212 N N . GLN B 1 167 ? -22.375 -3.174 -4.188 1 98.06 167 GLN B N 1
ATOM 3213 C CA . GLN B 1 167 ? -22.438 -2.695 -5.566 1 98.06 167 GLN B CA 1
ATOM 3214 C C . GLN B 1 167 ? -21.781 -3.688 -6.523 1 98.06 167 GLN B C 1
ATOM 3216 O O . GLN B 1 167 ? -20.797 -3.363 -7.184 1 98.06 167 GLN B O 1
ATOM 3221 N N . TRP B 1 168 ? -22.438 -4.801 -6.707 1 98.62 168 TRP B N 1
ATOM 3222 C CA . TRP B 1 168 ? -21.875 -5.961 -7.383 1 98.62 168 TRP B CA 1
ATOM 3223 C C . TRP B 1 168 ? -21.766 -5.719 -8.883 1 98.62 168 TRP B C 1
ATOM 3225 O O . TRP B 1 168 ? -20.812 -6.16 -9.523 1 98.62 168 TRP B O 1
ATOM 3235 N N . GLU B 1 169 ? -22.734 -5.043 -9.445 1 98.69 169 GLU B N 1
ATOM 3236 C CA . GLU B 1 169 ? -22.672 -4.738 -10.875 1 98.69 169 GLU B CA 1
ATOM 3237 C C . GLU B 1 169 ? -21.469 -3.854 -11.203 1 98.69 169 GLU B C 1
ATOM 3239 O O . GLU B 1 169 ? -20.766 -4.09 -12.188 1 98.69 169 GLU B O 1
ATOM 3244 N N . ALA B 1 170 ? -21.297 -2.865 -10.406 1 98.62 170 ALA B N 1
ATOM 3245 C CA . ALA B 1 170 ? -20.141 -1.978 -10.609 1 98.62 170 ALA B CA 1
ATOM 3246 C C . ALA B 1 170 ? -18.828 -2.738 -10.461 1 98.62 170 ALA B C 1
ATOM 3248 O O . ALA B 1 170 ? -17.891 -2.518 -11.227 1 98.62 170 ALA B O 1
ATOM 3249 N N . MET B 1 171 ? -18.766 -3.59 -9.445 1 98.69 171 MET B N 1
ATOM 3250 C CA . MET B 1 171 ? -17.562 -4.395 -9.258 1 98.69 171 MET B CA 1
ATOM 3251 C C . MET B 1 171 ? -17.312 -5.309 -10.453 1 98.69 171 MET B C 1
ATOM 3253 O O . MET B 1 171 ? -16.188 -5.422 -10.93 1 98.69 171 MET B O 1
ATOM 3257 N N . TYR B 1 172 ? -18.375 -5.949 -10.922 1 98.88 172 TYR B N 1
ATOM 3258 C CA . TYR B 1 172 ? -18.312 -6.801 -12.102 1 98.88 172 TYR B CA 1
ATOM 3259 C C . TYR B 1 172 ? -17.75 -6.035 -13.297 1 98.88 172 TYR B C 1
ATOM 3261 O O . TYR B 1 172 ? -16.828 -6.5 -13.961 1 98.88 172 TYR B O 1
ATOM 3269 N N . ASP B 1 173 ? -18.266 -4.879 -13.508 1 98.81 173 ASP B N 1
ATOM 3270 C CA . ASP B 1 173 ? -17.859 -4.062 -14.648 1 98.81 173 ASP B CA 1
ATOM 3271 C C . ASP B 1 173 ? -16.391 -3.643 -14.547 1 98.81 173 ASP B C 1
ATOM 3273 O O . ASP B 1 173 ? -15.672 -3.654 -15.539 1 98.81 173 ASP B O 1
ATOM 3277 N N . GLU B 1 174 ? -16 -3.273 -13.367 1 98.62 174 GLU B N 1
ATOM 3278 C CA . GLU B 1 174 ? -14.602 -2.904 -13.164 1 98.62 174 GLU B CA 1
ATOM 3279 C C . GLU B 1 174 ? -13.672 -4.07 -13.477 1 98.62 174 GLU B C 1
ATOM 3281 O O . GLU B 1 174 ? -12.672 -3.904 -14.18 1 98.62 174 GLU B O 1
ATOM 3286 N N . ILE B 1 175 ? -14.008 -5.234 -12.977 1 98.75 175 ILE B N 1
ATOM 3287 C CA . ILE B 1 175 ? -13.148 -6.398 -13.156 1 98.75 175 ILE B CA 1
ATOM 3288 C C . ILE B 1 175 ? -13.117 -6.789 -14.633 1 98.75 175 ILE B C 1
ATOM 3290 O O . ILE B 1 175 ? -12.078 -7.195 -15.156 1 98.75 175 ILE B O 1
ATOM 3294 N N . ARG B 1 176 ? -14.234 -6.637 -15.312 1 98.75 176 ARG B N 1
ATOM 3295 C CA . ARG B 1 176 ? -14.273 -6.906 -16.75 1 98.75 176 ARG B CA 1
ATOM 3296 C C . ARG B 1 176 ? -13.32 -5.988 -17.5 1 98.75 176 ARG B C 1
ATOM 3298 O O . ARG B 1 176 ? -12.68 -6.41 -18.469 1 98.75 176 ARG B O 1
ATOM 3305 N N . GLN B 1 177 ? -13.281 -4.773 -17.125 1 98.75 177 GLN B N 1
ATOM 3306 C CA . GLN B 1 177 ? -12.367 -3.834 -17.766 1 98.75 177 GLN B CA 1
ATOM 3307 C C . GLN B 1 177 ? -10.914 -4.238 -17.516 1 98.75 177 GLN B C 1
ATOM 3309 O O . GLN B 1 177 ? -10.078 -4.121 -18.422 1 98.75 177 GLN B O 1
ATOM 3314 N N . PHE B 1 178 ? -10.609 -4.68 -16.297 1 98.75 178 PHE B N 1
ATOM 3315 C CA . PHE B 1 178 ? -9.266 -5.184 -16.031 1 98.75 178 PHE B CA 1
ATOM 3316 C C . PHE B 1 178 ? -8.961 -6.398 -16.891 1 98.75 178 PHE B C 1
ATOM 3318 O O . PHE B 1 178 ? -7.852 -6.527 -17.422 1 98.75 178 PHE B O 1
ATOM 3325 N N . ARG B 1 179 ? -9.938 -7.285 -17.016 1 98.38 179 ARG B N 1
ATOM 3326 C CA . ARG B 1 179 ? -9.781 -8.469 -17.844 1 98.38 179 ARG B CA 1
ATOM 3327 C C . ARG B 1 179 ? -9.43 -8.086 -19.281 1 98.38 179 ARG B C 1
ATOM 3329 O O . ARG B 1 179 ? -8.562 -8.711 -19.891 1 98.38 179 ARG B O 1
ATOM 3336 N N . GLU B 1 180 ? -10.094 -7.152 -19.781 1 98.31 180 GLU B N 1
ATOM 3337 C CA . GLU B 1 180 ? -9.812 -6.66 -21.125 1 98.31 180 GLU B CA 1
ATOM 3338 C C . GLU B 1 180 ? -8.414 -6.07 -21.219 1 98.31 180 GLU B C 1
ATOM 3340 O O . GLU B 1 180 ? -7.684 -6.332 -22.188 1 98.31 180 GLU B O 1
ATOM 3345 N N . ALA B 1 181 ? -8.039 -5.305 -20.25 1 98.56 181 ALA B N 1
ATOM 3346 C CA . ALA B 1 181 ? -6.73 -4.656 -20.234 1 98.56 181 ALA B CA 1
ATOM 3347 C C . ALA B 1 181 ? -5.609 -5.691 -20.156 1 98.56 181 ALA B C 1
ATOM 3349 O O . ALA B 1 181 ? -4.5 -5.449 -20.656 1 98.56 181 ALA B O 1
ATOM 3350 N N . CYS B 1 182 ? -5.879 -6.812 -19.547 1 98.31 182 CYS B N 1
ATOM 3351 C CA . CYS B 1 182 ? -4.879 -7.859 -19.375 1 98.31 182 CYS B CA 1
ATOM 3352 C C . CYS B 1 182 ? -4.523 -8.5 -20.703 1 98.31 182 CYS B C 1
ATOM 3354 O O . CYS B 1 182 ? -3.463 -9.117 -20.844 1 98.31 182 CYS B O 1
ATOM 3356 N N . GLY B 1 183 ? -5.418 -8.438 -21.75 1 96.88 183 GLY B N 1
ATOM 3357 C CA . GLY B 1 183 ? -5.168 -9.148 -23 1 96.88 183 GLY B CA 1
ATOM 3358 C C . GLY B 1 183 ? -4.957 -10.641 -22.797 1 96.88 183 GLY B C 1
ATOM 3359 O O . GLY B 1 183 ? -5.797 -11.32 -22.203 1 96.88 183 GLY B O 1
ATOM 3360 N N . PRO B 1 184 ? -3.867 -11.148 -23.234 1 95.88 184 PRO B N 1
ATOM 3361 C CA . PRO B 1 184 ? -3.623 -12.586 -23.125 1 95.88 184 PRO B CA 1
ATOM 3362 C C . PRO B 1 184 ? -3.133 -13 -21.734 1 95.88 184 PRO B C 1
ATOM 3364 O O . PRO B 1 184 ? -3.092 -14.195 -21.422 1 95.88 184 PRO B O 1
ATOM 3367 N N . ALA B 1 185 ? -2.678 -12 -20.953 1 97.75 185 ALA B N 1
ATOM 3368 C CA . ALA B 1 185 ? -2.16 -12.328 -19.625 1 97.75 185 ALA B CA 1
ATOM 3369 C C . ALA B 1 185 ? -3.258 -12.898 -18.719 1 97.75 185 ALA B C 1
ATOM 3371 O O . ALA B 1 185 ? -4.41 -12.453 -18.797 1 97.75 185 ALA B O 1
ATOM 3372 N N . HIS B 1 186 ? -2.896 -13.859 -17.891 1 97.56 186 HIS B N 1
ATOM 3373 C CA . HIS B 1 186 ? -3.834 -14.367 -16.891 1 97.56 186 HIS B CA 1
ATOM 3374 C C . HIS B 1 186 ? -4.137 -13.32 -15.836 1 97.56 186 HIS B C 1
ATOM 3376 O O . HIS B 1 186 ? -3.248 -12.562 -15.438 1 97.56 186 HIS B O 1
ATOM 3382 N N . MET B 1 187 ? -5.348 -13.305 -15.383 1 98.25 187 MET B N 1
ATOM 3383 C CA . MET B 1 187 ? -5.758 -12.352 -14.352 1 98.25 187 MET B CA 1
ATOM 3384 C C . MET B 1 187 ? -6.125 -13.07 -13.062 1 98.25 187 MET B C 1
ATOM 3386 O O . MET B 1 187 ? -6.957 -13.977 -13.062 1 98.25 187 MET B O 1
ATOM 3390 N N . LYS B 1 188 ? -5.496 -12.656 -12.008 1 98.06 188 LYS B N 1
ATOM 3391 C CA . LYS B 1 188 ? -5.785 -13.125 -10.656 1 98.06 188 LYS B CA 1
ATOM 3392 C C . LYS B 1 188 ? -6.41 -12.016 -9.812 1 98.06 188 LYS B C 1
ATOM 3394 O O . LYS B 1 188 ? -5.883 -10.898 -9.75 1 98.06 188 LYS B O 1
ATOM 3399 N N . THR B 1 189 ? -7.535 -12.312 -9.195 1 98.5 189 THR B N 1
ATOM 3400 C CA . THR B 1 189 ? -8.25 -11.273 -8.461 1 98.5 189 THR B CA 1
ATOM 3401 C C . THR B 1 189 ? -8.094 -11.477 -6.957 1 98.5 189 THR B C 1
ATOM 3403 O O . THR B 1 189 ? -8.555 -12.484 -6.41 1 98.5 189 THR B O 1
ATOM 3406 N N . ILE B 1 190 ? -7.453 -10.523 -6.332 1 98.06 190 ILE B N 1
ATOM 3407 C CA . ILE B 1 190 ? -7.328 -10.492 -4.879 1 98.06 190 ILE B CA 1
ATOM 3408 C C . ILE B 1 190 ? -8.586 -9.883 -4.262 1 98.06 190 ILE B C 1
ATOM 3410 O O . ILE B 1 190 ? -8.938 -8.742 -4.559 1 98.06 190 ILE B O 1
ATOM 3414 N N . LEU B 1 191 ? -9.188 -10.578 -3.404 1 97.81 191 LEU B N 1
ATOM 3415 C CA . LEU B 1 191 ? -10.477 -10.164 -2.861 1 97.81 191 LEU B CA 1
ATOM 3416 C C . LEU B 1 191 ? -10.289 -9.336 -1.596 1 97.81 191 LEU B C 1
ATOM 3418 O O . LEU B 1 191 ? -11.172 -8.57 -1.213 1 97.81 191 LEU B O 1
ATOM 3422 N N . ALA B 1 192 ? -9.07 -9.5 -0.989 1 96.69 192 ALA B N 1
ATOM 3423 C CA . ALA B 1 192 ? -8.836 -8.852 0.302 1 96.69 192 ALA B CA 1
ATOM 3424 C C . ALA B 1 192 ? -9.93 -9.219 1.301 1 96.69 192 ALA B C 1
ATOM 3426 O O . ALA B 1 192 ? -10.547 -8.344 1.909 1 96.69 192 ALA B O 1
ATOM 3427 N N . VAL B 1 193 ? -10.102 -10.438 1.604 1 96.06 193 VAL B N 1
ATOM 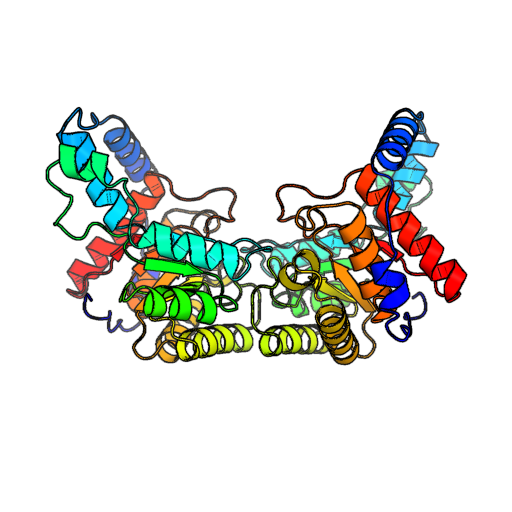3428 C CA . VAL B 1 193 ? -11.258 -11.031 2.262 1 96.06 193 VAL B CA 1
ATOM 3429 C C . VAL B 1 193 ? -11.359 -10.523 3.697 1 96.06 193 VAL B C 1
ATOM 3431 O O . VAL B 1 193 ? -12.453 -10.438 4.258 1 96.06 193 VAL B O 1
ATOM 3434 N N . GLY B 1 194 ? -10.258 -10.195 4.289 1 93.88 194 GLY B N 1
ATOM 3435 C CA . GLY B 1 194 ? -10.273 -9.695 5.656 1 93.88 194 GLY B CA 1
ATOM 3436 C C . GLY B 1 194 ? -11.07 -8.422 5.82 1 93.88 194 GLY B C 1
ATOM 3437 O O . GLY B 1 194 ? -11.445 -8.055 6.938 1 93.88 194 GLY B O 1
ATOM 3438 N N . GLU B 1 195 ? -11.383 -7.816 4.73 1 94.88 195 GLU B N 1
ATOM 3439 C CA . GLU B 1 195 ? -12.047 -6.512 4.777 1 94.88 195 GLU B CA 1
ATOM 3440 C C . GLU B 1 195 ? -13.43 -6.574 4.141 1 94.88 195 GLU B C 1
ATOM 3442 O O . GLU B 1 195 ? -14.016 -5.535 3.818 1 94.88 195 GLU B O 1
ATOM 3447 N N . LEU B 1 196 ? -13.93 -7.789 3.949 1 96.19 196 LEU B N 1
ATOM 3448 C CA . LEU B 1 196 ? -15.219 -7.93 3.275 1 96.19 196 LEU B CA 1
ATOM 3449 C C . LEU B 1 196 ? -16.344 -8.117 4.289 1 96.19 196 LEU B C 1
ATOM 3451 O O . LEU B 1 196 ? -17.516 -8.117 3.92 1 96.19 196 LEU B O 1
ATOM 3455 N N . GLY B 1 197 ? -16.094 -8.305 5.551 1 92.75 197 GLY B N 1
ATOM 3456 C CA . GLY B 1 197 ? -17.031 -8.172 6.656 1 92.75 197 GLY B CA 1
ATOM 3457 C C . GLY B 1 197 ? -17.781 -9.453 6.965 1 92.75 197 GLY B C 1
ATOM 3458 O O . GLY B 1 197 ? -18.141 -9.711 8.117 1 92.75 197 GLY B O 1
ATOM 3459 N N . SER B 1 198 ? -18.094 -10.281 5.922 1 95.94 198 SER B N 1
ATOM 3460 C CA . SER B 1 198 ? -18.859 -11.5 6.156 1 95.94 198 SER B CA 1
ATOM 3461 C C . SER B 1 198 ? -18.5 -12.594 5.156 1 95.94 198 SER B C 1
ATOM 3463 O O . SER B 1 198 ? -18 -12.305 4.062 1 95.94 198 SER B O 1
ATOM 3465 N N . PHE B 1 199 ? -18.812 -13.82 5.543 1 97.75 199 PHE B N 1
ATOM 3466 C CA . PHE B 1 199 ? -18.609 -14.945 4.637 1 97.75 199 PHE B CA 1
ATOM 3467 C C . PHE B 1 199 ? -19.484 -14.805 3.398 1 97.75 199 PHE B C 1
ATOM 3469 O O . PHE B 1 199 ? -19.094 -15.203 2.303 1 97.75 199 PHE B O 1
ATOM 3476 N N . THR B 1 200 ? -20.641 -14.266 3.588 1 98.31 200 THR B N 1
ATOM 3477 C CA . THR B 1 200 ? -21.547 -14.055 2.461 1 98.31 200 THR B CA 1
ATOM 3478 C C . THR B 1 200 ? -20.922 -13.109 1.441 1 98.31 200 THR B C 1
ATOM 3480 O O . THR B 1 200 ? -20.938 -13.375 0.239 1 98.31 200 THR B O 1
ATOM 3483 N N . ASN B 1 201 ? -20.312 -12.023 1.887 1 98.06 201 ASN B N 1
ATOM 3484 C CA . ASN B 1 201 ? -19.625 -11.102 0.99 1 98.06 201 ASN B CA 1
ATOM 3485 C C . ASN B 1 201 ? -18.438 -11.758 0.295 1 98.06 201 ASN B C 1
ATOM 3487 O O . ASN B 1 201 ? -18.172 -11.492 -0.877 1 98.06 201 ASN B O 1
ATOM 3491 N N . VAL B 1 202 ? -17.766 -12.594 1.066 1 97.88 202 VAL B N 1
ATOM 3492 C CA . VAL B 1 202 ? -16.625 -13.312 0.494 1 97.88 202 VAL B CA 1
ATOM 3493 C C . VAL B 1 202 ? -17.094 -14.203 -0.649 1 97.88 202 VAL B C 1
ATOM 3495 O O . VAL B 1 202 ? -16.5 -14.219 -1.726 1 97.88 202 VAL B O 1
ATOM 3498 N N . TYR B 1 203 ? -18.172 -14.938 -0.428 1 98.56 203 TYR B N 1
ATOM 3499 C CA . TYR B 1 203 ? -18.734 -15.812 -1.447 1 98.56 203 TYR B CA 1
ATOM 3500 C C . TYR B 1 203 ? -19.188 -15.008 -2.66 1 98.56 203 TYR B C 1
ATOM 3502 O O . TYR B 1 203 ? -18.875 -15.359 -3.799 1 98.56 203 TYR B O 1
ATOM 3510 N N . ARG B 1 204 ? -19.906 -13.953 -2.398 1 98.75 204 ARG B N 1
ATOM 3511 C CA . ARG B 1 204 ? -20.422 -13.125 -3.479 1 98.75 204 ARG B CA 1
ATOM 3512 C C . ARG B 1 204 ? -19.281 -12.516 -4.301 1 98.75 204 ARG B C 1
ATOM 3514 O O . ARG B 1 204 ? -19.312 -12.547 -5.531 1 98.75 204 ARG B O 1
ATOM 3521 N N . ALA B 1 205 ? -18.281 -11.977 -3.592 1 98.62 205 ALA B N 1
ATOM 3522 C CA . ALA B 1 205 ? -17.141 -11.391 -4.273 1 98.62 205 ALA B CA 1
ATOM 3523 C C . ALA B 1 205 ? -16.406 -12.43 -5.121 1 98.62 205 ALA B C 1
ATOM 3525 O O . ALA B 1 205 ? -15.977 -12.141 -6.238 1 98.62 205 ALA B O 1
ATOM 3526 N N . SER B 1 206 ? -16.281 -13.641 -4.609 1 98.56 206 SER B N 1
ATOM 3527 C CA . SER B 1 206 ? -15.664 -14.734 -5.348 1 98.56 206 SER B CA 1
ATOM 3528 C C . SER B 1 206 ? -16.422 -15.031 -6.641 1 98.56 206 SER B C 1
ATOM 3530 O O . SER B 1 206 ? -15.828 -15.086 -7.715 1 98.56 206 SER B O 1
ATOM 3532 N N . MET B 1 207 ? -17.688 -15.148 -6.504 1 98.5 207 MET B N 1
ATOM 3533 C CA . MET B 1 207 ? -18.547 -15.477 -7.648 1 98.5 207 MET B CA 1
ATOM 3534 C C . MET B 1 207 ? -18.484 -14.367 -8.695 1 98.5 207 MET B C 1
ATOM 3536 O O . MET B 1 207 ? -18.297 -14.633 -9.883 1 98.5 207 MET B O 1
ATOM 3540 N N . VAL B 1 208 ? -18.625 -13.141 -8.219 1 98.81 208 VAL B N 1
ATOM 3541 C CA . VAL B 1 208 ? -18.641 -12 -9.125 1 98.81 208 VAL B CA 1
ATOM 3542 C C . VAL B 1 208 ? -17.312 -11.891 -9.867 1 98.81 208 VAL B C 1
ATOM 3544 O O . VAL B 1 208 ? -17.281 -11.648 -11.07 1 98.81 208 VAL B O 1
ATOM 3547 N N . ALA B 1 209 ? -16.219 -12.078 -9.117 1 98.75 209 ALA B N 1
ATOM 3548 C CA . ALA B 1 209 ? -14.891 -12.023 -9.727 1 98.75 209 ALA B CA 1
ATOM 3549 C C . ALA B 1 209 ? -14.734 -13.094 -10.805 1 98.75 209 ALA B C 1
ATOM 3551 O O . ALA B 1 209 ? -14.219 -12.828 -11.891 1 98.75 209 ALA B O 1
ATOM 3552 N N . MET B 1 210 ? -15.172 -14.305 -10.531 1 98.44 210 MET B N 1
ATOM 3553 C CA . MET B 1 210 ? -15.07 -15.398 -11.5 1 98.44 210 MET B CA 1
ATOM 3554 C C . MET B 1 210 ? -15.992 -15.148 -12.695 1 98.44 210 MET B C 1
ATOM 3556 O O . MET B 1 210 ? -15.594 -15.352 -13.844 1 98.44 210 MET B O 1
ATOM 3560 N N . MET B 1 211 ? -17.188 -14.664 -12.422 1 98.5 211 MET B N 1
ATOM 3561 C CA . MET B 1 211 ? -18.109 -14.344 -13.508 1 98.5 211 MET B CA 1
ATOM 3562 C C . MET B 1 211 ? -17.5 -13.281 -14.43 1 98.5 211 MET B C 1
ATOM 3564 O O . MET B 1 211 ? -17.734 -13.297 -15.633 1 98.5 211 MET B O 1
ATOM 3568 N N . ALA B 1 212 ? -16.734 -12.336 -13.844 1 98.62 212 ALA B N 1
ATOM 3569 C CA . ALA B 1 212 ? -16.156 -11.234 -14.594 1 98.62 212 ALA B CA 1
ATOM 3570 C C . ALA B 1 212 ? -14.914 -11.688 -15.367 1 98.62 212 ALA B C 1
ATOM 3572 O O . ALA B 1 212 ? -14.305 -10.898 -16.094 1 98.62 212 ALA B O 1
ATOM 3573 N N . GLY B 1 213 ? -14.492 -12.93 -15.164 1 97.88 213 GLY B N 1
ATOM 3574 C CA . GLY B 1 213 ? -13.469 -13.484 -16.031 1 97.88 213 GLY B CA 1
ATOM 3575 C C . GLY B 1 213 ? -12.148 -13.711 -15.328 1 97.88 213 GLY B C 1
ATOM 3576 O O . GLY B 1 213 ? -11.117 -13.922 -15.977 1 97.88 213 GLY B O 1
ATOM 3577 N N . SER B 1 214 ? -12.109 -13.672 -14 1 98.19 214 SER B N 1
ATOM 3578 C CA . SER B 1 214 ? -10.875 -13.961 -13.273 1 98.19 214 SER B CA 1
ATOM 3579 C C . SER B 1 214 ? -10.438 -15.406 -13.477 1 98.19 214 SER B C 1
ATOM 3581 O O . SER B 1 214 ? -11.242 -16.328 -13.344 1 98.19 214 SER B O 1
ATOM 3583 N N . ASP B 1 215 ? -9.18 -15.562 -13.781 1 97.19 215 ASP B N 1
ATOM 3584 C CA . ASP B 1 215 ? -8.633 -16.906 -13.938 1 97.19 215 ASP B CA 1
ATOM 3585 C C . ASP B 1 215 ? -8.32 -17.531 -12.586 1 97.19 215 ASP B C 1
ATOM 3587 O O . ASP B 1 215 ? -8.336 -18.766 -12.445 1 97.19 215 ASP B O 1
ATOM 3591 N N . PHE B 1 216 ? -7.988 -16.703 -11.641 1 96.69 216 PHE B N 1
ATOM 3592 C CA . PHE B 1 216 ? -7.695 -17.062 -10.258 1 96.69 216 PHE B CA 1
ATOM 3593 C C . PHE B 1 216 ? -8.352 -16.078 -9.297 1 96.69 216 PHE B C 1
ATOM 3595 O O . PHE B 1 216 ? -8.508 -14.898 -9.617 1 96.69 216 PHE B O 1
ATOM 3602 N N . ILE B 1 217 ? -8.758 -16.562 -8.18 1 97.44 217 ILE B N 1
ATOM 3603 C CA . ILE B 1 217 ? -9.109 -15.656 -7.094 1 97.44 217 ILE B CA 1
ATOM 3604 C C . ILE B 1 217 ? -8.172 -15.883 -5.906 1 97.44 217 ILE B C 1
ATOM 3606 O O . ILE B 1 217 ? -7.781 -17.016 -5.625 1 97.44 217 ILE B O 1
ATOM 3610 N N . LYS B 1 218 ? -7.75 -14.773 -5.312 1 96.5 218 LYS B N 1
ATOM 3611 C CA . LYS B 1 218 ? -6.816 -14.773 -4.191 1 96.5 218 LYS B CA 1
ATOM 3612 C C . LYS B 1 218 ? -7.461 -14.18 -2.939 1 96.5 218 LYS B C 1
ATOM 3614 O O . LYS B 1 218 ? -8.297 -13.289 -3.033 1 96.5 218 LYS B O 1
ATOM 3619 N N . THR B 1 219 ? -7.047 -14.625 -1.809 1 94.88 219 THR B N 1
ATOM 3620 C CA . THR B 1 219 ? -7.656 -14.219 -0.546 1 94.88 219 THR B CA 1
ATOM 3621 C C . THR B 1 219 ? -7.27 -12.789 -0.19 1 94.88 219 THR B C 1
ATOM 3623 O O . THR B 1 219 ? -8.133 -11.922 -0.04 1 94.88 219 THR B O 1
ATOM 3626 N N . SER B 1 220 ? -5.91 -12.617 -0.126 1 93.69 220 SER B N 1
ATOM 3627 C CA . SER B 1 220 ? -5.488 -11.352 0.474 1 93.69 220 SER B CA 1
ATOM 3628 C C . SER B 1 220 ? -4.27 -10.781 -0.241 1 93.69 220 SER B C 1
ATOM 3630 O O . SER B 1 220 ? -3.658 -11.453 -1.074 1 93.69 220 SER B O 1
ATOM 3632 N N . THR B 1 221 ? -4.004 -9.539 0.031 1 92.75 221 THR B N 1
ATOM 3633 C CA . THR B 1 221 ? -2.84 -8.852 -0.519 1 92.75 221 THR B CA 1
ATOM 3634 C C . THR B 1 221 ? -1.588 -9.18 0.293 1 92.75 221 THR B C 1
ATOM 3636 O O . THR B 1 221 ? -0.467 -8.945 -0.165 1 92.75 221 THR B O 1
ATOM 3639 N N . GLY B 1 222 ? -1.744 -9.672 1.392 1 89.94 222 GLY B N 1
ATOM 3640 C CA . GLY B 1 222 ? -0.635 -9.844 2.314 1 89.94 222 GLY B CA 1
ATOM 3641 C C . GLY B 1 222 ? -0.33 -8.594 3.119 1 89.94 222 GLY B C 1
ATOM 3642 O O . GLY B 1 222 ? 0.564 -8.594 3.967 1 89.94 222 GLY B O 1
ATOM 3643 N N . LYS B 1 223 ? -1.112 -7.543 2.895 1 88.56 223 LYS B N 1
ATOM 3644 C CA . LYS B 1 223 ? -0.864 -6.258 3.545 1 88.56 223 LYS B CA 1
ATOM 3645 C C . LYS B 1 223 ? -1.99 -5.902 4.512 1 88.56 223 LYS B C 1
ATOM 3647 O O . LYS B 1 223 ? -1.974 -4.836 5.129 1 88.56 223 LYS B O 1
ATOM 3652 N N . GLU B 1 224 ? -3.02 -6.855 4.672 1 83.81 224 GLU B N 1
ATOM 3653 C CA . GLU B 1 224 ? -4.109 -6.66 5.625 1 83.81 224 GLU B CA 1
ATOM 3654 C C . GLU B 1 224 ? -3.766 -7.266 6.984 1 83.81 224 GLU B C 1
ATOM 3656 O O . GLU B 1 224 ? -2.877 -8.117 7.086 1 83.81 224 GLU B O 1
ATOM 3661 N N . ALA B 1 225 ? -4.566 -6.848 7.93 1 83.06 225 ALA B N 1
ATOM 3662 C CA . ALA B 1 225 ? -4.406 -7.402 9.273 1 83.06 225 ALA B CA 1
ATOM 3663 C C . ALA B 1 225 ? -4.785 -8.883 9.305 1 83.06 225 ALA B C 1
ATOM 3665 O O . ALA B 1 225 ? -4.137 -9.68 9.977 1 83.06 225 ALA B O 1
ATOM 3666 N N . VAL B 1 226 ? -5.875 -9.203 8.586 1 82.38 226 VAL B N 1
ATOM 3667 C CA . VAL B 1 226 ? -6.336 -10.586 8.484 1 82.38 226 VAL B CA 1
ATOM 3668 C C . VAL B 1 226 ? -6.215 -11.062 7.039 1 82.38 226 VAL B C 1
ATOM 3670 O O . VAL B 1 226 ? -6.695 -10.398 6.117 1 82.38 226 VAL B O 1
ATOM 3673 N N . ASN B 1 227 ? -5.566 -12.148 6.949 1 88.38 227 ASN B N 1
ATOM 3674 C CA . ASN B 1 227 ? -5.367 -12.727 5.625 1 88.38 227 ASN B CA 1
ATOM 3675 C C . ASN B 1 227 ? -6.078 -14.07 5.488 1 88.38 227 ASN B C 1
ATOM 3677 O O . ASN B 1 227 ? -7.266 -14.188 5.801 1 88.38 227 ASN B O 1
ATOM 3681 N N . ALA B 1 228 ? -5.449 -15.094 4.996 1 89.38 228 ALA B N 1
ATOM 3682 C CA . ALA B 1 228 ? -6.086 -16.375 4.727 1 89.38 228 ALA B CA 1
ATOM 3683 C C . ALA B 1 228 ? -6.402 -17.109 6.023 1 89.38 228 ALA B C 1
ATOM 3685 O O . ALA B 1 228 ? -5.555 -17.203 6.918 1 89.38 228 ALA B O 1
ATOM 3686 N N . THR B 1 229 ? -7.625 -17.594 6.191 1 94.06 229 THR B N 1
ATOM 3687 C CA . THR B 1 229 ? -8.062 -18.453 7.277 1 94.06 229 THR B CA 1
ATOM 3688 C C . THR B 1 229 ? -8.789 -19.688 6.73 1 94.06 229 THR B C 1
ATOM 3690 O O . THR B 1 229 ? -9.266 -19.672 5.59 1 94.06 229 THR B O 1
ATOM 3693 N N . TYR B 1 230 ? -8.883 -20.672 7.555 1 95.81 230 TYR B N 1
ATOM 3694 C CA . TYR B 1 230 ? -9.562 -21.891 7.121 1 95.81 230 TYR B CA 1
ATOM 3695 C C . TYR B 1 230 ? -11.008 -21.609 6.75 1 95.81 230 TYR B C 1
ATOM 3697 O O . TYR B 1 230 ? -11.484 -22.047 5.699 1 95.81 230 TYR B O 1
ATOM 3705 N N . PRO B 1 231 ? -11.727 -20.875 7.562 1 96.88 231 PRO B N 1
ATOM 3706 C CA . PRO B 1 231 ? -13.125 -20.625 7.199 1 96.88 231 PRO B CA 1
ATOM 3707 C C . PRO B 1 231 ? -13.266 -19.891 5.863 1 96.88 231 PRO B C 1
ATOM 3709 O O . PRO B 1 231 ? -14.094 -20.281 5.031 1 96.88 231 PRO B O 1
ATOM 3712 N N . VAL B 1 232 ? -12.453 -18.906 5.656 1 96.56 232 VAL B N 1
ATOM 3713 C CA . VAL B 1 232 ? -12.531 -18.156 4.414 1 96.56 232 VAL B CA 1
ATOM 3714 C C . VAL B 1 232 ? -12.172 -19.047 3.234 1 96.56 232 VAL B C 1
ATOM 3716 O O . VAL B 1 232 ? -12.797 -18.969 2.174 1 96.56 232 VAL B O 1
ATOM 3719 N N . ALA B 1 233 ? -11.141 -19.828 3.447 1 96.06 233 ALA B N 1
ATOM 3720 C CA . ALA B 1 233 ? -10.734 -20.75 2.395 1 96.06 233 ALA B CA 1
ATOM 3721 C C . ALA B 1 233 ? -11.883 -21.688 2.012 1 96.06 233 ALA B C 1
ATOM 3723 O O . ALA B 1 233 ? -12.102 -21.953 0.83 1 96.06 233 ALA B O 1
ATOM 3724 N N . ILE B 1 234 ? -12.57 -22.156 2.967 1 97 234 ILE B N 1
ATOM 3725 C CA . ILE B 1 234 ? -13.703 -23.062 2.74 1 97 234 ILE B CA 1
ATOM 3726 C C . ILE B 1 234 ? -14.766 -22.344 1.906 1 97 234 ILE B C 1
ATOM 3728 O O . ILE B 1 234 ? -15.281 -22.922 0.941 1 97 234 ILE B O 1
ATOM 3732 N N . VAL B 1 235 ? -15.047 -21.109 2.264 1 97.94 235 VAL B N 1
ATOM 3733 C CA . VAL B 1 235 ? -16.062 -20.328 1.562 1 97.94 235 VAL B CA 1
ATOM 3734 C C . VAL B 1 235 ? -15.633 -20.109 0.111 1 97.94 235 VAL B C 1
ATOM 3736 O O . VAL B 1 235 ? -16.438 -20.297 -0.81 1 97.94 235 VAL B O 1
ATOM 3739 N N . MET B 1 236 ? -14.422 -19.781 -0.084 1 97.81 236 MET B N 1
ATOM 3740 C CA . MET B 1 236 ? -13.922 -19.5 -1.429 1 97.81 236 MET B CA 1
ATOM 3741 C C . MET B 1 236 ? -13.891 -20.781 -2.268 1 97.81 236 MET B C 1
ATOM 3743 O O . MET B 1 236 ? -14.266 -20.766 -3.441 1 97.81 236 MET B O 1
ATOM 3747 N N . VAL B 1 237 ? -13.469 -21.891 -1.691 1 96.81 237 VAL B N 1
ATOM 3748 C CA . VAL B 1 237 ? -13.43 -23.156 -2.41 1 96.81 237 VAL B CA 1
ATOM 3749 C C . VAL B 1 237 ? -14.844 -23.578 -2.803 1 96.81 237 VAL B C 1
ATOM 3751 O O . VAL B 1 237 ? -15.055 -24.125 -3.883 1 96.81 237 VAL B O 1
ATOM 3754 N N . ARG B 1 238 ? -15.766 -23.344 -1.918 1 97.06 238 ARG B N 1
ATOM 3755 C CA . ARG B 1 238 ? -17.156 -23.641 -2.238 1 97.06 238 ARG B CA 1
ATOM 3756 C C . ARG B 1 238 ? -17.641 -22.812 -3.412 1 97.06 238 ARG B C 1
ATOM 3758 O O . ARG B 1 238 ? -18.344 -23.312 -4.293 1 97.06 238 ARG B O 1
ATOM 3765 N N . ALA B 1 239 ? -17.312 -21.516 -3.418 1 98 239 ALA B N 1
ATOM 3766 C CA . ALA B 1 239 ? -17.672 -20.641 -4.539 1 98 239 ALA B CA 1
ATOM 3767 C C . ALA B 1 239 ? -17.062 -21.156 -5.844 1 98 239 ALA B C 1
ATOM 3769 O O . ALA B 1 239 ? -17.734 -21.203 -6.875 1 98 239 ALA B O 1
ATOM 3770 N N . ILE B 1 240 ? -15.797 -21.562 -5.785 1 97.75 240 ILE B N 1
ATOM 3771 C CA . ILE B 1 240 ? -15.102 -22.094 -6.957 1 97.75 240 ILE B CA 1
ATOM 3772 C C . ILE B 1 240 ? -15.797 -23.344 -7.457 1 97.75 240 ILE B C 1
ATOM 3774 O O . ILE B 1 240 ? -16 -23.516 -8.664 1 97.75 240 ILE B O 1
ATOM 3778 N N . ARG B 1 241 ? -16.109 -24.219 -6.531 1 97.25 241 ARG B N 1
ATOM 3779 C CA . ARG B 1 241 ? -16.812 -25.453 -6.879 1 97.25 241 ARG B CA 1
ATOM 3780 C C . ARG B 1 241 ? -18.141 -25.141 -7.551 1 97.25 241 ARG B C 1
ATOM 3782 O O . ARG B 1 241 ? -18.469 -25.703 -8.594 1 97.25 241 ARG B O 1
ATOM 3789 N N . ASP B 1 242 ? -18.906 -24.281 -6.977 1 97.06 242 ASP B N 1
ATOM 3790 C CA . ASP B 1 242 ? -20.203 -23.906 -7.523 1 97.06 242 ASP B CA 1
ATOM 3791 C C . ASP B 1 242 ? -20.062 -23.297 -8.914 1 97.06 242 ASP B C 1
ATOM 3793 O O . ASP B 1 242 ? -20.875 -23.578 -9.805 1 97.06 242 ASP B O 1
ATOM 3797 N N . TYR B 1 243 ? -19.125 -22.453 -9.078 1 97.69 243 TYR B N 1
ATOM 3798 C CA . TYR B 1 243 ? -18.859 -21.844 -10.375 1 97.69 243 TYR B CA 1
ATOM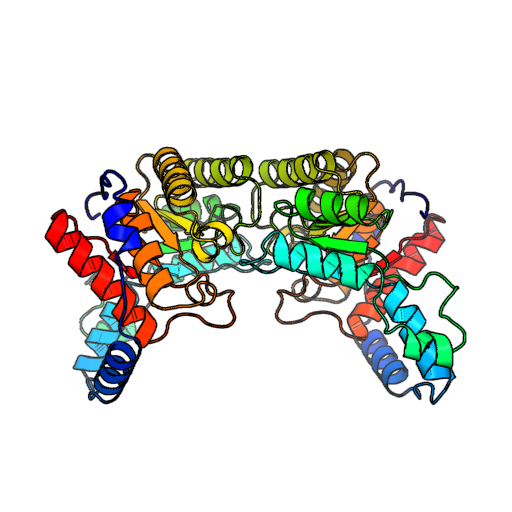 3799 C C . TYR B 1 243 ? -18.531 -22.906 -11.422 1 97.69 243 TYR B C 1
ATOM 3801 O O . TYR B 1 243 ? -19.047 -22.875 -12.531 1 97.69 243 TYR B O 1
ATOM 3809 N N . PHE B 1 244 ? -17.703 -23.828 -11.039 1 96.81 244 PHE B N 1
ATOM 3810 C CA . PHE B 1 244 ? -17.328 -24.938 -11.922 1 96.81 244 PHE B CA 1
ATOM 3811 C C . PHE B 1 244 ? -18.562 -25.75 -12.312 1 96.81 244 PHE B C 1
ATOM 3813 O O . PHE B 1 244 ? -18.734 -26.109 -13.477 1 96.81 244 PHE B O 1
ATOM 3820 N N . MET B 1 245 ? -19.375 -26.062 -11.383 1 96.44 245 MET B N 1
ATOM 3821 C CA . MET B 1 245 ? -20.547 -26.875 -11.617 1 96.44 245 MET B CA 1
ATOM 3822 C C . MET B 1 245 ? -21.516 -26.172 -12.578 1 96.44 245 MET B C 1
ATOM 3824 O O . MET B 1 245 ? -22.203 -26.828 -13.367 1 96.44 245 MET B O 1
ATOM 3828 N N . SER B 1 246 ? -21.484 -24.875 -12.484 1 95.19 246 SER B N 1
ATOM 3829 C CA . SER B 1 246 ? -22.453 -24.109 -13.289 1 95.19 246 SER B CA 1
ATOM 3830 C C . SER B 1 246 ? -21.875 -23.797 -14.672 1 95.19 246 SER B C 1
ATOM 3832 O O . SER B 1 246 ? -22.625 -23.641 -15.633 1 95.19 246 SER B O 1
ATOM 3834 N N . THR B 1 247 ? -20.547 -23.672 -14.789 1 95.06 247 THR B N 1
ATOM 3835 C CA . THR B 1 247 ? -19.984 -23.156 -16.031 1 95.06 247 THR B CA 1
ATOM 3836 C C . THR B 1 247 ? -19.094 -24.188 -16.703 1 95.06 247 THR B C 1
ATOM 3838 O O . THR B 1 247 ? -18.797 -24.078 -17.891 1 95.06 247 THR B O 1
ATOM 3841 N N . GLY B 1 248 ? -18.531 -25.125 -15.914 1 93.38 248 GLY B N 1
ATOM 3842 C CA . GLY B 1 248 ? -17.562 -26.094 -16.406 1 93.38 248 GLY B CA 1
ATOM 3843 C C . GLY B 1 248 ? -16.141 -25.562 -16.422 1 93.38 248 GLY B C 1
ATOM 3844 O O . GLY B 1 248 ? -15.219 -26.281 -16.797 1 93.38 248 GLY B O 1
ATOM 3845 N N . HIS B 1 249 ? -15.969 -24.344 -16.031 1 92.5 249 HIS B N 1
ATOM 3846 C CA . HIS B 1 249 ? -14.641 -23.75 -16.047 1 92.5 249 HIS B CA 1
ATOM 3847 C C . HIS B 1 249 ? -13.977 -23.844 -14.68 1 92.5 249 HIS B C 1
ATOM 3849 O O . HIS B 1 249 ? -14.594 -23.484 -13.672 1 92.5 249 HIS B O 1
ATOM 3855 N N . LYS B 1 250 ? -12.789 -24.25 -14.711 1 90.44 250 LYS B N 1
ATOM 3856 C CA . LYS B 1 250 ? -12.023 -24.375 -13.477 1 90.44 250 LYS B CA 1
ATOM 3857 C C . LYS B 1 250 ? -11.242 -23.109 -13.18 1 90.44 250 LYS B C 1
ATOM 3859 O O . LYS B 1 250 ? -10.414 -22.672 -13.992 1 90.44 250 LYS B O 1
ATOM 3864 N N . VAL B 1 251 ? -11.555 -22.453 -12.125 1 88.31 251 VAL B N 1
ATOM 3865 C CA . VAL B 1 251 ? -10.828 -21.297 -11.617 1 88.31 251 VAL B CA 1
ATOM 3866 C C . VAL B 1 251 ? -9.898 -21.734 -10.484 1 88.31 251 VAL B C 1
ATOM 3868 O O . VAL B 1 251 ? -10.281 -22.547 -9.641 1 88.31 251 VAL B O 1
ATOM 3871 N N . GLN B 1 252 ? -8.719 -21.188 -10.531 1 83.25 252 GLN B N 1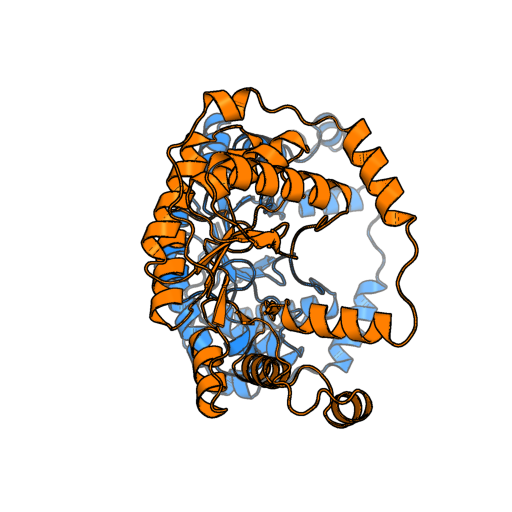
ATOM 3872 C CA . GLN B 1 252 ? -7.75 -21.547 -9.5 1 83.25 252 GLN B CA 1
ATOM 3873 C C . GLN B 1 252 ? -7.809 -20.578 -8.328 1 83.25 252 GLN B C 1
ATOM 3875 O O . GLN B 1 252 ? -8.445 -19.531 -8.414 1 83.25 252 GLN B O 1
ATOM 3880 N N . TRP B 1 253 ? -7.371 -21.172 -7.277 1 78.12 253 TRP B N 1
ATOM 3881 C CA . TRP B 1 253 ? -7.344 -20.359 -6.066 1 78.12 253 TRP B CA 1
ATOM 3882 C C . TRP B 1 253 ? -5.922 -20.203 -5.539 1 78.12 253 TRP B C 1
ATOM 3884 O O . TRP B 1 253 ? -5.109 -21.125 -5.66 1 78.12 253 TRP B O 1
ATOM 3894 N N . ALA B 1 254 ? -5.609 -18.984 -5.238 1 68.5 254 ALA B N 1
ATOM 3895 C CA . ALA B 1 254 ? -4.371 -18.719 -4.504 1 68.5 254 ALA B CA 1
ATOM 3896 C C . ALA B 1 254 ? -4.648 -17.922 -3.227 1 68.5 254 ALA B C 1
ATOM 3898 O O . ALA B 1 254 ? -5.496 -17.031 -3.213 1 68.5 254 ALA B O 1
#

pLDDT: mean 95.67, std 5.1, range [51.22, 98.88]

InterPro domains:
  IPR002915 DeoC/FbaB/LacD aldolase [PF01791] (51-243)
  IPR002915 DeoC/FbaB/LacD aldolase [SM01133] (49-254)
  IPR011343 Deoxyribose-phosphate aldolase [PIRSF001357] (44-247)
  IPR011343 Deoxyribose-phosphate aldolase [PTHR10889] (1-251)
  IPR011343 Deoxyribose-phosphate aldolase [TIGR00126] (50-242)
  IPR011343 Deoxyribose-phosphate aldolase [cd00959] (50-242)
  IPR013785 Aldolase-type TIM barrel [G3DSA:3.20.20.70] (11-253)

Foldseek 3Di:
DADFQPFADDDLVVLVPFDDDLVVLVVVLVVVVPDDDDDDLVNVVVVLVVQQADAQEDEDPPDDLVVLLVSLVCQQPVDDQVVCVVNVNNPVRRGHQAHEYALVCLLSNVVSCVVVVHPRAYEHEFCPPPQNPDDLVRRLVSLLSSVVSPHQEYEYEFNLVCLLVVVLVVRLVSLLSSVVSNVNRAYEYEDQQVSNPDLSSLLSSLLSNSNSGHQEYEFRRVPDPDTDGSSSVVSNVVSQVVNCVVPVGHHYYD/DADFQPFADDDLVVLVPFDDDLVVLVVVLVVVVPDDDDDDLVNVVVVLVVQQADAQEDEDPPDDLVVLLVSLVCQQPVDDQVVCVVNVNNPVRRGHQAHEYALVCLLSNVVSCVVVVHPRAYEHEFCPPPQNPDDLVRRLVSLLSSVVSPHQEYEYEFNLVCLLVVVLVVRLVSLLSSVVSNVNRAYEYEDQQVSNPDLSSLLSSLLSNSNSGHQEYEFRRVPDPDTDGSSSVVSNVVSQVVNCVVPVGHHYYD

Radius of gyration: 25.02 Å; Cα contacts (8 Å, |Δi|>4): 935; chains: 2; bounding box: 60×70×57 Å

Organism: NCBI:txid303518

Secondary structure (DSSP, 8-state):
-PPP-------HHHHHT----HHHHHHHHHHHHTSPPP-HHHHHHHHHHHHHH-EEE---TT--HHHHHHHHHHHHS-S-HHHHHHTT-TTS----SEEEE-GGGHHHHHHHHHHTT--PPEEEE-SSTTTT-S-HHHHHHHHHHHHHTT-SEEEEE--HHHHHTT-HHHHHHHHHHHHHHHTTSEEEEE--GGGS-SHHHHHHHHHHHHHTT-SEEES--S-SSS---HHHHHHHHHHHHHHHHHH-PPPEE-/-PPP-------HHHHHT----HHHHHHHHHHHHTSPPP-HHHHHHHHHHHHHH-EEE---TT--HHHHHHHHHHHHS-S-HHHHHHTT-TTS----SEEEE-GGGHHHHHHHHHHTT--PPEEEE-SSTTTT-S-HHHHHHHHHHHHHTT-SEEEEE--HHHHHTT-HHHHHHHHHHHHHHHTTSEEEEE--GGGS-SHHHHHHHHHHHHHTT-SEEES--S-SSS---HHHHHHHHHHHHHHHHHH----EE-

Sequence (508 aa):
MSPRNPGTTLDLERISKVRVNTQAVLKRAQFIQRQKIPKKQWQAAWLLKAATLIDLTTLAGDDTASNVHRLCLKAIQPVRYDLLKKLDMHDKGVTTAAVCVYPSRVTDAVGALKAADSSLPVASVATGFPAGQTPLETRLQEVRIAVSDGATEIDIVINRMLAITGQWEAMYDEIRQFREACGPAHMKTILAVGELGSFTNVYRASMVAMMAGSDFIKTSTGKEAVNATYPVAIVMVRAIRDYFMSTGHKVQWAMSPRNPGTTLDLERISKVRVNTQAVLKRAQFIQRQKIPKKQWQAAWLLKAATLIDLTTLAGDDTASNVHRLCLKAIQPVRYDLLKKLDMHDKGVTTAAVCVYPSRVTDAVGALKAADSSLPVASVATGFPAGQTPLETRLQEVRIAVSDGATEIDIVINRMLAITGQWEAMYDEIRQFREACGPAHMKTILAVGELGSFTNVYRASMVAMMAGSDFIKTSTGKEAVNATYPVAIVMVRAIRDYFMSTGHKVQWA